Protein AF-A0A7D9LV31-F1 (afdb_monomer_lite)

pLDDT: mean 73.24, std 16.37, range [29.19, 95.69]

Secondary structure (DSSP, 8-state):
-HHHHHHHHHHHHHHSTTS-TTSEEEEEEE-TT-SS-EEPPPEEGGG--HHHHHHHHHHHHTTSS----STT-EEEEEEEPPPPS---S------HHHHHHH-TTEEPPP-SSS-HHHHHHHHHHHHHTT-TTHHHHH-TTSHHHHHHHHHHHHHTT--SS---HHHHHHHHHHSTTEEEEEEETTTTTEEEEE-S--SEEEEEEEETTEEEEES-HHHHTT-SEEETTTTEEESSGGG---TTB-TTT--BS---S--EEETTTTEEESSHHHHHHHHS-BTTBPPHHHHEEE-TTT--EEETGGGTT--TT-EE-TTT--EE-GGG-----PPPPP--PPPS-S--------------------PEEEEEEEE-TTSS-EEEEEEEEETT--EEEEEE---STTHHHH--

Radius of gyration: 28.64 Å; chains: 1; bounding box: 60×74×74 Å

Foldseek 3Di:
DVVQQVVVVVVLCVVCVPPDQQKWKKKWKDAPLAPDIQIDDTDRSVPDGSVVSVVSVVVRCVVHVDDDDDPRIDIDMDIDHDDDDDPDPDPCPVVVCNLQVVQPQWQDQDDPFQLQPLLQVQLQVCLQVVPPCSVQSSPPVHCNSVVSSVVLCVQLVHDGHQDDPVSVQSSLVSDPQEWEWEFEVVVVRDTPDIGDDHPHYWYWYDYPSGIIGRNDPCSSVVEPDADPQVRDGHHDPVVDLDPQADPQLRDGPQAQDDWDADPQQRDIARDVVSVVSQCDAPPPRHRVSQQWHQDPVQRDIDGPVCPVVDDRQFDQDPQPRDTHHPVPDQRQDHDDDDPPDPDPDDDDDDDDDDDDDDDDPDPCPFDKDKDFDFDCPPPDTDGQKIWIATPVRDTSDIDGDDPDPPVVVSND

Organism: Paramuricea clavata (NCBI:txid317549)

Structure (mmCIF, N/CA/C/O backbone):
data_AF-A0A7D9LV31-F1
#
_entry.id   AF-A0A7D9LV31-F1
#
loop_
_atom_site.group_PDB
_atom_site.id
_atom_site.type_symbol
_atom_site.label_atom_id
_atom_site.label_alt_id
_atom_site.label_comp_id
_atom_site.label_asym_id
_atom_site.label_entity_id
_atom_site.label_seq_id
_atom_site.pdbx_PDB_ins_code
_atom_site.Cartn_x
_atom_site.Cartn_y
_atom_site.Cartn_z
_atom_site.occupancy
_atom_site.B_iso_or_equiv
_atom_site.auth_seq_id
_atom_site.auth_comp_id
_atom_site.auth_asym_id
_atom_site.auth_atom_id
_atom_site.pdbx_PDB_model_num
ATOM 1 N N . MET A 1 1 ? -9.037 23.033 -27.165 1.00 48.22 1 MET A N 1
ATOM 2 C CA . MET A 1 1 ? -9.567 22.185 -26.073 1.00 48.22 1 MET A CA 1
ATOM 3 C C . MET A 1 1 ? -10.817 21.398 -26.486 1.00 48.22 1 MET A C 1
ATOM 5 O O . MET A 1 1 ? -10.790 20.183 -26.368 1.00 48.22 1 MET A O 1
ATOM 9 N N . SER A 1 2 ? -11.879 22.016 -27.028 1.00 57.06 2 SER A N 1
ATOM 10 C CA . SER A 1 2 ? -13.146 21.310 -27.339 1.00 57.06 2 SER A CA 1
ATOM 11 C C . SER A 1 2 ? -13.047 20.236 -28.438 1.00 57.06 2 SER A C 1
ATOM 13 O O . SER A 1 2 ? -13.648 19.173 -28.307 1.00 57.06 2 SER A O 1
ATOM 15 N N . THR A 1 3 ? -12.261 20.461 -29.496 1.00 66.38 3 THR A N 1
ATOM 16 C CA . THR A 1 3 ? -12.115 19.499 -30.608 1.00 66.38 3 THR A CA 1
ATOM 17 C C . THR A 1 3 ? -11.310 18.256 -30.217 1.00 66.38 3 THR A C 1
ATOM 19 O O . THR A 1 3 ? -11.654 17.151 -30.627 1.00 66.38 3 THR A O 1
ATOM 22 N N . LEU A 1 4 ? -10.277 18.428 -29.383 1.00 67.88 4 LEU A N 1
ATOM 23 C CA . LEU A 1 4 ? -9.414 17.343 -28.906 1.00 67.88 4 LEU A CA 1
ATOM 24 C C . LEU A 1 4 ? -10.154 16.453 -27.894 1.00 67.88 4 LEU A C 1
ATOM 26 O O . LEU A 1 4 ? -10.121 15.234 -28.022 1.00 67.88 4 LEU A O 1
ATOM 30 N N . ASN A 1 5 ? -10.903 17.059 -26.961 1.00 74.25 5 ASN A N 1
ATOM 31 C CA . ASN A 1 5 ? -11.783 16.322 -26.045 1.00 74.25 5 ASN A CA 1
ATOM 32 C C . ASN A 1 5 ? -12.792 15.469 -26.810 1.00 74.25 5 ASN A C 1
ATOM 34 O O . ASN A 1 5 ? -12.966 14.300 -26.490 1.00 74.25 5 ASN A O 1
ATOM 38 N N . ARG A 1 6 ? -13.415 16.025 -27.857 1.00 76.06 6 ARG A N 1
ATOM 39 C CA . ARG A 1 6 ? -14.379 15.292 -28.684 1.00 76.06 6 ARG A CA 1
ATOM 40 C C . ARG A 1 6 ? -13.727 14.139 -29.453 1.00 76.06 6 ARG A C 1
ATOM 42 O O . ARG A 1 6 ? -14.324 13.073 -29.551 1.00 76.06 6 ARG A O 1
ATOM 49 N N . ALA A 1 7 ? -12.509 14.326 -29.962 1.00 75.56 7 ALA A N 1
ATOM 50 C CA . ALA A 1 7 ? -11.762 13.265 -30.636 1.00 75.56 7 ALA A CA 1
ATOM 51 C C . ALA A 1 7 ? -11.414 12.111 -29.679 1.00 75.56 7 ALA A C 1
ATOM 53 O O . ALA A 1 7 ? -11.657 10.953 -30.011 1.00 75.56 7 ALA A O 1
ATOM 54 N N . PHE A 1 8 ? -10.922 12.416 -28.472 1.00 75.56 8 PHE A N 1
ATOM 55 C CA . PHE A 1 8 ? -10.635 11.395 -27.459 1.00 75.56 8 PHE A CA 1
ATOM 56 C C . PHE A 1 8 ? -11.897 10.755 -26.881 1.00 75.56 8 PHE A C 1
ATOM 58 O O . PHE A 1 8 ? -11.878 9.562 -26.603 1.00 75.56 8 PHE A O 1
ATOM 65 N N . GLN A 1 9 ? -13.002 11.495 -26.766 1.00 80.31 9 GLN A N 1
ATOM 66 C CA . GLN A 1 9 ? -14.296 10.930 -26.386 1.00 80.31 9 GLN A CA 1
ATOM 67 C C . GLN A 1 9 ? -14.746 9.887 -27.414 1.00 80.31 9 GLN A C 1
ATOM 69 O O . GLN A 1 9 ? -14.980 8.742 -27.048 1.00 80.31 9 GLN A O 1
ATOM 74 N N . HIS A 1 10 ? -14.748 10.228 -28.708 1.00 79.69 10 HIS A N 1
ATOM 75 C CA . HIS A 1 10 ? -15.073 9.268 -29.768 1.00 79.69 10 HIS A CA 1
ATOM 76 C C . HIS A 1 10 ? -14.109 8.078 -29.812 1.00 79.69 10 HIS A C 1
ATOM 78 O O . HIS A 1 10 ? -14.535 6.951 -30.061 1.00 79.69 10 HIS A O 1
ATOM 84 N N . LEU A 1 11 ? -12.817 8.314 -29.565 1.00 78.50 11 LEU A N 1
ATOM 85 C CA . LEU A 1 11 ? -11.822 7.253 -29.461 1.00 78.50 11 LEU A CA 1
ATOM 86 C C . LEU A 1 11 ? -12.159 6.307 -28.299 1.00 78.50 11 LEU A C 1
ATOM 88 O O . LEU A 1 11 ? -12.151 5.097 -28.486 1.00 78.50 11 LEU A O 1
ATOM 92 N N . PHE A 1 12 ? -12.483 6.829 -27.115 1.00 80.12 12 PHE A N 1
ATOM 93 C CA . PHE A 1 12 ? -12.803 6.017 -25.938 1.00 80.12 12 PHE A CA 1
ATOM 94 C C . PHE A 1 12 ? -14.126 5.285 -26.090 1.00 80.12 12 PHE A C 1
ATOM 96 O O . PHE A 1 12 ? -14.202 4.109 -25.745 1.00 80.12 12 PHE A O 1
ATOM 103 N N . ASP A 1 13 ? -15.136 5.929 -26.664 1.00 79.19 13 ASP A N 1
ATOM 104 C CA . ASP A 1 13 ? -16.427 5.303 -26.932 1.00 79.19 13 ASP A CA 1
ATOM 105 C C . ASP A 1 13 ? -16.269 4.136 -27.914 1.00 79.19 13 ASP A C 1
ATOM 107 O O . ASP A 1 13 ? -16.862 3.081 -27.712 1.00 79.19 13 ASP A O 1
ATOM 111 N N . ARG A 1 14 ? -15.403 4.280 -28.927 1.00 80.38 14 ARG A N 1
ATOM 112 C CA . ARG A 1 14 ? -15.098 3.215 -29.892 1.00 80.38 14 ARG A CA 1
ATOM 113 C C . ARG A 1 14 ? -14.195 2.120 -29.321 1.00 80.38 14 ARG A C 1
ATOM 115 O O . ARG A 1 14 ? -14.362 0.960 -29.666 1.00 80.38 14 ARG A O 1
ATOM 122 N N . LEU A 1 15 ? -13.227 2.476 -28.477 1.00 72.62 15 LEU A N 1
ATOM 123 C CA . LEU A 1 15 ? -12.304 1.519 -27.859 1.00 72.62 15 LEU A CA 1
ATOM 124 C C . LEU A 1 15 ? -12.939 0.755 -26.693 1.00 72.62 15 LEU A C 1
ATOM 126 O O . LEU A 1 15 ? -12.435 -0.302 -26.338 1.00 72.62 15 LEU A O 1
ATOM 130 N N . THR A 1 16 ? -14.002 1.288 -26.086 1.00 76.31 16 THR A N 1
ATOM 131 C CA . THR A 1 16 ? -14.674 0.700 -24.915 1.00 76.31 16 THR A CA 1
ATOM 132 C C . THR A 1 16 ? -16.132 0.317 -25.175 1.00 76.31 16 THR A C 1
ATOM 134 O O . THR A 1 16 ? -16.852 0.038 -24.217 1.00 76.31 16 THR A O 1
ATOM 137 N N . SER A 1 17 ? -16.582 0.300 -26.437 1.00 77.19 17 SER A N 1
ATOM 138 C CA . SER A 1 17 ? -17.966 -0.042 -26.812 1.00 77.19 17 SER A CA 1
ATOM 139 C C . SER A 1 17 ? -18.376 -1.435 -26.343 1.00 77.19 17 SER A C 1
ATOM 141 O O . SER A 1 17 ? -19.517 -1.638 -25.939 1.00 77.19 17 SER A O 1
ATOM 143 N N . ASP A 1 18 ? -17.419 -2.360 -26.345 1.00 77.19 18 ASP A N 1
ATOM 144 C CA . ASP A 1 18 ? -17.646 -3.781 -26.078 1.00 77.19 18 ASP A CA 1
ATOM 145 C C . ASP A 1 18 ? -17.313 -4.151 -24.618 1.00 77.19 18 ASP A C 1
ATOM 147 O O . ASP A 1 18 ? -17.292 -5.325 -24.257 1.00 77.19 18 ASP A O 1
ATOM 151 N N . MET A 1 19 ? -17.015 -3.153 -23.774 1.00 80.75 19 MET A N 1
ATOM 152 C CA . MET A 1 19 ? -16.568 -3.336 -22.389 1.00 80.75 19 MET A CA 1
ATOM 153 C C . MET A 1 19 ? -17.689 -3.012 -21.410 1.00 80.75 19 MET A C 1
ATOM 155 O O . MET A 1 19 ? -18.376 -1.992 -21.533 1.00 80.75 19 MET A O 1
ATOM 159 N N . ALA A 1 20 ? -17.842 -3.837 -20.378 1.00 77.12 20 ALA A N 1
ATOM 160 C CA . ALA A 1 20 ? -18.840 -3.573 -19.359 1.00 77.12 20 ALA A CA 1
ATOM 161 C C . ALA A 1 20 ? -18.429 -2.368 -18.483 1.00 77.12 20 ALA A C 1
ATOM 163 O O . ALA A 1 20 ? -17.237 -2.132 -18.267 1.00 77.12 20 ALA A O 1
ATOM 164 N N . PRO A 1 21 ? -19.382 -1.593 -17.924 1.00 75.00 21 PRO A N 1
ATOM 165 C CA . PRO A 1 21 ? -19.067 -0.409 -17.115 1.00 75.00 21 PRO A CA 1
ATOM 166 C C . PRO A 1 21 ? -18.146 -0.680 -15.915 1.00 75.00 21 PRO A C 1
ATOM 168 O O . PRO A 1 21 ? -17.398 0.207 -15.505 1.00 75.00 21 PRO A O 1
ATOM 171 N N . HIS A 1 22 ? -18.192 -1.896 -15.361 1.00 74.69 22 HIS A N 1
ATOM 172 C CA . HIS A 1 22 ? -17.414 -2.317 -14.193 1.00 74.69 22 HIS A CA 1
ATOM 173 C C . HIS A 1 22 ? -16.035 -2.898 -14.542 1.00 74.69 22 HIS A C 1
ATOM 175 O O . HIS A 1 22 ? -15.244 -3.147 -13.626 1.00 74.69 22 HIS A O 1
ATOM 181 N N . ASP A 1 23 ? -15.736 -3.096 -15.827 1.00 78.94 23 ASP A N 1
ATOM 182 C CA . ASP A 1 23 ? -14.451 -3.616 -16.287 1.00 78.94 23 ASP A CA 1
ATOM 183 C C . ASP A 1 23 ? -13.325 -2.618 -16.051 1.00 78.94 23 ASP A C 1
ATOM 185 O O . ASP A 1 23 ? -13.526 -1.399 -16.053 1.00 78.94 23 ASP A O 1
ATOM 189 N N . GLN A 1 24 ? -12.112 -3.137 -15.856 1.00 80.69 24 GLN A N 1
ATOM 190 C CA . GLN A 1 24 ? -10.940 -2.292 -15.690 1.00 80.69 24 GLN A CA 1
ATOM 191 C C . GLN A 1 24 ? -10.247 -2.068 -17.027 1.00 80.69 24 GLN A C 1
ATOM 193 O O . GLN A 1 24 ? -9.887 -3.001 -17.738 1.00 80.69 24 GLN A O 1
ATOM 198 N N . VAL A 1 25 ? -10.005 -0.801 -17.334 1.00 80.88 25 VAL A N 1
ATOM 199 C CA . VAL A 1 25 ? -9.359 -0.347 -18.557 1.00 80.88 25 VAL A CA 1
ATOM 200 C C . VAL A 1 25 ? -8.138 0.480 -18.186 1.00 80.88 25 VAL A C 1
ATOM 202 O O . VAL A 1 25 ? -8.165 1.322 -17.284 1.00 80.88 25 VAL A O 1
ATOM 205 N N . ARG A 1 26 ? -7.035 0.241 -18.887 1.00 80.81 26 ARG A N 1
ATOM 206 C CA . ARG A 1 26 ? -5.826 1.051 -18.804 1.00 80.81 26 ARG A CA 1
ATOM 207 C C . ARG A 1 26 ? -5.430 1.516 -20.193 1.00 80.81 26 ARG A C 1
ATOM 209 O O . ARG A 1 26 ? -5.242 0.702 -21.088 1.00 80.81 26 ARG A O 1
ATOM 216 N N . LEU A 1 27 ? -5.234 2.822 -20.331 1.00 78.00 27 LEU A N 1
ATOM 217 C CA . LEU A 1 27 ? -4.703 3.430 -21.545 1.00 78.00 27 LEU A CA 1
ATOM 218 C C . LEU A 1 27 ? -3.215 3.713 -21.394 1.00 78.00 27 LEU A C 1
ATOM 220 O O . LEU A 1 27 ? -2.770 4.256 -20.375 1.00 78.00 27 LEU A O 1
ATOM 224 N N . ILE A 1 28 ? -2.463 3.349 -22.423 1.00 77.88 28 ILE A N 1
ATOM 225 C CA . ILE A 1 28 ? -1.033 3.596 -22.532 1.00 77.88 28 ILE A CA 1
ATOM 226 C C . ILE A 1 28 ? -0.790 4.259 -23.881 1.00 77.88 28 ILE A C 1
ATOM 228 O O . ILE A 1 28 ? -0.985 3.634 -24.917 1.00 77.88 28 ILE A O 1
ATOM 232 N N . LEU A 1 29 ? -0.360 5.513 -23.862 1.00 78.06 29 LEU A N 1
ATOM 233 C CA . LEU A 1 29 ? 0.090 6.222 -25.050 1.00 78.06 29 LEU A CA 1
ATOM 234 C C . LEU A 1 29 ? 1.605 6.069 -25.163 1.00 78.06 29 LEU A C 1
ATOM 236 O O . LEU A 1 29 ? 2.346 6.417 -24.239 1.00 78.06 29 LEU A O 1
ATOM 240 N N . ASN A 1 30 ? 2.047 5.546 -26.298 1.00 77.56 30 ASN A N 1
ATOM 241 C CA . ASN A 1 30 ? 3.448 5.429 -26.664 1.00 77.56 30 ASN A CA 1
ATOM 242 C C . ASN A 1 30 ? 3.723 6.308 -27.879 1.00 77.56 30 ASN A C 1
ATOM 244 O O . ASN A 1 30 ? 2.879 6.459 -28.756 1.00 77.56 30 ASN A O 1
ATOM 248 N N . SER A 1 31 ? 4.916 6.875 -27.916 1.00 78.56 31 SER A N 1
ATOM 249 C CA . SER A 1 31 ? 5.453 7.591 -29.064 1.00 78.56 31 SER A CA 1
ATOM 250 C C . SER A 1 31 ? 6.965 7.540 -28.951 1.00 78.56 31 SER A C 1
ATOM 252 O O . SER A 1 31 ? 7.499 7.582 -27.839 1.00 78.56 31 SER A O 1
ATOM 254 N N . ASP A 1 32 ? 7.642 7.501 -30.089 1.00 75.31 32 ASP A N 1
ATOM 255 C CA . ASP A 1 32 ? 9.102 7.558 -30.151 1.00 75.31 32 ASP A CA 1
ATOM 256 C C . ASP A 1 32 ? 9.648 8.925 -29.689 1.00 75.31 32 ASP A C 1
ATOM 258 O O . ASP A 1 32 ? 10.826 9.050 -29.366 1.00 75.31 32 ASP A O 1
ATOM 262 N N . GLN A 1 33 ? 8.778 9.941 -29.590 1.00 71.19 33 GLN A N 1
ATOM 263 C CA . GLN A 1 33 ? 9.084 11.277 -29.060 1.00 71.19 33 GLN A CA 1
ATOM 264 C C . GLN A 1 33 ? 9.082 11.333 -27.517 1.00 71.19 33 GLN A C 1
ATOM 266 O O . GLN A 1 33 ? 9.409 12.365 -26.928 1.00 71.19 33 GLN A O 1
ATOM 271 N N . LEU A 1 34 ? 8.681 10.252 -26.835 1.00 68.38 34 LEU A N 1
ATOM 272 C CA . LEU A 1 34 ? 8.556 10.201 -25.378 1.00 68.38 34 LEU A CA 1
ATOM 273 C C . LEU A 1 34 ? 9.544 9.202 -24.764 1.00 68.38 34 LEU A C 1
ATOM 275 O O . LEU A 1 34 ? 9.443 7.998 -24.980 1.00 68.38 34 LEU A O 1
ATOM 279 N N . ASP A 1 35 ? 10.404 9.676 -23.855 1.00 67.12 35 ASP A N 1
ATOM 280 C CA . ASP A 1 35 ? 11.295 8.818 -23.050 1.00 67.12 35 ASP A CA 1
ATOM 281 C C . ASP A 1 35 ? 10.531 7.793 -22.190 1.00 67.12 35 ASP A C 1
ATOM 283 O O . ASP A 1 35 ? 11.081 6.779 -21.743 1.00 67.12 35 ASP A O 1
ATOM 287 N N . LYS A 1 36 ? 9.262 8.089 -21.881 1.00 65.12 36 LYS A N 1
ATOM 288 C CA . LYS A 1 36 ? 8.361 7.229 -21.111 1.00 65.12 36 LYS A CA 1
ATOM 289 C C . LYS A 1 36 ? 6.947 7.307 -21.665 1.00 65.12 36 LYS A C 1
ATOM 291 O O . LYS A 1 36 ? 6.395 8.391 -21.819 1.00 65.12 36 LYS A O 1
ATOM 296 N N . SER A 1 37 ? 6.330 6.140 -21.821 1.00 72.12 37 SER A N 1
ATOM 297 C CA . SER A 1 37 ? 4.913 6.005 -22.153 1.00 72.12 37 SER A CA 1
ATOM 298 C C . SER A 1 37 ? 4.020 6.747 -21.155 1.00 72.12 37 SER A C 1
ATOM 300 O O . SER A 1 37 ? 4.203 6.619 -19.936 1.00 72.12 37 SER A O 1
ATOM 302 N N . ILE A 1 38 ? 2.995 7.434 -21.649 1.00 74.31 38 ILE A N 1
ATOM 303 C CA . ILE A 1 38 ? 1.975 8.071 -20.815 1.00 74.31 38 ILE A CA 1
ATOM 304 C C . ILE A 1 38 ? 0.953 7.000 -20.465 1.00 74.31 38 ILE A C 1
ATOM 306 O O . ILE A 1 38 ? 0.135 6.609 -21.292 1.00 74.31 38 ILE A O 1
ATOM 310 N N . SER A 1 39 ? 1.012 6.489 -19.239 1.00 71.75 39 SER A N 1
ATOM 311 C CA . SER A 1 39 ? 0.064 5.474 -18.787 1.00 71.75 39 SER A CA 1
ATOM 312 C C . SER A 1 39 ? -0.865 6.024 -17.722 1.00 71.75 39 SER A C 1
ATOM 314 O O . SER A 1 39 ? -0.399 6.517 -16.689 1.00 71.75 39 SER A O 1
ATOM 316 N N . LEU A 1 40 ? -2.165 5.837 -17.916 1.00 69.56 40 LEU A N 1
ATOM 317 C CA . LEU A 1 40 ? -3.111 5.933 -16.815 1.00 69.56 40 LEU A CA 1
ATOM 318 C C . LEU A 1 40 ? -2.985 4.698 -15.902 1.00 69.56 40 LEU A C 1
ATOM 320 O O . LEU A 1 40 ? -2.510 3.642 -16.339 1.00 69.56 40 LEU A O 1
ATOM 324 N N . PRO A 1 41 ? -3.355 4.806 -14.614 1.00 70.31 41 PRO A N 1
ATOM 325 C CA . PRO A 1 41 ? -3.630 3.628 -13.798 1.00 70.31 41 PRO A CA 1
ATOM 326 C C . PRO A 1 41 ? -4.849 2.873 -14.353 1.00 70.31 41 PRO A C 1
ATOM 328 O O . PRO A 1 41 ? -5.601 3.421 -15.157 1.00 70.31 41 PRO A O 1
ATOM 331 N N . PHE A 1 42 ? -5.054 1.628 -13.914 1.00 73.31 42 PHE A N 1
ATOM 332 C CA . PHE A 1 42 ? -6.313 0.930 -14.183 1.00 73.31 42 PHE A CA 1
ATOM 333 C C . PHE A 1 42 ? -7.478 1.728 -13.595 1.00 73.31 42 PHE A C 1
ATOM 335 O O . PHE A 1 42 ? -7.457 2.105 -12.420 1.00 73.31 42 PHE A O 1
ATOM 342 N N . LEU A 1 43 ? -8.471 1.999 -14.432 1.00 74.25 43 LEU A N 1
ATOM 343 C CA . LEU A 1 43 ? -9.693 2.705 -14.083 1.00 74.25 43 LEU A CA 1
ATOM 344 C C . LEU A 1 43 ? -10.876 1.847 -14.506 1.00 74.25 43 LEU A C 1
ATOM 346 O O . LEU A 1 43 ? -10.790 1.122 -15.492 1.00 74.25 43 LEU A O 1
ATOM 350 N N . GLN A 1 44 ? -11.977 1.931 -13.768 1.00 79.31 44 GLN A N 1
ATOM 351 C CA . GLN A 1 44 ? -13.234 1.387 -14.270 1.00 79.31 44 GLN A CA 1
ATOM 352 C C . GLN A 1 44 ? -13.626 2.118 -15.556 1.00 79.31 44 GLN A C 1
ATOM 354 O O . GLN A 1 44 ? -13.333 3.312 -15.702 1.00 79.31 44 GLN A O 1
ATOM 359 N N . ARG A 1 45 ? -14.263 1.400 -16.483 1.00 80.69 45 ARG A N 1
ATOM 360 C CA . ARG A 1 45 ? -14.677 1.941 -17.782 1.00 80.69 45 ARG A CA 1
ATOM 361 C C . ARG A 1 45 ? -15.530 3.203 -17.631 1.00 80.69 45 ARG A C 1
ATOM 363 O O . ARG A 1 45 ? -15.335 4.153 -18.379 1.00 80.69 45 ARG A O 1
ATOM 370 N N . ASP A 1 46 ? -16.410 3.258 -16.634 1.00 80.06 46 ASP A N 1
ATOM 371 C CA . ASP A 1 46 ? -17.255 4.424 -16.320 1.00 80.06 46 ASP A CA 1
ATOM 372 C C . ASP A 1 46 ? -16.478 5.682 -15.870 1.00 80.06 46 ASP A C 1
ATOM 374 O O . ASP A 1 46 ? -16.966 6.805 -15.990 1.00 80.06 46 ASP A O 1
ATOM 378 N N . ARG A 1 47 ? -15.253 5.513 -15.362 1.00 77.44 47 ARG A N 1
ATOM 379 C CA . ARG A 1 47 ? -14.380 6.588 -14.863 1.00 77.44 47 ARG A CA 1
ATOM 380 C C . ARG A 1 47 ? -13.309 7.008 -15.863 1.00 77.44 47 ARG A C 1
ATOM 382 O O . ARG A 1 47 ? -12.492 7.882 -15.545 1.00 77.44 47 ARG A O 1
ATOM 389 N N . LEU A 1 48 ? -13.278 6.389 -17.040 1.00 77.31 48 LEU A N 1
ATOM 390 C CA . LEU A 1 48 ? -12.352 6.727 -18.108 1.00 77.31 48 LEU A CA 1
ATOM 391 C C . LEU A 1 48 ? -12.878 7.943 -18.879 1.00 77.31 48 LEU A C 1
ATOM 393 O O . LEU A 1 48 ? -13.646 7.801 -19.824 1.00 77.31 48 LEU A O 1
ATOM 397 N N . THR A 1 49 ? -12.462 9.143 -18.472 1.00 81.44 49 THR A N 1
ATOM 398 C CA . THR A 1 49 ? -12.866 10.386 -19.148 1.00 81.44 49 THR A CA 1
ATOM 399 C C . THR A 1 49 ? -11.706 11.018 -19.929 1.00 81.44 49 THR A C 1
ATOM 401 O O . THR A 1 49 ? -10.547 10.917 -19.491 1.00 81.44 49 THR A O 1
ATOM 404 N N . PRO A 1 50 ? -11.973 11.689 -21.068 1.00 78.88 50 PRO A N 1
ATOM 405 C CA . PRO A 1 50 ? -10.959 12.407 -21.845 1.00 78.88 50 PRO A CA 1
ATOM 406 C C . PRO A 1 50 ? -10.176 13.421 -21.020 1.00 78.88 50 PRO A C 1
ATOM 408 O O . PRO A 1 50 ? -8.966 13.540 -21.184 1.00 78.88 50 PRO A O 1
ATOM 411 N N . GLU A 1 51 ? -10.828 14.095 -20.072 1.00 80.19 51 GLU A N 1
ATOM 412 C CA . GLU A 1 51 ? -10.199 15.112 -19.226 1.00 80.19 51 GLU A CA 1
ATOM 413 C C . GLU A 1 51 ? -9.111 14.495 -18.346 1.00 80.19 51 GLU A C 1
ATOM 415 O O . GLU A 1 51 ? -8.032 15.061 -18.185 1.00 80.19 51 GLU A O 1
ATOM 420 N N . ARG A 1 52 ? -9.360 13.301 -17.794 1.00 75.31 52 ARG A N 1
ATOM 421 C CA . ARG A 1 52 ? -8.377 12.589 -16.965 1.00 75.31 52 ARG A CA 1
ATOM 422 C C . ARG A 1 52 ? -7.189 12.105 -17.783 1.00 75.31 52 ARG A C 1
ATOM 424 O O . ARG A 1 52 ? -6.063 12.113 -17.283 1.00 75.31 52 ARG A O 1
ATOM 431 N N . PHE A 1 53 ? -7.442 11.673 -19.014 1.00 77.25 53 PHE A N 1
ATOM 432 C CA . PHE A 1 53 ? -6.390 11.264 -19.934 1.00 77.25 53 PHE A CA 1
ATOM 433 C C . PHE A 1 53 ? -5.533 12.454 -20.360 1.00 77.25 53 PHE A C 1
ATOM 435 O O . PHE A 1 53 ? -4.314 12.408 -20.212 1.00 77.25 53 PHE A O 1
ATOM 442 N N . LEU A 1 54 ? -6.155 13.555 -20.774 1.00 78.75 54 LEU A N 1
ATOM 443 C CA . LEU A 1 54 ? -5.448 14.768 -21.169 1.00 78.75 54 LEU A CA 1
ATOM 444 C C . LEU A 1 54 ? -4.681 15.394 -20.008 1.00 78.75 54 LEU A C 1
ATOM 446 O O . LEU A 1 54 ? -3.533 15.762 -20.197 1.00 78.75 54 LEU A O 1
ATOM 450 N N . ALA A 1 55 ? -5.209 15.372 -18.783 1.00 79.69 55 ALA A N 1
ATOM 451 C CA . ALA A 1 55 ? -4.454 15.790 -17.600 1.00 79.69 55 ALA A CA 1
ATOM 452 C C . ALA A 1 55 ? -3.214 14.907 -17.328 1.00 79.69 55 ALA A C 1
ATOM 454 O O . ALA A 1 55 ? -2.237 15.339 -16.708 1.00 79.69 55 ALA A O 1
ATOM 455 N N . ALA A 1 56 ? -3.223 13.636 -17.743 1.00 71.69 56 ALA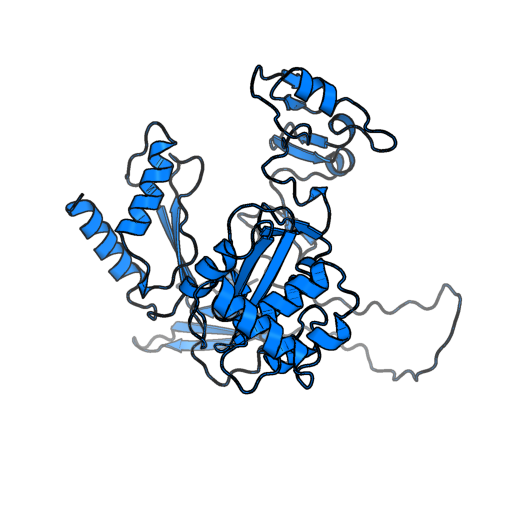 A N 1
ATOM 456 C CA . ALA A 1 56 ? -2.032 12.790 -17.688 1.00 71.69 56 ALA A CA 1
ATOM 457 C C . ALA A 1 56 ? 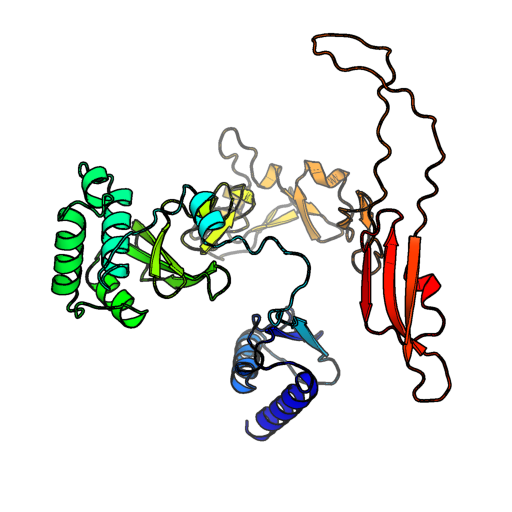-1.046 13.117 -18.814 1.00 71.69 56 ALA A C 1
ATOM 459 O O . ALA A 1 56 ? 0.156 13.129 -18.554 1.00 71.69 56 ALA A O 1
ATOM 460 N N . VAL A 1 57 ? -1.547 13.434 -20.010 1.00 74.19 57 VAL A N 1
ATOM 461 C CA . VAL A 1 57 ? -0.729 13.883 -21.141 1.00 74.19 57 VAL A CA 1
ATOM 462 C C . VAL A 1 57 ? -0.062 15.223 -20.831 1.00 74.19 57 VAL A C 1
ATOM 464 O O . VAL A 1 57 ? 1.157 15.321 -20.909 1.00 74.19 57 VAL A O 1
ATOM 467 N N . GLU A 1 58 ? -0.817 16.214 -20.361 1.00 73.50 58 GLU A N 1
ATOM 468 C CA . GLU A 1 58 ? -0.332 17.544 -19.976 1.00 73.50 58 GLU A CA 1
ATOM 469 C C . GLU A 1 58 ? 0.792 17.476 -18.940 1.00 73.50 58 GLU A C 1
ATOM 471 O O . GLU A 1 58 ? 1.799 18.160 -19.087 1.00 73.50 58 GLU A O 1
ATOM 476 N N . ARG A 1 59 ? 0.680 16.608 -17.926 1.00 72.19 59 ARG A N 1
ATOM 477 C CA . ARG A 1 59 ? 1.746 16.426 -16.924 1.00 72.19 59 ARG A CA 1
ATOM 478 C C . ARG A 1 59 ? 3.056 15.920 -17.520 1.00 72.19 59 ARG A C 1
ATOM 480 O O . ARG A 1 59 ? 4.114 16.248 -16.995 1.00 72.19 59 ARG A O 1
ATOM 487 N N . VAL A 1 60 ? 2.990 15.092 -18.560 1.00 68.25 60 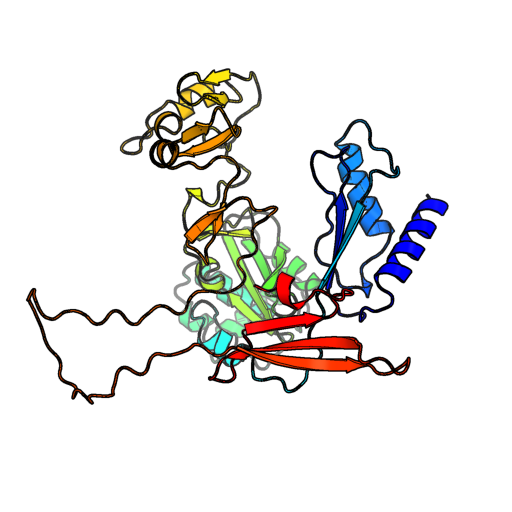VAL A N 1
ATOM 488 C CA . VAL A 1 60 ? 4.186 14.557 -19.224 1.00 68.25 60 VAL A CA 1
ATOM 489 C C . VAL A 1 60 ? 4.741 15.574 -20.217 1.00 68.25 60 VAL A C 1
ATOM 491 O O . VAL A 1 60 ? 5.949 15.792 -20.232 1.00 68.25 60 VAL A O 1
ATOM 494 N N . VAL A 1 61 ? 3.875 16.264 -20.962 1.00 68.19 61 VAL A N 1
ATOM 495 C CA . VAL A 1 61 ? 4.264 17.351 -21.874 1.00 68.19 61 VAL A CA 1
ATOM 496 C C . VAL A 1 61 ? 4.901 18.515 -21.111 1.00 68.19 61 VAL A C 1
ATOM 498 O O . VAL A 1 61 ? 5.914 19.034 -21.541 1.00 68.19 61 VAL A O 1
ATOM 501 N N . GLN A 1 62 ? 4.421 18.867 -19.916 1.00 62.09 62 GLN A N 1
ATOM 502 C CA . GLN A 1 62 ? 5.071 19.881 -19.067 1.00 62.09 62 GLN A CA 1
ATOM 503 C C . GLN A 1 62 ? 6.482 19.489 -18.595 1.00 62.09 62 GLN A C 1
ATOM 505 O O . GLN A 1 62 ? 7.212 20.333 -18.082 1.00 62.09 62 GLN A O 1
ATOM 510 N N . SER A 1 63 ? 6.863 18.216 -18.737 1.00 56.41 63 SER A N 1
ATOM 511 C CA . SER A 1 63 ? 8.199 17.713 -18.402 1.00 56.41 63 SER A CA 1
ATOM 512 C C . SER A 1 63 ? 9.087 17.425 -19.619 1.00 56.41 63 SER A C 1
ATOM 514 O O . SER A 1 63 ? 10.241 17.056 -19.418 1.00 56.41 63 SER A O 1
ATOM 516 N N . ASN A 1 64 ? 8.568 17.580 -20.844 1.00 55.47 64 ASN A N 1
ATOM 517 C CA . ASN A 1 64 ? 9.259 17.292 -22.102 1.00 55.47 64 ASN A CA 1
ATOM 518 C C . ASN A 1 64 ? 9.125 18.506 -23.041 1.00 55.47 64 ASN A C 1
ATOM 520 O O . ASN A 1 64 ? 8.010 18.874 -23.393 1.00 55.47 64 ASN A O 1
ATOM 524 N N . ASP A 1 65 ? 10.236 19.115 -23.468 1.00 53.62 65 ASP A N 1
ATOM 525 C CA . ASP A 1 65 ? 10.227 20.427 -24.151 1.00 53.62 65 ASP A CA 1
ATOM 526 C C . ASP A 1 65 ? 9.473 20.463 -25.500 1.00 53.62 65 ASP A C 1
ATOM 528 O O . ASP A 1 65 ? 9.113 21.544 -25.967 1.00 53.62 65 ASP A O 1
ATOM 532 N N . GLN A 1 66 ? 9.171 19.317 -26.130 1.00 60.81 66 GLN A N 1
ATOM 533 C CA . GLN A 1 66 ? 8.320 19.271 -27.325 1.00 60.81 66 GLN A CA 1
ATOM 534 C C . GLN A 1 66 ? 7.696 17.877 -27.527 1.00 60.81 66 GLN A C 1
ATOM 536 O O . GLN A 1 66 ? 8.405 16.874 -27.551 1.00 60.81 66 GLN A O 1
ATOM 541 N N . PHE A 1 67 ? 6.368 17.801 -27.672 1.00 67.94 67 PHE A N 1
ATOM 542 C CA . PHE A 1 67 ? 5.628 16.580 -28.023 1.00 67.94 67 PHE A CA 1
ATOM 543 C C . PHE A 1 67 ? 4.537 16.925 -29.036 1.00 67.94 67 PHE A C 1
ATOM 545 O O . PHE A 1 67 ? 3.754 17.852 -28.814 1.00 67.94 67 PHE A O 1
ATOM 552 N N . THR A 1 68 ? 4.473 16.167 -30.129 1.00 69.44 68 THR A N 1
ATOM 553 C CA . THR A 1 68 ? 3.463 16.328 -31.180 1.00 69.44 68 THR A CA 1
ATOM 554 C C . THR A 1 68 ? 2.636 15.058 -31.335 1.00 69.44 68 THR A C 1
ATOM 556 O O . THR A 1 68 ? 3.166 13.952 -31.348 1.00 69.44 68 THR A O 1
ATOM 559 N N . LEU A 1 69 ? 1.313 15.222 -31.421 1.00 67.50 69 LEU A N 1
ATOM 560 C CA . LEU A 1 69 ? 0.375 14.135 -31.706 1.00 67.50 69 LEU A CA 1
ATOM 561 C C . LEU A 1 69 ? 0.338 13.911 -33.222 1.00 67.50 69 LEU A C 1
ATOM 563 O O . LEU A 1 69 ? -0.453 14.550 -33.913 1.00 67.50 69 LEU A O 1
ATOM 567 N N . ASP A 1 70 ? 1.225 13.053 -33.714 1.00 71.50 70 ASP A N 1
ATOM 568 C CA . ASP A 1 70 ? 1.327 12.644 -35.118 1.00 71.50 70 ASP A CA 1
ATOM 569 C C . ASP A 1 70 ? 1.110 11.125 -35.282 1.00 71.50 70 ASP A C 1
ATOM 571 O O . ASP A 1 70 ? 0.751 10.421 -34.333 1.00 71.50 70 ASP A O 1
ATOM 575 N N . ASP A 1 71 ? 1.346 10.611 -36.490 1.00 64.12 71 ASP A N 1
ATOM 576 C CA . ASP A 1 71 ? 1.154 9.199 -36.839 1.00 64.12 71 ASP A CA 1
ATOM 577 C C . ASP A 1 71 ? 2.104 8.236 -36.090 1.00 64.12 71 ASP A C 1
ATOM 579 O O . ASP A 1 71 ? 1.913 7.021 -36.139 1.00 64.12 71 ASP A O 1
ATOM 583 N N . SER A 1 72 ? 3.112 8.746 -35.362 1.00 70.50 72 SER A N 1
ATOM 584 C CA . SER A 1 72 ? 3.999 7.934 -34.510 1.00 70.50 72 SER A CA 1
ATOM 585 C C . SER A 1 72 ? 3.363 7.548 -33.170 1.00 70.50 72 SER A C 1
ATOM 587 O O . SER A 1 72 ? 3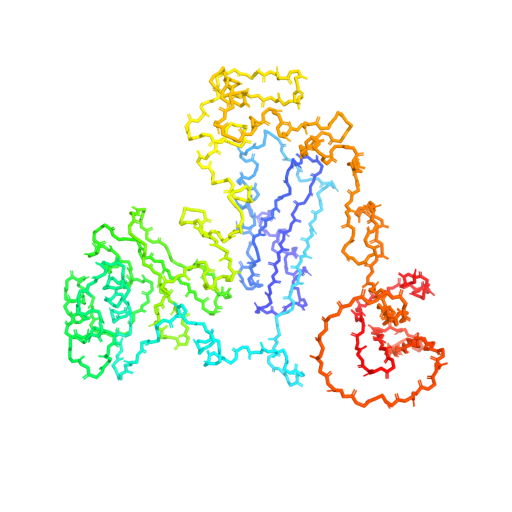.901 6.722 -32.426 1.00 70.50 72 SER A O 1
ATOM 589 N N . VAL A 1 73 ? 2.224 8.155 -32.825 1.00 73.69 73 VAL A N 1
ATOM 590 C CA . VAL A 1 73 ? 1.551 7.922 -31.549 1.00 73.69 73 VAL A CA 1
ATOM 591 C C . VAL A 1 73 ? 0.700 6.656 -31.615 1.00 73.69 73 VAL A C 1
ATOM 593 O O . VAL A 1 73 ? -0.293 6.583 -32.333 1.00 73.69 73 VAL A O 1
ATOM 596 N N . SER A 1 74 ? 1.031 5.674 -30.778 1.00 76.75 74 SER A N 1
ATOM 597 C CA . SER A 1 74 ? 0.222 4.468 -30.585 1.00 76.75 74 SER A CA 1
ATOM 598 C C . SER A 1 74 ? -0.484 4.487 -29.233 1.00 76.75 74 SER A C 1
ATOM 600 O O . SER A 1 74 ? 0.110 4.775 -28.191 1.00 76.75 74 SER A O 1
ATOM 602 N N . VAL A 1 75 ? -1.777 4.160 -29.234 1.00 75.62 75 VAL A N 1
ATOM 603 C CA . VAL A 1 75 ? -2.584 4.036 -28.015 1.00 75.62 75 VAL A CA 1
ATOM 604 C C . VAL A 1 75 ? -2.899 2.566 -27.784 1.00 75.62 75 VAL A C 1
ATOM 606 O O . VAL A 1 75 ? -3.681 1.962 -28.510 1.00 75.62 75 VAL A O 1
ATOM 609 N N . ASN A 1 76 ? -2.308 2.003 -26.736 1.00 76.00 76 ASN A N 1
ATOM 610 C CA . ASN A 1 76 ? -2.573 0.646 -26.287 1.00 76.00 76 ASN A CA 1
ATOM 611 C C . ASN A 1 76 ? -3.642 0.660 -25.197 1.00 76.00 76 ASN A C 1
ATOM 613 O O . ASN A 1 76 ? -3.500 1.336 -24.171 1.00 76.00 76 ASN A O 1
ATOM 617 N N . VAL A 1 77 ? -4.687 -0.134 -25.405 1.00 75.25 77 VAL A N 1
ATOM 618 C CA . VAL A 1 77 ? -5.746 -0.367 -24.424 1.00 75.25 77 VAL A CA 1
ATOM 619 C C . VAL A 1 77 ? -5.527 -1.729 -23.796 1.00 75.25 77 VAL A C 1
ATOM 621 O O . VAL A 1 77 ? -5.508 -2.745 -24.483 1.00 75.25 77 VAL A O 1
ATOM 624 N N . VAL A 1 78 ? -5.366 -1.754 -22.479 1.00 74.88 78 VAL A N 1
ATOM 625 C CA . VAL A 1 78 ? -5.377 -2.992 -21.705 1.00 74.88 78 VAL A CA 1
ATOM 626 C C . VAL A 1 78 ? -6.733 -3.085 -21.027 1.00 74.88 78 VAL A C 1
ATOM 628 O O . VAL A 1 78 ? -7.017 -2.331 -20.096 1.00 74.88 78 VAL A O 1
ATOM 631 N N . HIS A 1 79 ? -7.564 -3.996 -21.520 1.00 78.69 79 HIS A N 1
ATOM 632 C CA . HIS A 1 79 ? -8.856 -4.339 -20.938 1.00 78.69 79 HIS A CA 1
ATOM 633 C C . HIS A 1 79 ? -8.711 -5.580 -20.070 1.00 78.69 79 HIS A C 1
ATOM 635 O O . HIS A 1 79 ? -8.101 -6.572 -20.464 1.00 78.69 79 HIS A O 1
ATOM 641 N N . VAL A 1 80 ? -9.247 -5.489 -18.863 1.00 73.50 80 VAL A N 1
ATOM 642 C CA . VAL A 1 80 ? -9.397 -6.598 -17.935 1.00 73.50 80 VAL A CA 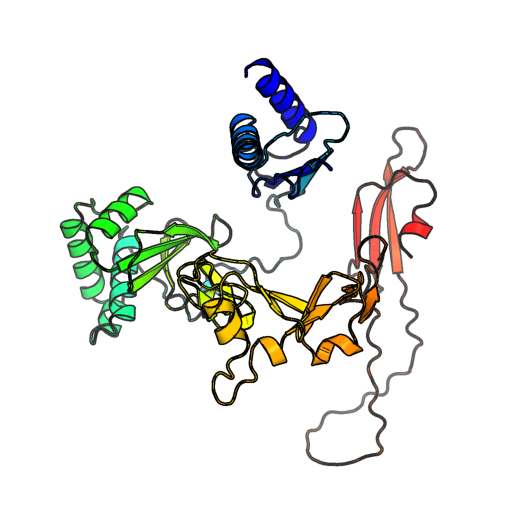1
ATOM 643 C C . VAL A 1 80 ? -10.887 -6.743 -17.687 1.00 73.50 80 VAL A C 1
ATOM 645 O O . VAL A 1 80 ? -11.485 -5.931 -16.974 1.00 73.50 80 VAL A O 1
ATOM 648 N N . GLU A 1 81 ? -11.465 -7.776 -18.294 1.00 67.75 81 GLU A N 1
ATOM 649 C CA . GLU A 1 81 ? -12.836 -8.186 -18.026 1.00 67.75 81 GLU A CA 1
ATOM 650 C C . GLU A 1 81 ? -12.941 -8.574 -16.550 1.00 67.75 81 GLU A C 1
ATOM 652 O O . GLU A 1 81 ? -12.239 -9.463 -16.048 1.00 67.75 81 GLU A O 1
ATOM 657 N N . MET A 1 82 ? -13.767 -7.834 -15.822 1.00 70.31 82 MET A N 1
ATOM 658 C CA . MET A 1 82 ? -13.968 -8.067 -14.407 1.00 70.31 82 MET A CA 1
ATOM 659 C C . MET A 1 82 ? -15.049 -9.135 -14.269 1.00 70.31 82 MET A C 1
ATOM 661 O O . MET A 1 82 ? -16.142 -8.967 -14.814 1.00 70.31 82 MET A O 1
ATOM 665 N N . PRO A 1 83 ? -14.778 -10.236 -13.545 1.00 50.72 83 PRO A N 1
ATOM 666 C CA . PRO A 1 83 ? -15.691 -11.366 -13.496 1.00 50.72 83 PRO A CA 1
ATOM 667 C C . PRO A 1 83 ? -17.057 -10.916 -12.971 1.00 50.72 83 PRO A C 1
ATOM 669 O O . PRO A 1 83 ? -17.167 -10.461 -11.831 1.00 50.72 83 PRO A O 1
ATOM 672 N N . GLN A 1 84 ? -18.095 -11.066 -13.792 1.00 46.75 84 GLN A N 1
ATOM 673 C CA . GLN A 1 84 ? -19.472 -11.051 -13.316 1.00 46.75 84 GLN A CA 1
ATOM 674 C C . GLN A 1 84 ? -19.724 -12.399 -12.643 1.00 46.75 84 GLN A C 1
ATOM 676 O O . GLN A 1 84 ? -19.376 -13.445 -13.190 1.00 46.75 84 GLN A O 1
ATOM 681 N N . GLY A 1 85 ? -20.226 -12.373 -11.408 1.00 39.28 85 GLY A N 1
ATOM 682 C CA . GLY A 1 85 ? -20.404 -13.575 -10.599 1.00 39.28 85 GLY A CA 1
ATOM 683 C C . GLY A 1 85 ? -21.164 -14.660 -11.364 1.00 39.28 85 GLY A C 1
ATOM 684 O O . GLY A 1 85 ? -22.342 -14.503 -11.660 1.00 39.28 85 GLY A O 1
ATOM 685 N N . GLY A 1 86 ? -20.472 -15.757 -11.654 1.00 34.22 86 GLY A N 1
ATOM 686 C CA . GLY A 1 86 ? -20.992 -16.953 -12.300 1.00 34.22 86 GLY A CA 1
ATOM 687 C C . GLY A 1 86 ? -20.242 -18.172 -11.775 1.00 34.22 86 GLY A C 1
ATOM 688 O O . GLY A 1 86 ? -19.085 -18.074 -11.356 1.00 34.22 86 GLY A O 1
ATOM 689 N N . THR A 1 87 ? -20.926 -19.312 -11.745 1.00 43.62 87 THR A N 1
ATOM 690 C CA . THR A 1 87 ? -20.478 -20.605 -11.207 1.00 43.62 87 THR A CA 1
ATOM 691 C C . THR A 1 87 ? -19.377 -21.244 -12.061 1.00 43.62 87 THR A C 1
ATOM 693 O O . THR A 1 87 ? -19.555 -22.307 -12.640 1.00 43.62 87 THR A O 1
ATOM 696 N N . GLY A 1 88 ? -18.215 -20.602 -12.137 1.00 37.72 88 GLY A N 1
ATOM 697 C CA . GLY A 1 88 ? -16.953 -21.255 -12.472 1.00 37.72 88 GLY A CA 1
ATOM 698 C C . GLY A 1 88 ? -16.324 -21.809 -11.197 1.00 37.72 88 GLY A C 1
ATOM 699 O O . GLY A 1 88 ? -16.506 -21.229 -10.121 1.00 37.72 88 GLY A O 1
ATOM 700 N N . ARG A 1 89 ? -15.606 -22.939 -11.298 1.00 42.81 89 ARG A N 1
ATOM 701 C CA . ARG A 1 89 ? -14.855 -23.543 -10.182 1.00 42.81 89 ARG A CA 1
ATOM 702 C C . ARG A 1 89 ? -14.203 -22.445 -9.358 1.00 42.81 89 ARG A C 1
ATOM 704 O O . ARG A 1 89 ? -13.524 -21.585 -9.916 1.00 42.81 89 ARG A O 1
ATOM 711 N N . LYS A 1 90 ? -14.438 -22.499 -8.043 1.00 38.53 90 LYS A N 1
ATOM 712 C CA . LYS A 1 90 ? -13.843 -21.614 -7.047 1.00 38.53 90 LYS A CA 1
ATOM 713 C C . LYS A 1 90 ? -12.368 -21.389 -7.415 1.00 38.53 90 LYS A C 1
ATOM 715 O O . LYS A 1 90 ? -11.506 -22.171 -7.030 1.00 38.53 90 LYS A O 1
ATOM 720 N N . ARG A 1 91 ? -12.054 -20.243 -8.043 1.00 40.00 91 ARG A N 1
ATOM 721 C CA . ARG A 1 91 ? -10.923 -19.457 -7.537 1.00 40.00 91 ARG A CA 1
ATOM 722 C C . ARG A 1 91 ? -11.141 -19.483 -6.035 1.00 40.00 91 ARG A C 1
ATOM 724 O O . ARG A 1 91 ? -12.301 -19.352 -5.637 1.00 40.00 91 ARG A O 1
ATOM 731 N N . ASP A 1 92 ? -10.118 -19.719 -5.223 1.00 41.94 92 ASP A N 1
ATOM 732 C CA . ASP A 1 92 ? -10.235 -19.462 -3.794 1.00 41.94 92 ASP A CA 1
ATOM 733 C C . ASP A 1 92 ? -10.630 -17.983 -3.662 1.00 41.94 92 ASP A C 1
ATOM 735 O O . ASP A 1 92 ? -9.793 -17.092 -3.532 1.00 41.94 92 ASP A O 1
ATOM 739 N N . VAL A 1 93 ? -11.933 -17.704 -3.779 1.00 43.81 93 VAL A N 1
ATOM 740 C CA . VAL A 1 93 ? -12.632 -16.583 -3.212 1.00 43.81 93 VAL A CA 1
ATOM 741 C C . VAL A 1 93 ? -12.230 -16.807 -1.794 1.00 43.81 93 VAL A C 1
ATOM 743 O O . VAL A 1 93 ? -12.708 -17.752 -1.163 1.00 43.81 93 VAL A O 1
ATOM 746 N N . VAL A 1 94 ? -11.190 -16.088 -1.381 1.00 52.09 94 VAL A N 1
ATOM 747 C CA . VAL A 1 94 ? -10.689 -16.203 -0.037 1.00 52.09 94 VAL A CA 1
ATOM 748 C C . VAL A 1 94 ? -11.896 -15.775 0.758 1.00 52.09 94 VAL A C 1
ATOM 750 O O . VAL A 1 94 ? -12.223 -14.590 0.780 1.00 52.09 94 VAL A O 1
ATOM 753 N N . ASN A 1 95 ? -12.656 -16.762 1.248 1.00 63.28 95 ASN A N 1
ATOM 754 C CA . ASN A 1 95 ? -13.849 -16.531 2.029 1.00 63.28 95 ASN A CA 1
ATOM 755 C C . ASN A 1 95 ? -13.365 -15.512 3.046 1.00 63.28 95 ASN A C 1
ATOM 757 O O . ASN A 1 95 ? -12.330 -15.762 3.664 1.00 63.28 95 ASN A O 1
ATOM 761 N N . LEU A 1 96 ? -13.985 -14.336 3.107 1.00 67.94 96 LEU A N 1
ATOM 762 C CA . LEU A 1 96 ? -13.460 -13.242 3.914 1.00 67.94 96 LEU A CA 1
ATOM 763 C C . LEU A 1 96 ? -13.178 -13.740 5.333 1.00 67.94 96 LEU A C 1
ATOM 765 O O . LEU A 1 96 ? -12.125 -13.465 5.891 1.00 67.94 96 LEU A O 1
ATOM 769 N N . GLU A 1 97 ? -14.055 -14.587 5.857 1.00 69.25 97 GLU A N 1
ATOM 770 C CA . GLU A 1 97 ? -13.877 -15.246 7.137 1.00 69.25 97 GLU A CA 1
ATOM 771 C C . GLU A 1 97 ? -12.622 -16.132 7.168 1.00 69.25 97 GLU A C 1
ATOM 773 O O . GLU A 1 97 ? -11.826 -16.047 8.097 1.00 69.25 97 GLU A O 1
ATOM 778 N N . SER A 1 98 ? -12.371 -16.917 6.118 1.00 72.62 98 SER A N 1
ATOM 779 C CA . SER A 1 98 ? -11.130 -17.685 5.956 1.00 72.62 98 SER A CA 1
ATOM 780 C C . SER A 1 98 ? -9.885 -16.808 5.764 1.00 72.62 98 SER A C 1
ATOM 782 O O . SER A 1 98 ? -8.825 -17.168 6.266 1.00 72.62 98 SER A O 1
ATOM 784 N N . PHE A 1 99 ? -9.984 -15.662 5.081 1.00 76.00 99 PHE A N 1
ATOM 785 C CA . PHE A 1 99 ? -8.885 -14.711 4.896 1.00 76.00 99 PHE A CA 1
ATOM 786 C C . PHE A 1 99 ? -8.512 -14.093 6.236 1.00 76.00 99 PHE A C 1
ATOM 788 O O . PHE A 1 99 ? -7.352 -14.146 6.640 1.00 76.00 99 PHE A O 1
ATOM 795 N N . LEU A 1 100 ? -9.512 -13.556 6.937 1.00 78.12 100 LEU A N 1
ATOM 796 C CA . LEU A 1 100 ? -9.346 -12.927 8.236 1.00 78.12 100 LEU A CA 1
ATOM 797 C C . LEU A 1 100 ? -8.869 -13.950 9.277 1.00 78.12 100 LEU A C 1
ATOM 799 O O . LEU A 1 100 ? -7.972 -13.641 10.050 1.00 78.12 100 LEU A O 1
ATOM 803 N N . ARG A 1 101 ? -9.385 -15.189 9.251 1.00 75.56 101 ARG A N 1
ATOM 804 C CA . ARG A 1 101 ? -8.953 -16.267 10.156 1.00 75.56 101 ARG A CA 1
ATOM 805 C C . ARG A 1 101 ? -7.530 -16.750 9.874 1.00 75.56 101 ARG A C 1
ATOM 807 O O . ARG A 1 101 ? -6.830 -17.110 10.808 1.00 75.56 101 ARG A O 1
ATOM 814 N N . LYS A 1 102 ? -7.098 -16.787 8.608 1.00 79.69 102 LYS A N 1
ATOM 815 C CA . LYS A 1 102 ? -5.727 -17.185 8.230 1.00 79.69 102 LYS A CA 1
ATOM 816 C C . LYS A 1 102 ? -4.701 -16.073 8.470 1.00 79.69 102 LYS A C 1
ATOM 818 O O . LYS A 1 102 ? -3.503 -16.346 8.495 1.00 79.69 102 LYS A O 1
ATOM 823 N N . LYS A 1 103 ? -5.134 -14.815 8.568 1.00 82.62 103 LYS A N 1
ATOM 824 C CA . LYS A 1 103 ? -4.259 -13.650 8.725 1.00 82.62 103 LYS A CA 1
ATOM 825 C C . LYS A 1 103 ? -4.233 -13.195 10.182 1.00 82.62 103 LYS A C 1
ATOM 827 O O . LYS A 1 103 ? -4.900 -12.231 10.539 1.00 82.62 103 LYS A O 1
ATOM 832 N N . ASP A 1 104 ? -3.342 -13.786 10.975 1.00 84.25 104 ASP A N 1
ATOM 833 C CA . ASP A 1 104 ? -3.119 -13.424 12.391 1.00 84.25 104 ASP A CA 1
ATOM 834 C C . ASP A 1 104 ? -2.778 -11.940 12.617 1.00 84.25 104 ASP A C 1
ATOM 836 O O . ASP A 1 104 ? -2.892 -11.409 13.721 1.00 84.25 104 ASP A O 1
ATOM 840 N N . CYS A 1 105 ? -2.338 -11.239 11.568 1.00 89.38 105 CYS A N 1
ATOM 841 C CA . CYS A 1 105 ? -2.062 -9.811 11.628 1.00 89.38 105 CYS A CA 1
ATOM 842 C C . CYS A 1 105 ? -3.322 -8.932 11.658 1.00 89.38 105 CYS A C 1
ATOM 844 O O . CYS A 1 105 ? -3.180 -7.726 11.874 1.00 89.38 105 CYS A O 1
ATOM 846 N N . ILE A 1 106 ? -4.515 -9.484 11.421 1.00 92.25 106 ILE A N 1
ATOM 847 C CA . ILE A 1 106 ? -5.777 -8.745 11.447 1.00 92.25 106 ILE A CA 1
ATOM 848 C C . ILE A 1 106 ? -6.499 -9.036 12.762 1.00 92.25 106 ILE A C 1
ATOM 850 O O . ILE A 1 106 ? -6.854 -10.173 13.056 1.00 92.25 106 ILE A O 1
ATOM 854 N N . VAL A 1 107 ? -6.733 -7.996 13.560 1.00 92.19 107 VAL A N 1
ATOM 855 C CA . VAL A 1 107 ? -7.570 -8.096 14.758 1.00 92.19 107 VAL A CA 1
ATOM 856 C C . VAL A 1 107 ? -8.991 -7.731 14.363 1.00 92.19 107 VAL A C 1
ATOM 858 O O . VAL A 1 107 ? -9.266 -6.573 14.042 1.00 92.19 107 VAL A O 1
ATOM 861 N N . GLN A 1 108 ? -9.866 -8.735 14.403 1.00 91.62 108 GLN A N 1
ATOM 862 C CA . GLN A 1 108 ? -11.282 -8.574 14.105 1.00 91.62 108 GLN A CA 1
ATOM 863 C C . GLN A 1 108 ? -11.997 -7.800 15.215 1.00 91.62 108 GLN A C 1
ATOM 865 O O . GLN A 1 108 ? -11.946 -8.193 16.388 1.00 91.62 108 GLN A O 1
ATOM 870 N N . ILE A 1 109 ? -12.691 -6.727 14.856 1.00 89.62 109 ILE A N 1
ATOM 871 C CA . ILE A 1 109 ? -13.514 -5.955 15.779 1.00 89.62 109 ILE A CA 1
ATOM 872 C C . ILE A 1 109 ? -14.909 -6.567 15.811 1.00 89.62 109 ILE A C 1
ATOM 874 O O . ILE A 1 109 ? -15.638 -6.601 14.832 1.00 89.62 109 ILE A O 1
ATOM 878 N N . LYS A 1 110 ? -15.307 -7.066 16.980 1.00 88.31 110 LYS A N 1
ATOM 879 C CA . LYS A 1 110 ? -16.664 -7.572 17.197 1.00 88.31 110 LYS A CA 1
ATOM 880 C C . LYS A 1 110 ? -17.488 -6.494 17.882 1.00 88.31 110 LYS A C 1
ATOM 882 O O . LYS A 1 110 ? -17.135 -6.045 18.970 1.00 88.31 110 LYS A O 1
ATOM 887 N N . ASN A 1 111 ? -18.590 -6.090 17.270 1.00 84.75 111 ASN A N 1
ATOM 888 C CA . ASN A 1 111 ? -19.481 -5.061 17.793 1.00 84.75 111 ASN A CA 1
ATOM 889 C C . ASN A 1 111 ? -20.928 -5.326 17.368 1.00 84.75 111 ASN A C 1
ATOM 891 O O . ASN A 1 111 ? -21.182 -5.966 16.355 1.00 84.75 111 ASN A O 1
ATOM 895 N N . LYS A 1 112 ? -21.865 -4.835 18.184 1.00 83.50 112 LYS A N 1
ATOM 896 C CA . LYS A 1 112 ? -23.308 -4.809 17.889 1.00 83.50 112 LYS A CA 1
ATOM 897 C C . LYS A 1 112 ? -23.824 -3.388 17.614 1.00 83.50 112 LYS A C 1
ATOM 899 O O . LYS A 1 112 ? -24.996 -3.221 17.319 1.00 83.50 112 LYS A O 1
ATOM 904 N N . ASP A 1 113 ? -22.970 -2.383 17.800 1.00 85.38 113 ASP A N 1
ATOM 905 C CA . ASP A 1 113 ? -23.244 -0.967 17.538 1.00 85.38 113 ASP A CA 1
ATOM 906 C C . ASP A 1 113 ? -22.565 -0.517 16.241 1.00 85.38 113 ASP A C 1
ATOM 908 O O . ASP A 1 113 ? -21.765 -1.260 15.695 1.00 85.38 113 ASP A O 1
ATOM 912 N N . ASP A 1 114 ? -22.788 0.706 15.770 1.00 86.19 114 ASP A N 1
ATOM 913 C CA . ASP A 1 114 ? -22.155 1.200 14.533 1.00 86.19 114 ASP A CA 1
ATOM 914 C C . ASP A 1 114 ? -20.774 1.848 14.759 1.00 86.19 114 ASP A C 1
ATOM 916 O O . ASP A 1 114 ? -20.284 2.612 13.933 1.00 86.19 114 ASP A O 1
ATOM 920 N N . LEU A 1 115 ? -20.107 1.550 15.883 1.00 88.56 115 LEU A N 1
ATOM 921 C CA . LEU A 1 115 ? -18.868 2.222 16.310 1.00 88.56 115 LEU A CA 1
ATOM 922 C C . LEU A 1 115 ? -17.585 1.468 15.913 1.00 88.56 115 LEU A C 1
ATOM 924 O O . LEU A 1 115 ? -16.526 1.694 16.509 1.00 88.56 115 LEU A O 1
ATOM 928 N N . CYS A 1 116 ? -17.652 0.558 14.935 1.00 91.50 116 CYS A N 1
ATOM 929 C CA . CYS A 1 116 ? -16.518 -0.288 14.535 1.00 91.50 116 CYS A CA 1
ATOM 930 C C . CYS A 1 116 ? -15.258 0.525 14.197 1.00 91.50 116 CYS A C 1
ATOM 932 O O . CYS A 1 116 ? -14.175 0.178 14.658 1.00 91.50 116 CYS A O 1
ATOM 934 N N . CYS A 1 117 ? -15.396 1.652 13.492 1.00 90.75 117 CYS A N 1
ATOM 935 C CA . CYS A 1 117 ? -14.271 2.511 13.119 1.00 90.75 117 CYS A CA 1
ATOM 936 C C . CYS A 1 117 ? -13.522 3.051 14.349 1.00 90.75 117 CYS A C 1
ATOM 938 O O . CYS A 1 117 ? -12.314 2.849 14.488 1.00 90.75 117 CYS A O 1
ATOM 940 N N . ALA A 1 118 ? -14.236 3.670 15.294 1.00 92.19 118 ALA A N 1
ATOM 941 C CA . ALA A 1 118 ? -13.629 4.199 16.512 1.00 92.19 118 ALA A CA 1
ATOM 942 C C . ALA A 1 118 ? -13.053 3.086 17.404 1.00 92.19 118 ALA A C 1
ATOM 944 O O . ALA A 1 118 ? -11.965 3.245 17.960 1.00 92.19 118 ALA A O 1
ATOM 945 N N . ARG A 1 119 ? -13.729 1.931 17.501 1.00 92.94 119 ARG A N 1
ATOM 946 C CA . ARG A 1 119 ? -13.210 0.747 18.210 1.00 92.94 119 ARG A CA 1
ATOM 947 C C . ARG A 1 119 ? -11.904 0.251 17.586 1.00 92.94 119 ARG A C 1
ATOM 949 O O . ARG A 1 119 ? -10.946 0.001 18.319 1.00 92.94 119 ARG A O 1
ATOM 956 N N . ALA A 1 120 ? -11.842 0.163 16.259 1.00 93.88 120 ALA A N 1
ATOM 957 C CA . ALA A 1 120 ? -10.650 -0.245 15.527 1.00 93.88 120 ALA A CA 1
ATOM 958 C C . ALA A 1 120 ? -9.487 0.726 15.778 1.00 93.88 120 ALA A C 1
ATOM 960 O O . ALA A 1 120 ? -8.384 0.299 16.110 1.00 93.88 120 ALA A O 1
ATOM 961 N N . ILE A 1 121 ? -9.737 2.037 15.726 1.00 94.31 121 ILE A N 1
ATOM 962 C CA . ILE A 1 121 ? -8.720 3.059 16.008 1.00 94.31 121 ILE A CA 1
ATOM 963 C C . ILE A 1 121 ? -8.168 2.923 17.434 1.00 94.31 121 ILE A C 1
ATOM 965 O O . ILE A 1 121 ? -6.951 2.933 17.627 1.00 94.31 121 ILE A O 1
ATOM 969 N N . VAL A 1 122 ? -9.040 2.755 18.432 1.00 94.38 122 VAL A N 1
ATOM 970 C CA . VAL A 1 122 ? -8.635 2.578 19.836 1.00 94.38 122 VAL A CA 1
ATOM 971 C C . VAL A 1 122 ? -7.793 1.313 20.017 1.00 94.38 122 VAL A C 1
ATOM 973 O O . VAL A 1 122 ? -6.757 1.359 20.679 1.00 94.38 122 VAL A O 1
ATOM 976 N N . VAL A 1 123 ? -8.202 0.194 19.413 1.00 94.25 123 VAL A N 1
ATOM 977 C CA . VAL A 1 123 ? -7.455 -1.072 19.471 1.00 94.25 123 VAL A CA 1
ATOM 978 C C . VAL A 1 123 ? -6.099 -0.949 18.774 1.00 94.25 123 VAL A C 1
ATOM 980 O O . VAL A 1 123 ? -5.088 -1.375 19.333 1.00 94.25 123 VAL A O 1
ATOM 983 N N . ALA A 1 124 ? -6.055 -0.332 17.591 1.00 94.62 124 ALA A N 1
ATOM 984 C CA . ALA A 1 124 ? -4.822 -0.096 16.847 1.00 94.62 124 ALA A CA 1
ATOM 985 C C . ALA A 1 124 ? -3.842 0.763 17.654 1.00 94.62 124 ALA A C 1
ATOM 987 O O . ALA A 1 124 ? -2.662 0.427 17.758 1.00 94.62 124 ALA A O 1
ATOM 988 N N . LYS A 1 125 ? -4.344 1.838 18.272 1.00 94.50 125 LYS A N 1
ATOM 989 C CA . LYS A 1 125 ? -3.552 2.721 19.129 1.00 94.50 125 LYS A CA 1
ATOM 990 C C . LYS A 1 125 ? -3.002 1.973 20.345 1.00 94.50 125 LYS A C 1
ATOM 992 O O . LYS A 1 125 ? -1.799 2.004 20.574 1.00 94.50 125 LYS A O 1
ATOM 997 N N . ALA A 1 126 ? -3.850 1.241 21.068 1.00 93.56 126 ALA A N 1
ATOM 998 C CA . ALA A 1 126 ? -3.436 0.463 22.236 1.00 93.56 126 ALA A CA 1
ATOM 999 C C . ALA A 1 126 ? -2.383 -0.605 21.889 1.00 93.56 126 ALA A C 1
ATOM 1001 O O . ALA A 1 126 ? -1.462 -0.843 22.669 1.00 93.56 126 ALA A O 1
ATOM 1002 N N . LYS A 1 127 ? -2.491 -1.231 20.706 1.00 93.19 127 LYS A N 1
ATOM 1003 C CA . LYS A 1 127 ? -1.484 -2.179 20.213 1.00 93.19 127 LYS A CA 1
ATOM 1004 C C . LYS A 1 127 ? -0.150 -1.495 19.931 1.00 93.19 127 LYS A C 1
ATOM 1006 O O . LYS A 1 127 ? 0.886 -2.045 20.287 1.00 93.19 127 LYS A O 1
ATOM 1011 N N . LEU A 1 128 ? -0.181 -0.338 19.269 1.00 92.62 128 LEU A N 1
ATOM 1012 C CA . LEU A 1 128 ? 1.022 0.393 18.875 1.00 92.62 128 LEU A CA 1
ATOM 1013 C C . LEU A 1 128 ? 1.765 0.976 20.084 1.00 92.62 128 LEU A C 1
ATOM 1015 O O . LEU A 1 128 ? 2.991 0.940 20.120 1.00 92.62 128 LEU A O 1
ATOM 1019 N N . ASP A 1 129 ? 1.025 1.470 21.076 1.00 92.06 129 ASP A N 1
ATOM 1020 C CA . ASP A 1 129 ? 1.577 2.062 22.298 1.00 92.06 129 ASP A CA 1
ATOM 1021 C C . ASP A 1 129 ? 1.987 1.017 23.354 1.00 92.06 129 ASP A C 1
ATOM 1023 O O . ASP A 1 129 ? 2.484 1.392 24.413 1.00 92.06 129 ASP A O 1
ATOM 1027 N N . ASN A 1 130 ? 1.805 -0.284 23.082 1.00 90.94 130 ASN A N 1
ATOM 1028 C CA . ASN A 1 130 ? 1.998 -1.375 24.048 1.00 90.94 130 ASN A CA 1
ATOM 1029 C C . ASN A 1 130 ? 1.248 -1.137 25.372 1.00 90.94 130 ASN A C 1
ATOM 1031 O O . ASN A 1 130 ? 1.794 -1.332 26.458 1.00 90.94 130 ASN A O 1
ATOM 1035 N N . ASP A 1 131 ? -0.017 -0.719 25.277 1.00 89.94 131 ASP A N 1
ATOM 1036 C CA . ASP A 1 131 ? -0.846 -0.403 26.440 1.00 89.94 131 ASP A CA 1
ATOM 1037 C C . ASP A 1 131 ? -0.976 -1.632 27.375 1.00 89.94 131 ASP A C 1
ATOM 1039 O O . ASP A 1 131 ? -1.387 -2.708 26.915 1.00 89.94 131 ASP A O 1
ATOM 1043 N N . PRO A 1 132 ? -0.687 -1.511 28.687 1.00 89.06 132 PRO A N 1
ATOM 1044 C CA . PRO A 1 132 ? -0.836 -2.608 29.649 1.00 89.06 132 PRO A CA 1
ATOM 1045 C C . PRO A 1 132 ? -2.248 -3.212 29.675 1.00 89.06 132 PRO A C 1
ATOM 1047 O O . PRO A 1 132 ? -2.438 -4.393 29.971 1.00 89.06 132 PRO A O 1
ATOM 1050 N N . GLN A 1 133 ? -3.261 -2.414 29.335 1.00 89.75 133 GLN A N 1
ATOM 1051 C CA . GLN A 1 133 ? -4.663 -2.808 29.290 1.00 89.75 133 GLN A CA 1
ATOM 1052 C C . GLN A 1 133 ? -5.098 -3.327 27.914 1.00 89.75 133 GLN A C 1
ATOM 1054 O O . GLN A 1 133 ? -6.285 -3.604 27.730 1.00 89.75 133 GLN A O 1
ATOM 1059 N N . TYR A 1 134 ? -4.181 -3.536 26.960 1.00 89.62 134 TYR A N 1
ATOM 1060 C CA . TYR A 1 134 ? -4.492 -3.977 25.595 1.00 89.62 134 TYR A CA 1
ATOM 1061 C C . TYR A 1 134 ? -5.444 -5.183 25.544 1.00 89.62 134 TYR A C 1
ATOM 1063 O O . TYR A 1 134 ? -6.447 -5.156 24.830 1.00 89.62 134 TYR A O 1
ATOM 1071 N N . ARG A 1 135 ? -5.207 -6.216 26.368 1.00 87.75 135 ARG A N 1
ATOM 1072 C CA . ARG A 1 135 ? -6.087 -7.403 26.445 1.00 87.75 135 ARG A CA 1
ATOM 1073 C C . ARG A 1 135 ? -7.525 -7.048 26.834 1.00 87.75 135 ARG A C 1
ATOM 1075 O O . ARG A 1 135 ? -8.468 -7.670 26.352 1.00 87.75 135 ARG A O 1
ATOM 1082 N N . SER A 1 136 ? -7.699 -6.039 27.685 1.00 86.88 136 SER A N 1
ATOM 1083 C CA . SER A 1 136 ? -9.016 -5.536 28.080 1.00 86.88 136 SER A CA 1
ATOM 1084 C C . SER A 1 136 ? -9.678 -4.699 26.989 1.00 86.88 136 SER A C 1
ATOM 1086 O O . SER A 1 136 ? -10.899 -4.704 26.895 1.00 86.88 136 SER A O 1
ATOM 1088 N N . ILE A 1 137 ? -8.883 -3.981 26.194 1.00 87.88 137 ILE A N 1
ATOM 1089 C CA . ILE A 1 137 ? -9.348 -3.091 25.122 1.00 87.88 137 ILE A CA 1
ATOM 1090 C C . ILE A 1 137 ? -9.771 -3.888 23.879 1.00 87.88 137 ILE A C 1
ATOM 1092 O O . ILE A 1 137 ? -10.725 -3.511 23.208 1.00 87.88 137 ILE A O 1
ATOM 1096 N N . VAL A 1 138 ? -9.100 -5.000 23.571 1.00 88.94 138 VAL A N 1
ATOM 1097 C CA . VAL A 1 1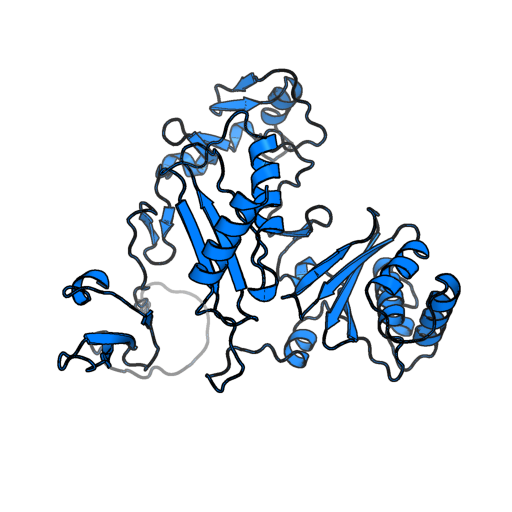38 ? -9.476 -5.882 22.448 1.00 88.94 138 VAL A CA 1
ATOM 1098 C C . VAL A 1 138 ? -10.734 -6.690 22.754 1.00 88.94 138 VAL A C 1
ATOM 1100 O O . VAL A 1 138 ? -11.507 -7.006 21.851 1.00 88.94 138 VAL A O 1
ATOM 1103 N N . ASN A 1 139 ? -10.954 -7.045 24.022 1.00 86.25 139 ASN A N 1
ATOM 1104 C CA . ASN A 1 139 ? -12.100 -7.858 24.397 1.00 86.25 139 ASN A CA 1
ATOM 1105 C C . ASN A 1 139 ? -13.407 -7.051 24.294 1.00 86.25 139 ASN A C 1
ATOM 1107 O O . ASN A 1 139 ? -13.744 -6.282 25.192 1.00 86.25 139 ASN A O 1
ATOM 1111 N N . HIS A 1 140 ? -14.165 -7.294 23.223 1.00 78.88 140 HIS A N 1
ATOM 1112 C CA . HIS A 1 140 ? -15.460 -6.665 22.946 1.00 78.88 140 HIS A CA 1
ATOM 1113 C C . HIS A 1 140 ? -16.504 -6.811 24.067 1.00 78.88 140 HIS A C 1
ATOM 1115 O O . HIS A 1 140 ? -17.402 -5.979 24.171 1.00 78.88 140 HIS A O 1
ATOM 1121 N N . GLN A 1 141 ? -16.396 -7.840 24.918 1.00 81.50 141 GLN A N 1
ATOM 1122 C CA . GLN A 1 141 ? -17.300 -8.042 26.057 1.00 81.50 141 GLN A CA 1
ATOM 1123 C C . GLN A 1 141 ? -17.052 -7.029 27.181 1.00 81.50 141 GLN A C 1
ATOM 1125 O O . GLN A 1 141 ? -17.903 -6.833 28.046 1.00 81.50 141 GLN A O 1
ATOM 1130 N N . ARG A 1 142 ? -15.884 -6.376 27.197 1.00 82.94 142 ARG A N 1
ATOM 1131 C CA . ARG A 1 142 ? -15.545 -5.378 28.210 1.00 82.94 142 ARG A CA 1
ATOM 1132 C C . ARG A 1 142 ? -15.991 -3.992 27.763 1.00 82.94 142 ARG A C 1
ATOM 1134 O O . ARG A 1 142 ? -15.691 -3.535 26.662 1.00 82.94 142 ARG A O 1
ATOM 1141 N N . ALA A 1 143 ? -16.603 -3.256 28.688 1.00 85.94 143 ALA A N 1
ATOM 1142 C CA . ALA A 1 143 ? -17.062 -1.885 28.458 1.00 85.94 143 ALA A CA 1
ATOM 1143 C C . ALA A 1 143 ? -15.929 -0.898 28.111 1.00 85.94 143 ALA A C 1
ATOM 1145 O O . ALA A 1 143 ? -16.192 0.177 27.574 1.00 85.94 143 ALA A O 1
ATOM 1146 N N . MET A 1 144 ? -14.668 -1.252 28.391 1.00 88.75 144 MET A N 1
ATOM 1147 C CA . MET A 1 144 ? -13.503 -0.401 28.140 1.00 88.75 144 MET A CA 1
ATOM 1148 C C . MET A 1 144 ? -13.352 -0.011 26.667 1.00 88.75 144 MET A C 1
ATOM 1150 O O . MET A 1 144 ? -13.137 1.167 26.390 1.00 88.75 144 MET A O 1
ATOM 1154 N N . GLN A 1 145 ? -13.524 -0.954 25.733 1.00 90.56 145 GLN A N 1
ATOM 1155 C CA . GLN A 1 145 ? -13.435 -0.663 24.299 1.00 90.56 145 GLN A CA 1
ATOM 1156 C C . GLN A 1 145 ? -14.510 0.346 23.876 1.00 90.56 145 GLN A C 1
ATOM 1158 O O . GLN A 1 145 ? -14.204 1.367 23.263 1.00 90.56 145 GLN A O 1
ATOM 1163 N N . THR A 1 146 ? -15.761 0.094 24.273 1.00 89.56 146 THR A N 1
ATOM 1164 C CA . THR A 1 146 ? -16.912 0.959 23.980 1.00 89.56 146 THR A CA 1
ATOM 1165 C C . THR A 1 146 ? -16.725 2.357 24.566 1.00 89.56 146 THR A C 1
ATOM 1167 O O . THR A 1 146 ? -16.964 3.354 23.890 1.00 89.56 146 THR A O 1
ATOM 1170 N N . ARG A 1 147 ? -16.272 2.447 25.822 1.00 91.62 147 ARG A N 1
ATOM 1171 C CA . ARG A 1 147 ? -16.068 3.720 26.524 1.00 91.62 147 ARG A CA 1
ATOM 1172 C C . ARG A 1 147 ? -14.999 4.572 25.846 1.00 91.62 147 ARG A C 1
ATOM 1174 O O . ARG A 1 147 ? -15.197 5.768 25.677 1.00 91.62 147 ARG A O 1
ATOM 1181 N N . LEU A 1 148 ? -13.876 3.967 25.461 1.00 92.12 148 LEU A N 1
ATOM 1182 C CA . LEU A 1 148 ? -12.804 4.671 24.755 1.00 92.12 148 LEU A CA 1
ATOM 1183 C C . LEU A 1 148 ? -13.231 5.087 23.341 1.00 92.12 148 LEU A C 1
ATOM 1185 O O . LEU A 1 148 ? -12.904 6.192 22.922 1.00 92.12 148 LEU A O 1
ATOM 1189 N N . ALA A 1 149 ? -14.000 4.250 22.637 1.00 91.38 149 ALA A N 1
ATOM 1190 C CA . ALA A 1 149 ? -14.537 4.586 21.321 1.00 91.38 149 ALA A CA 1
ATOM 1191 C C . ALA A 1 149 ? -15.493 5.792 21.380 1.00 91.38 149 ALA A C 1
ATOM 1193 O O . ALA A 1 149 ? -15.350 6.716 20.585 1.00 91.38 149 ALA A O 1
ATOM 1194 N N . ARG A 1 150 ? -16.411 5.842 22.356 1.00 92.31 150 ARG A N 1
ATOM 1195 C CA . ARG A 1 150 ? -17.308 7.000 22.556 1.00 92.31 150 ARG A CA 1
ATOM 1196 C C . ARG A 1 150 ? -16.541 8.277 22.897 1.00 92.31 150 ARG A C 1
ATOM 1198 O O . ARG A 1 150 ? -16.755 9.302 22.263 1.00 92.31 150 ARG A O 1
ATOM 1205 N N . LYS A 1 151 ? -15.558 8.187 23.799 1.00 94.00 151 LYS A N 1
ATOM 1206 C CA . LYS A 1 151 ? -14.660 9.315 24.098 1.00 94.00 151 LYS A CA 1
ATOM 1207 C C . LYS A 1 151 ? -13.926 9.825 22.857 1.00 94.00 151 LYS A C 1
ATOM 1209 O O . LYS A 1 151 ? -13.713 11.025 22.730 1.00 94.00 151 LYS A O 1
ATOM 1214 N N . LEU A 1 152 ? -13.539 8.931 21.944 1.00 93.38 152 LEU A N 1
ATOM 1215 C CA . LEU A 1 152 ? -12.906 9.324 20.687 1.00 93.38 152 LEU A CA 1
ATOM 1216 C C . LEU A 1 152 ? -13.883 10.102 19.789 1.00 93.38 152 LEU A C 1
ATOM 1218 O O . LEU A 1 152 ? -13.501 11.149 19.272 1.00 93.38 152 LEU A O 1
ATOM 1222 N N . HIS A 1 153 ? -15.130 9.640 19.653 1.00 92.50 153 HIS A N 1
ATOM 1223 C CA . HIS A 1 153 ? -16.195 10.361 18.939 1.00 92.50 153 HIS A CA 1
ATOM 1224 C C . HIS A 1 153 ? -16.426 11.765 19.508 1.00 92.50 153 HIS A C 1
ATOM 1226 O O . HIS A 1 153 ? -16.426 12.736 18.752 1.00 92.50 153 HIS A O 1
ATOM 1232 N N . GLU A 1 154 ? -16.535 11.876 20.833 1.00 93.00 154 GLU A N 1
ATOM 1233 C CA . GLU A 1 154 ? -16.686 13.151 21.541 1.00 93.00 154 GLU A CA 1
ATOM 1234 C C . GLU A 1 154 ? -15.488 14.078 21.284 1.00 93.00 154 GLU A C 1
ATOM 1236 O O . GLU A 1 154 ? -15.669 15.221 20.875 1.00 93.00 154 GLU A O 1
ATOM 1241 N N . SER A 1 155 ? -14.257 13.573 21.433 1.00 91.31 155 SER A N 1
ATOM 1242 C CA . SER A 1 155 ? -13.034 14.367 21.233 1.00 91.31 155 SER A CA 1
ATOM 1243 C C . SER A 1 155 ? -12.822 14.837 19.791 1.00 91.31 155 SER A C 1
ATOM 1245 O O . SER A 1 155 ? -12.207 15.875 19.565 1.00 91.31 155 SER A O 1
ATOM 1247 N N . ALA A 1 156 ? -13.320 14.076 18.813 1.00 91.12 156 ALA A N 1
ATOM 1248 C CA . ALA A 1 156 ? -13.185 14.380 17.393 1.00 91.12 156 ALA A CA 1
ATOM 1249 C C . ALA A 1 156 ? -14.397 15.134 16.822 1.00 91.12 156 ALA A C 1
ATOM 1251 O O . ALA A 1 156 ? -14.425 15.412 15.621 1.00 91.12 156 ALA A O 1
ATOM 1252 N N . CYS A 1 157 ? -15.403 15.438 17.653 1.00 90.94 157 CYS A N 1
ATOM 1253 C CA . CYS A 1 157 ? -16.680 16.014 17.232 1.00 90.94 157 CYS A CA 1
ATOM 1254 C C . CYS A 1 157 ? -17.328 15.222 16.074 1.00 90.94 157 CYS A C 1
ATOM 1256 O O . CYS A 1 157 ? -17.823 15.793 15.094 1.00 90.94 157 CYS A O 1
ATOM 1258 N N . VAL A 1 158 ? -17.286 13.888 16.164 1.00 88.50 158 VAL A N 1
ATOM 1259 C CA . VAL A 1 158 ? -17.894 12.964 15.197 1.00 88.50 158 VAL A CA 1
ATOM 1260 C C . VAL A 1 158 ? -19.149 12.356 15.824 1.00 88.50 158 VAL A C 1
ATOM 1262 O O . VAL A 1 158 ? -19.031 11.709 16.867 1.00 88.50 158 VAL A O 1
ATOM 1265 N N . PRO A 1 159 ? -20.340 12.498 15.210 1.00 86.12 159 PRO A N 1
ATOM 1266 C CA . PRO A 1 159 ? -21.553 11.851 15.702 1.00 86.12 159 PRO A CA 1
ATOM 1267 C C . PRO A 1 159 ? -21.366 10.343 15.883 1.00 86.12 159 PRO A C 1
ATOM 1269 O O . PRO A 1 159 ? -20.636 9.702 15.128 1.00 86.12 159 PRO A O 1
ATOM 1272 N N . HIS A 1 160 ? -22.018 9.766 16.890 1.00 85.19 160 HIS A N 1
ATOM 1273 C CA . HIS A 1 160 ? -22.026 8.317 17.063 1.00 85.19 160 HIS A CA 1
ATOM 1274 C C . HIS A 1 160 ? -22.741 7.658 15.879 1.00 85.19 160 HIS A C 1
ATOM 1276 O O . HIS A 1 160 ? -23.904 7.959 15.626 1.00 85.19 160 HIS A O 1
ATOM 1282 N N . GLY A 1 161 ? -22.056 6.756 15.180 1.00 81.88 161 GLY A N 1
ATOM 1283 C CA . GLY A 1 161 ? -22.612 6.054 14.028 1.00 81.88 161 GLY A CA 1
ATOM 1284 C C . GLY A 1 161 ? -21.535 5.522 13.088 1.00 81.88 161 GLY A C 1
ATOM 1285 O O . GLY A 1 161 ? -20.336 5.616 13.375 1.00 81.88 161 GLY A O 1
ATOM 1286 N N . SER A 1 162 ? -21.984 4.998 11.947 1.00 82.44 162 SER A N 1
ATOM 1287 C CA . SER A 1 162 ? -21.117 4.526 10.867 1.00 82.44 162 SER A CA 1
ATOM 1288 C C . SER A 1 162 ? -20.188 5.637 10.382 1.00 82.44 162 SER A C 1
ATOM 1290 O O . SER A 1 162 ? -20.607 6.783 10.228 1.00 82.44 162 SER A O 1
ATOM 1292 N N . CYS A 1 163 ? -18.933 5.293 10.108 1.00 83.12 163 CYS A N 1
ATOM 1293 C CA . CYS A 1 163 ? -17.903 6.259 9.738 1.00 83.12 163 CYS A CA 1
ATOM 1294 C C . CYS A 1 163 ? -17.340 5.956 8.349 1.00 83.12 163 CYS A C 1
ATOM 1296 O O . CYS A 1 163 ? -16.913 4.835 8.073 1.00 83.12 163 CYS A O 1
ATOM 1298 N N . GLY A 1 164 ? -17.273 6.974 7.497 1.00 83.75 164 GLY A N 1
ATOM 1299 C CA . GLY A 1 164 ? -16.562 6.942 6.229 1.00 83.75 164 GLY A CA 1
ATOM 1300 C C . GLY A 1 164 ? -15.255 7.732 6.283 1.00 83.75 164 GLY A C 1
ATOM 1301 O O . GLY A 1 164 ? -14.738 8.112 7.337 1.00 83.75 164 GLY A O 1
ATOM 1302 N N . ILE A 1 165 ? -14.711 8.023 5.101 1.00 85.25 165 ILE A N 1
ATOM 1303 C CA . ILE A 1 165 ? -13.512 8.860 4.956 1.00 85.25 165 ILE A CA 1
ATOM 1304 C C . ILE A 1 165 ? -13.659 10.265 5.588 1.00 85.25 165 ILE A C 1
ATOM 1306 O O . ILE A 1 165 ? -12.673 10.738 6.162 1.00 85.25 165 ILE A O 1
ATOM 1310 N N . PRO A 1 166 ? -14.816 10.962 5.523 1.00 85.56 166 PRO A N 1
ATOM 1311 C CA . PRO A 1 166 ? -14.980 12.264 6.178 1.00 85.56 166 PRO A CA 1
ATOM 1312 C C . PRO A 1 166 ? -14.780 12.205 7.697 1.00 85.56 166 PRO A C 1
ATOM 1314 O O . PRO A 1 166 ? -14.070 13.038 8.261 1.00 85.56 166 PRO A O 1
ATOM 1317 N N . GLU A 1 167 ? -15.335 11.192 8.356 1.00 88.25 167 GLU A N 1
ATOM 1318 C CA . GLU A 1 167 ? -15.195 10.967 9.795 1.00 88.25 167 GLU A CA 1
ATOM 1319 C C . GLU A 1 167 ? -13.757 10.572 10.144 1.00 88.25 167 GLU A C 1
ATOM 1321 O O . GLU A 1 167 ? -13.182 11.103 11.094 1.00 88.25 167 GLU A O 1
ATOM 1326 N N . ILE A 1 168 ? -13.118 9.731 9.323 1.00 90.44 168 ILE A N 1
ATOM 1327 C CA . ILE A 1 168 ? -11.700 9.369 9.477 1.00 90.44 168 ILE A CA 1
ATOM 1328 C C . ILE A 1 168 ? -10.793 10.608 9.439 1.00 90.44 168 ILE A C 1
ATOM 1330 O O . ILE A 1 168 ? -9.833 10.685 10.207 1.00 90.44 168 ILE A O 1
ATOM 1334 N N . LYS A 1 169 ? -11.089 11.605 8.595 1.00 90.69 169 LYS A N 1
ATOM 1335 C CA . LYS A 1 169 ? -10.340 12.875 8.576 1.00 90.69 169 LYS A CA 1
ATOM 1336 C C . LYS A 1 169 ? -10.484 13.649 9.889 1.00 90.69 169 LYS A C 1
ATOM 1338 O O . LYS A 1 169 ? -9.505 14.223 10.360 1.00 90.69 169 LYS A O 1
ATOM 1343 N N . LYS A 1 170 ? -11.669 13.635 10.504 1.00 92.50 170 LYS A N 1
ATOM 1344 C CA . LYS A 1 170 ? -11.899 14.261 11.817 1.00 92.50 170 LYS A CA 1
ATOM 1345 C C . LYS A 1 170 ? -11.168 13.509 12.931 1.00 92.50 170 LYS A C 1
ATOM 1347 O O . LYS A 1 170 ? -10.459 14.129 13.718 1.00 92.50 170 LYS A O 1
ATOM 1352 N N . PHE A 1 171 ? -11.225 12.176 12.939 1.00 92.56 171 PHE A N 1
ATOM 1353 C CA . PHE A 1 171 ? -10.439 11.362 13.874 1.00 92.56 171 PHE A CA 1
ATOM 1354 C C . PHE A 1 171 ? -8.933 11.575 13.713 1.00 92.56 171 PHE A C 1
ATOM 1356 O O . PHE A 1 171 ? -8.208 11.647 14.700 1.00 92.56 171 PHE A O 1
ATOM 1363 N N . GLN A 1 172 ? -8.458 11.724 12.476 1.00 93.38 172 GLN A N 1
ATOM 1364 C CA . GLN A 1 172 ? -7.066 12.053 12.192 1.00 93.38 172 GLN A CA 1
ATOM 1365 C C . GLN A 1 172 ? -6.657 13.401 12.804 1.00 93.38 172 GLN A C 1
ATOM 1367 O O . GLN A 1 172 ? -5.540 13.516 13.302 1.00 93.38 172 GLN A O 1
ATOM 1372 N N . ALA A 1 173 ? -7.532 14.408 12.774 1.00 92.06 173 ALA A N 1
ATOM 1373 C CA . ALA A 1 173 ? -7.261 15.702 13.395 1.00 92.06 173 ALA A CA 1
ATOM 1374 C C . ALA A 1 173 ? -7.198 15.607 14.931 1.00 92.06 173 ALA A C 1
ATOM 1376 O O . ALA A 1 173 ? -6.353 16.253 15.546 1.00 92.06 173 ALA A O 1
ATOM 1377 N N . ALA A 1 174 ? -8.033 14.760 15.542 1.00 91.44 174 ALA A N 1
ATOM 1378 C CA . ALA A 1 174 ? -8.035 14.525 16.989 1.00 91.44 174 ALA A CA 1
ATOM 1379 C C . ALA A 1 174 ? -6.828 13.701 17.488 1.00 91.44 174 ALA A C 1
ATOM 1381 O O . ALA A 1 174 ? -6.468 13.765 18.662 1.00 91.44 174 ALA A O 1
ATOM 1382 N N . LEU A 1 175 ? -6.186 12.924 16.610 1.00 90.38 175 LEU A N 1
ATOM 1383 C CA . LEU A 1 175 ? -5.047 12.059 16.934 1.00 90.38 175 LEU A CA 1
ATOM 1384 C C . LEU A 1 175 ? -3.721 12.691 16.500 1.00 90.38 175 LEU A C 1
ATOM 1386 O O . LEU A 1 175 ? -3.049 12.210 15.581 1.00 90.38 175 LEU A O 1
ATOM 1390 N N . SER A 1 176 ? -3.319 13.761 17.188 1.00 83.25 176 SER A N 1
ATOM 1391 C CA . SER A 1 176 ? -2.017 14.392 16.965 1.00 83.25 176 SER A CA 1
ATOM 1392 C C . SER A 1 176 ? -0.875 13.391 17.216 1.00 83.25 176 SER A C 1
ATOM 1394 O O . SER A 1 176 ? -0.833 12.684 18.223 1.00 83.25 176 SER A O 1
ATOM 1396 N N . GLY A 1 177 ? 0.035 13.270 16.245 1.00 88.69 177 GLY A N 1
ATOM 1397 C CA . GLY A 1 177 ? 1.178 12.349 16.304 1.00 88.69 177 GLY A CA 1
ATOM 1398 C C . GLY A 1 177 ? 0.952 10.952 15.712 1.00 88.69 177 GLY A C 1
ATOM 1399 O O . GLY A 1 177 ? 1.912 10.186 15.632 1.00 88.69 177 GLY A O 1
ATOM 1400 N N . TYR A 1 178 ? -0.257 10.626 15.240 1.00 93.88 178 TYR A N 1
ATOM 1401 C CA . TYR A 1 178 ? -0.547 9.368 14.540 1.00 93.88 178 TYR A CA 1
ATOM 1402 C C . TYR A 1 178 ? -0.898 9.625 13.075 1.00 93.88 178 TYR A C 1
ATOM 1404 O O . TYR A 1 178 ? -1.501 10.637 12.745 1.00 93.88 178 TYR A O 1
ATOM 1412 N N . GLN A 1 179 ? -0.572 8.688 12.189 1.00 94.81 179 GLN A N 1
ATOM 1413 C CA . GLN A 1 179 ? -1.031 8.655 10.804 1.00 94.81 179 GLN A CA 1
ATOM 1414 C C . GLN A 1 179 ? -2.016 7.496 10.641 1.00 94.81 179 GLN A C 1
ATOM 1416 O O . GLN A 1 179 ? -1.618 6.328 10.678 1.00 94.81 179 GLN A O 1
ATOM 1421 N N . LEU A 1 180 ? -3.290 7.811 10.419 1.00 94.44 180 LEU A N 1
ATOM 1422 C CA . LEU A 1 180 ? -4.314 6.846 10.035 1.00 94.44 180 LEU A CA 1
ATOM 1423 C C . LEU A 1 180 ? -4.119 6.438 8.571 1.00 94.44 180 LEU A C 1
ATOM 1425 O O . LEU A 1 180 ? -3.961 7.276 7.681 1.00 94.44 180 LEU A O 1
ATOM 1429 N N . ASN A 1 181 ? -4.141 5.135 8.324 1.00 93.00 181 ASN A N 1
ATOM 1430 C CA . ASN A 1 181 ? -4.058 4.519 7.009 1.00 93.00 181 ASN A CA 1
ATOM 1431 C C . ASN A 1 181 ? -5.222 3.536 6.876 1.00 93.00 181 ASN A C 1
ATOM 1433 O O . ASN A 1 181 ? -5.410 2.699 7.756 1.00 93.00 181 ASN A O 1
ATOM 1437 N N . VAL A 1 182 ? -5.981 3.610 5.785 1.00 89.88 182 VAL A N 1
ATOM 1438 C CA . VAL A 1 182 ? -7.135 2.727 5.563 1.00 89.88 182 VAL A CA 1
ATOM 1439 C C . VAL A 1 182 ? -6.929 1.931 4.292 1.00 89.88 182 VAL A C 1
ATOM 1441 O O . VAL A 1 182 ? -6.706 2.504 3.226 1.00 89.88 182 VAL A O 1
ATOM 1444 N N . ILE A 1 183 ? -6.999 0.612 4.420 1.00 87.44 183 ILE A N 1
ATOM 1445 C CA . ILE A 1 183 ? -6.900 -0.347 3.325 1.00 87.44 183 ILE A CA 1
ATOM 1446 C C . ILE A 1 183 ? -8.280 -0.939 3.090 1.00 87.44 183 ILE A C 1
ATOM 1448 O O . ILE A 1 183 ? -8.908 -1.358 4.053 1.00 87.44 183 ILE A O 1
ATOM 1452 N N . SER A 1 184 ? -8.747 -0.994 1.843 1.00 82.19 184 SER A N 1
ATOM 1453 C CA . SER A 1 184 ? -10.092 -1.498 1.537 1.00 82.19 184 SER A CA 1
ATOM 1454 C C . SER A 1 184 ? -10.074 -2.767 0.699 1.00 82.19 184 SER A C 1
ATOM 1456 O O . SER A 1 184 ? -9.444 -2.806 -0.359 1.00 82.19 184 SER A O 1
ATOM 1458 N N . LYS A 1 185 ? -10.823 -3.779 1.148 1.00 81.44 185 LYS A N 1
ATOM 1459 C CA . LYS A 1 185 ? -11.111 -5.014 0.403 1.00 81.44 185 LYS A CA 1
ATOM 1460 C C . LYS A 1 185 ? -11.778 -4.717 -0.940 1.00 81.44 185 LYS A C 1
ATOM 1462 O O . LYS A 1 185 ? -11.342 -5.239 -1.962 1.00 81.44 185 LYS A O 1
ATOM 1467 N N . GLU A 1 186 ? -12.786 -3.847 -0.938 1.00 72.94 186 GLU A N 1
ATOM 1468 C CA . GLU A 1 186 ? -13.567 -3.457 -2.126 1.00 72.94 186 GLU A CA 1
ATOM 1469 C C . GLU A 1 186 ? -12.691 -2.805 -3.201 1.00 72.94 186 GLU A C 1
ATOM 1471 O O . GLU A 1 186 ? -12.970 -2.893 -4.393 1.00 72.94 186 GLU A O 1
ATOM 1476 N N . HIS A 1 187 ? -11.573 -2.209 -2.783 1.00 68.31 187 HIS A N 1
ATOM 1477 C CA . HIS A 1 187 ? -10.575 -1.617 -3.664 1.00 68.31 187 HIS A CA 1
ATOM 1478 C C . HIS A 1 187 ? -9.328 -2.500 -3.805 1.00 68.31 187 HIS A C 1
ATOM 1480 O O . HIS A 1 187 ? -8.215 -1.987 -3.884 1.00 68.31 187 HIS A O 1
ATOM 1486 N N . LEU A 1 188 ? -9.491 -3.828 -3.823 1.00 75.88 188 LEU A N 1
ATOM 1487 C CA . LEU A 1 188 ? -8.410 -4.803 -4.042 1.00 75.88 188 LEU A CA 1
ATOM 1488 C C . LEU A 1 188 ? -7.265 -4.692 -3.017 1.00 75.88 188 LEU A C 1
ATOM 1490 O O . LEU A 1 188 ? -6.088 -4.810 -3.356 1.00 75.88 188 LEU A O 1
ATOM 1494 N N . ASN A 1 189 ? -7.608 -4.454 -1.748 1.00 82.44 189 ASN A N 1
ATOM 1495 C CA . ASN A 1 189 ? -6.663 -4.185 -0.659 1.00 82.44 189 ASN A CA 1
ATOM 1496 C C . ASN A 1 189 ? -5.756 -2.965 -0.923 1.00 82.44 189 ASN A C 1
ATOM 1498 O O . ASN A 1 189 ? -4.630 -2.899 -0.418 1.00 82.44 189 ASN A O 1
ATOM 1502 N N . ALA A 1 190 ? -6.232 -1.985 -1.697 1.00 75.31 190 ALA A N 1
ATOM 1503 C CA . ALA A 1 190 ? -5.538 -0.721 -1.895 1.00 75.31 190 ALA A CA 1
ATOM 1504 C C . ALA A 1 190 ? -5.677 0.202 -0.677 1.00 75.31 190 ALA A C 1
ATOM 1506 O O . ALA A 1 190 ? -6.668 0.173 0.057 1.00 75.31 190 ALA A O 1
ATOM 1507 N N . LEU A 1 191 ? -4.675 1.062 -0.497 1.00 82.00 191 LEU A N 1
ATOM 1508 C CA . LEU A 1 191 ? -4.696 2.150 0.474 1.00 82.00 191 LEU A CA 1
ATOM 1509 C C . LEU A 1 191 ? -5.612 3.271 -0.039 1.00 82.00 191 LEU A C 1
ATOM 1511 O O . LEU A 1 191 ? -5.242 3.994 -0.961 1.00 82.00 191 LEU A O 1
ATOM 1515 N N . ILE A 1 192 ? -6.788 3.421 0.566 1.00 83.31 192 ILE A N 1
ATOM 1516 C CA . ILE A 1 192 ? -7.800 4.411 0.166 1.00 83.31 192 ILE A CA 1
ATOM 1517 C C . ILE A 1 192 ? -7.676 5.741 0.906 1.00 83.31 192 ILE A C 1
ATOM 1519 O O . ILE A 1 192 ? -8.154 6.768 0.432 1.00 83.31 192 ILE A O 1
ATOM 1523 N N . TYR A 1 193 ? -7.017 5.737 2.064 1.00 88.25 193 TYR A N 1
ATOM 1524 C CA . TYR A 1 193 ? -6.762 6.941 2.840 1.00 88.25 193 TYR A CA 1
ATOM 1525 C C . TYR A 1 193 ? -5.418 6.854 3.554 1.00 88.25 193 TYR A C 1
ATOM 1527 O O . TYR A 1 193 ? -5.056 5.812 4.100 1.00 88.25 193 TYR A O 1
ATOM 1535 N N . SER A 1 194 ? -4.700 7.975 3.573 1.00 91.50 194 SER A N 1
ATOM 1536 C CA . SER A 1 194 ? -3.479 8.174 4.347 1.00 91.50 194 SER A CA 1
ATOM 1537 C C . SER A 1 194 ? -3.506 9.583 4.921 1.00 91.50 194 SER A C 1
ATOM 1539 O O . SER A 1 194 ? -3.559 10.553 4.168 1.00 91.50 194 SER A O 1
ATOM 1541 N N . GLY A 1 195 ? -3.446 9.692 6.245 1.00 88.81 195 GLY A N 1
ATOM 1542 C CA . GLY A 1 195 ? -3.346 10.970 6.941 1.00 88.81 195 GLY A CA 1
ATOM 1543 C C . GLY A 1 195 ? -2.010 11.695 6.710 1.00 88.81 195 GLY A C 1
ATOM 1544 O O . GLY A 1 195 ? -1.141 11.192 5.984 1.00 88.81 195 GLY A O 1
ATOM 1545 N N . PRO A 1 196 ? -1.806 12.863 7.345 1.00 89.75 196 PRO A N 1
ATOM 1546 C CA . PRO A 1 196 ? -0.537 13.586 7.325 1.00 89.75 196 PRO A CA 1
ATOM 1547 C C . PRO A 1 196 ? 0.620 12.722 7.848 1.00 89.75 196 PRO A C 1
ATOM 1549 O O . PRO A 1 196 ? 0.418 11.731 8.550 1.00 89.75 196 PRO A O 1
ATOM 1552 N N . LYS A 1 197 ? 1.853 13.073 7.465 1.00 87.81 197 LYS A N 1
ATOM 1553 C CA . LYS A 1 197 ? 3.049 12.329 7.884 1.00 87.81 197 LYS A CA 1
ATOM 1554 C C . LYS A 1 197 ? 3.199 12.405 9.406 1.00 87.81 197 LYS A C 1
ATOM 1556 O O . LYS A 1 197 ? 3.253 13.497 9.958 1.00 87.81 197 LYS A O 1
ATOM 1561 N N . ALA A 1 198 ? 3.313 11.247 10.044 1.00 89.69 198 ALA A N 1
ATOM 1562 C CA . ALA A 1 198 ? 3.597 11.106 11.466 1.00 89.69 198 ALA A CA 1
ATOM 1563 C C . ALA A 1 198 ? 4.494 9.880 11.688 1.00 89.69 198 ALA A C 1
ATOM 1565 O O . ALA A 1 198 ? 4.592 9.016 10.815 1.00 89.69 198 ALA A O 1
ATOM 1566 N N . GLU A 1 199 ? 5.154 9.793 12.841 1.00 85.94 199 GLU A N 1
ATOM 1567 C CA . GLU A 1 199 ? 6.029 8.656 13.160 1.00 85.94 199 GLU A CA 1
ATOM 1568 C C . GLU A 1 199 ? 5.238 7.386 13.490 1.00 85.94 199 GLU A C 1
ATOM 1570 O O . GLU A 1 199 ? 5.625 6.277 13.111 1.00 85.94 199 GLU A O 1
ATOM 1575 N N . LYS A 1 200 ? 4.095 7.541 14.163 1.00 91.94 200 LYS A N 1
ATOM 1576 C CA . LYS A 1 200 ? 3.231 6.432 14.564 1.00 91.94 200 LYS A CA 1
ATOM 1577 C C . LYS A 1 200 ? 2.188 6.161 13.490 1.00 91.94 200 LYS A C 1
ATOM 1579 O O . LYS A 1 200 ? 1.417 7.044 13.134 1.00 91.94 200 LYS A O 1
ATOM 1584 N N . HIS A 1 201 ? 2.137 4.934 12.982 1.00 93.62 201 HIS A N 1
ATOM 1585 C CA . HIS A 1 201 ? 1.266 4.561 11.867 1.00 93.62 201 HIS A CA 1
ATOM 1586 C C . HIS A 1 201 ? 0.199 3.574 12.334 1.00 93.62 201 HIS A C 1
ATOM 1588 O O . HIS A 1 201 ? 0.525 2.493 12.817 1.00 93.62 201 HIS A O 1
ATOM 1594 N N . LEU A 1 202 ? -1.070 3.926 12.149 1.00 95.56 202 LEU A N 1
ATOM 1595 C CA . LEU A 1 202 ? -2.212 3.065 12.443 1.00 95.56 202 LEU A CA 1
ATOM 1596 C C . LEU A 1 202 ? -2.816 2.583 11.125 1.00 95.56 202 LEU A C 1
ATOM 1598 O O . LEU A 1 202 ? -3.056 3.395 10.231 1.00 95.56 202 LEU A O 1
ATOM 1602 N N . TYR A 1 203 ? -3.051 1.277 11.004 1.00 95.69 203 TYR A N 1
ATOM 1603 C CA . TYR A 1 203 ? -3.615 0.660 9.805 1.00 95.69 203 TYR A CA 1
ATOM 1604 C C . TYR A 1 203 ? -4.965 0.018 10.115 1.00 95.69 203 TYR A C 1
ATOM 1606 O O . TYR A 1 203 ? -5.069 -0.835 10.996 1.00 95.69 203 TYR A O 1
ATOM 1614 N N . LEU A 1 204 ? -5.984 0.423 9.364 1.00 94.94 204 LEU A N 1
ATOM 1615 C CA . LEU A 1 204 ? -7.337 -0.116 9.429 1.00 94.94 204 LEU A CA 1
ATOM 1616 C C . LEU A 1 204 ? -7.644 -0.897 8.152 1.00 94.94 204 LEU A C 1
ATOM 1618 O O . LEU A 1 204 ? -7.210 -0.507 7.064 1.00 94.94 204 LEU A O 1
ATOM 1622 N N . TYR A 1 205 ? -8.411 -1.973 8.291 1.00 94.38 205 TYR A N 1
ATOM 1623 C CA . TYR A 1 205 ? -8.916 -2.767 7.182 1.00 94.38 205 TYR A CA 1
ATOM 1624 C C . TYR A 1 205 ? -10.421 -2.564 7.039 1.00 94.38 205 TYR A C 1
ATOM 1626 O O . TYR A 1 205 ? -11.179 -2.956 7.918 1.00 94.38 205 TYR A O 1
ATOM 1634 N N . HIS A 1 206 ? -10.837 -1.938 5.943 1.00 89.69 206 HIS A N 1
ATOM 1635 C CA . HIS A 1 206 ? -12.230 -1.703 5.600 1.00 89.69 206 HIS A CA 1
ATOM 1636 C C . HIS A 1 206 ? -12.754 -2.818 4.690 1.00 89.69 206 HIS A C 1
ATOM 1638 O O . HIS A 1 206 ? -12.181 -3.090 3.628 1.00 89.69 206 HIS A O 1
ATOM 1644 N N . HIS A 1 207 ? -13.849 -3.451 5.089 1.00 86.19 207 HIS A N 1
ATOM 1645 C CA . HIS A 1 207 ? -14.547 -4.469 4.306 1.00 86.19 207 HIS A CA 1
ATOM 1646 C C . HIS A 1 207 ? -16.006 -4.546 4.740 1.00 86.19 207 HIS A C 1
ATOM 1648 O O . HIS A 1 207 ? -16.275 -4.383 5.919 1.00 86.19 207 HIS A O 1
ATOM 1654 N N . ASP A 1 208 ? -16.930 -4.774 3.806 1.00 84.81 208 ASP A N 1
ATOM 1655 C CA . ASP A 1 208 ? -18.353 -5.015 4.083 1.00 84.81 208 ASP A CA 1
ATOM 1656 C C . ASP A 1 208 ? -18.963 -3.968 5.059 1.00 84.81 208 ASP A C 1
ATOM 1658 O O . ASP A 1 208 ? -19.695 -4.299 5.991 1.00 84.81 208 ASP A O 1
ATOM 1662 N N . ASN A 1 209 ? -18.610 -2.686 4.857 1.00 82.50 209 ASN A N 1
ATOM 1663 C CA . ASN A 1 209 ? -18.955 -1.538 5.718 1.00 82.50 209 ASN A CA 1
ATOM 1664 C C . ASN A 1 209 ? -18.526 -1.676 7.201 1.00 82.50 209 ASN A C 1
ATOM 1666 O O . ASN A 1 209 ? -19.143 -1.128 8.116 1.00 82.50 209 ASN A O 1
ATOM 1670 N N . HIS A 1 210 ? -17.451 -2.419 7.444 1.00 88.62 210 HIS A N 1
ATOM 1671 C CA . HIS A 1 210 ? -16.873 -2.712 8.747 1.00 88.62 210 HIS A CA 1
ATOM 1672 C C . HIS A 1 210 ? -15.373 -2.372 8.777 1.00 88.62 210 HIS A C 1
ATOM 1674 O O . HIS A 1 210 ? -14.701 -2.343 7.743 1.00 88.62 210 HIS A O 1
ATOM 1680 N N . TYR A 1 211 ? -14.838 -2.108 9.975 1.00 92.31 211 TYR A N 1
ATOM 1681 C CA . TYR A 1 211 ? -13.428 -1.777 10.185 1.00 92.31 211 TYR A CA 1
ATOM 1682 C C . TYR A 1 211 ? -12.756 -2.731 11.168 1.00 92.31 211 TYR A C 1
ATOM 1684 O O . TYR A 1 211 ? -13.070 -2.734 12.357 1.00 92.31 211 TYR A O 1
ATOM 1692 N N . ASP A 1 212 ? -11.734 -3.419 10.674 1.00 94.19 212 ASP A N 1
ATOM 1693 C CA . ASP A 1 212 ? -10.791 -4.207 11.459 1.00 94.19 212 ASP A CA 1
ATOM 1694 C C . ASP A 1 212 ? -9.437 -3.503 11.598 1.00 94.19 212 ASP A C 1
ATOM 1696 O O . ASP A 1 212 ? -9.155 -2.485 10.958 1.00 94.19 212 ASP A O 1
ATOM 1700 N N . VAL A 1 213 ? -8.560 -4.059 12.433 1.00 95.50 213 VAL A N 1
ATOM 1701 C CA . VAL A 1 213 ? -7.221 -3.511 12.675 1.00 95.50 213 VAL A CA 1
ATOM 1702 C C . VAL A 1 213 ? -6.157 -4.360 12.005 1.00 95.50 213 VAL A C 1
ATOM 1704 O O . VAL A 1 213 ? -6.076 -5.561 12.245 1.00 95.50 213 VAL A O 1
ATOM 1707 N N . ILE A 1 214 ? -5.262 -3.726 11.248 1.00 95.44 214 ILE A N 1
ATOM 1708 C CA . ILE A 1 214 ? -4.053 -4.369 10.727 1.00 95.44 214 ILE A CA 1
ATOM 1709 C C . ILE A 1 214 ? -2.901 -4.051 11.677 1.00 95.44 214 ILE A C 1
ATOM 1711 O O . ILE A 1 214 ? -2.426 -2.921 11.763 1.00 95.44 214 ILE A O 1
ATOM 1715 N N . THR A 1 215 ? -2.416 -5.068 12.379 1.00 93.38 215 THR A N 1
ATOM 1716 C CA . THR A 1 215 ? -1.309 -4.934 13.339 1.00 93.38 215 THR A CA 1
ATOM 1717 C C . THR A 1 215 ? 0.066 -4.955 12.673 1.00 93.38 215 THR A C 1
ATOM 1719 O O . THR A 1 215 ? 1.026 -4.424 13.223 1.00 93.38 215 THR A O 1
ATOM 1722 N N . SER A 1 216 ? 0.176 -5.558 11.485 1.00 92.88 216 SER A N 1
ATOM 1723 C CA . SER A 1 216 ? 1.436 -5.680 10.750 1.00 92.88 216 SER A CA 1
ATOM 1724 C C . SER A 1 216 ? 1.203 -5.657 9.242 1.00 92.88 216 SER A C 1
ATOM 1726 O O . SER A 1 216 ? 0.692 -6.610 8.654 1.00 92.88 216 SER A O 1
ATOM 1728 N N . MET A 1 217 ? 1.629 -4.566 8.601 1.00 92.31 217 MET A N 1
ATOM 1729 C CA . MET A 1 217 ? 1.591 -4.418 7.142 1.00 92.31 217 MET A CA 1
ATOM 1730 C C . MET A 1 217 ? 2.450 -5.438 6.377 1.00 92.31 217 MET A C 1
ATOM 1732 O O . MET A 1 217 ? 1.972 -5.955 5.365 1.00 92.31 217 MET A O 1
ATOM 1736 N N . PRO A 1 218 ? 3.685 -5.773 6.812 1.00 88.75 218 PRO A N 1
ATOM 1737 C CA . PRO A 1 218 ? 4.459 -6.840 6.179 1.00 88.75 218 PRO A CA 1
ATOM 1738 C C . PRO A 1 218 ? 3.706 -8.178 6.162 1.00 88.75 218 PRO A C 1
ATOM 1740 O O . PRO A 1 218 ? 3.585 -8.801 5.109 1.00 88.75 218 PRO A O 1
ATOM 1743 N N . ALA A 1 219 ? 3.121 -8.579 7.297 1.00 88.38 219 ALA A N 1
ATOM 1744 C CA . ALA A 1 219 ? 2.357 -9.823 7.402 1.00 88.38 219 ALA A CA 1
ATOM 1745 C C . ALA A 1 219 ? 1.076 -9.790 6.549 1.00 88.38 219 ALA A C 1
ATOM 1747 O O . ALA A 1 219 ? 0.753 -10.765 5.859 1.00 88.38 219 ALA A O 1
ATOM 1748 N N . PHE A 1 220 ? 0.392 -8.642 6.516 1.00 88.69 220 PHE A N 1
ATOM 1749 C CA . PHE A 1 220 ? -0.777 -8.431 5.666 1.00 88.69 220 PHE A CA 1
ATOM 1750 C C . PHE A 1 220 ? -0.441 -8.669 4.187 1.00 88.69 220 PHE A C 1
ATOM 1752 O O . PHE A 1 220 ? -1.101 -9.476 3.531 1.00 88.69 220 PHE A O 1
ATOM 1759 N N . LEU A 1 221 ? 0.658 -8.085 3.698 1.00 84.19 221 LEU A N 1
ATOM 1760 C CA . LEU A 1 221 ? 1.126 -8.221 2.313 1.00 84.19 221 LEU A CA 1
ATOM 1761 C C . LEU A 1 221 ? 1.936 -9.499 2.029 1.00 84.19 221 LEU A C 1
ATOM 1763 O O . LEU A 1 221 ? 2.392 -9.674 0.900 1.00 84.19 221 LEU A O 1
ATOM 1767 N N . ALA A 1 222 ? 2.137 -10.370 3.025 1.00 83.56 222 ALA A N 1
ATOM 1768 C CA . ALA A 1 222 ? 3.009 -11.546 2.937 1.00 83.56 222 ALA A CA 1
ATOM 1769 C C . ALA A 1 222 ? 4.437 -11.207 2.448 1.00 83.56 222 ALA A C 1
ATOM 1771 O O . ALA A 1 222 ? 5.003 -11.882 1.591 1.00 83.56 222 ALA A O 1
ATOM 1772 N N . ARG A 1 223 ? 5.015 -10.128 2.991 1.00 85.38 223 ARG A N 1
ATOM 1773 C CA . ARG A 1 223 ? 6.386 -9.664 2.724 1.00 85.38 223 ARG A CA 1
ATOM 1774 C C . ARG A 1 223 ? 7.182 -9.566 4.014 1.00 85.38 223 ARG A C 1
ATOM 1776 O O . ARG A 1 223 ? 6.611 -9.427 5.093 1.00 85.38 223 ARG A O 1
ATOM 1783 N N . LYS A 1 224 ? 8.513 -9.573 3.914 1.00 82.19 224 LYS A N 1
ATOM 1784 C CA . LYS A 1 224 ? 9.371 -9.448 5.108 1.00 82.19 224 LYS A CA 1
ATOM 1785 C C . LYS A 1 224 ? 9.385 -8.036 5.695 1.00 82.19 224 LYS A C 1
ATOM 1787 O O . LYS A 1 224 ? 9.580 -7.876 6.896 1.00 82.19 224 LYS A O 1
ATOM 1792 N N . LYS A 1 225 ? 9.238 -7.005 4.860 1.00 83.31 225 LYS A N 1
ATOM 1793 C CA . LYS A 1 225 ? 9.362 -5.594 5.249 1.00 83.31 225 LYS A CA 1
ATOM 1794 C C . LYS A 1 225 ? 8.328 -4.735 4.529 1.00 83.31 225 LYS A C 1
ATOM 1796 O O . LYS A 1 225 ? 7.779 -5.119 3.496 1.00 83.31 225 LYS A O 1
ATOM 1801 N N . TYR A 1 226 ? 8.069 -3.553 5.080 1.00 87.81 226 TYR A N 1
ATOM 1802 C CA . TYR A 1 226 ? 7.126 -2.593 4.521 1.00 87.81 226 TYR A CA 1
ATOM 1803 C C . TYR A 1 226 ? 7.638 -1.166 4.691 1.00 87.81 226 TYR A C 1
ATOM 1805 O O . TYR A 1 226 ? 8.117 -0.788 5.756 1.00 87.81 226 TYR A O 1
ATOM 1813 N N . CYS A 1 227 ? 7.536 -0.368 3.630 1.00 84.81 227 CYS A N 1
ATOM 1814 C CA . CYS A 1 227 ? 7.915 1.035 3.649 1.00 84.81 227 CYS A CA 1
ATOM 1815 C C . CYS A 1 227 ? 6.678 1.893 3.886 1.00 84.81 227 CYS A C 1
ATOM 1817 O O . CYS A 1 227 ? 5.829 2.019 3.004 1.00 84.81 227 CYS A O 1
ATOM 1819 N N . HIS A 1 228 ? 6.602 2.540 5.047 1.00 86.00 228 HIS A N 1
ATOM 1820 C CA . HIS A 1 228 ? 5.483 3.418 5.390 1.00 86.00 228 HIS A CA 1
ATOM 1821 C C . HIS A 1 228 ? 5.451 4.722 4.580 1.00 86.00 228 HIS A C 1
ATOM 1823 O O . HIS A 1 228 ? 4.383 5.315 4.438 1.00 86.00 228 HIS A O 1
ATOM 1829 N N . LYS A 1 229 ? 6.586 5.146 4.006 1.00 81.25 229 LYS A N 1
ATOM 1830 C CA . LYS A 1 229 ? 6.675 6.330 3.136 1.00 81.25 229 LYS A CA 1
ATOM 1831 C C . LYS A 1 229 ? 6.200 6.038 1.713 1.00 81.25 229 LYS A C 1
ATOM 1833 O O . LYS A 1 229 ? 5.342 6.742 1.198 1.00 81.25 229 LYS A O 1
ATOM 1838 N N . CYS A 1 230 ? 6.727 4.980 1.094 1.00 79.44 230 CYS A N 1
ATOM 1839 C CA . CYS A 1 230 ? 6.375 4.576 -0.273 1.00 79.44 230 CYS A CA 1
ATOM 1840 C C . CYS A 1 230 ? 5.139 3.668 -0.353 1.00 79.44 230 CYS A C 1
ATOM 1842 O O . CYS A 1 230 ? 4.731 3.313 -1.453 1.00 79.44 230 CYS A O 1
ATOM 1844 N N . LYS A 1 231 ? 4.589 3.254 0.795 1.00 83.75 231 LYS A N 1
ATOM 1845 C CA . LYS A 1 231 ? 3.443 2.343 0.923 1.00 83.75 231 LYS A CA 1
ATOM 1846 C C . LYS A 1 231 ? 3.638 1.028 0.145 1.00 83.75 231 LYS A C 1
ATOM 1848 O O . LYS A 1 231 ? 2.743 0.557 -0.547 1.00 83.75 231 LYS A O 1
ATOM 1853 N N . LYS A 1 232 ? 4.841 0.441 0.238 1.00 79.69 232 LYS A N 1
ATOM 1854 C CA . LYS A 1 232 ? 5.250 -0.746 -0.538 1.00 79.69 232 LYS A CA 1
ATOM 1855 C C . LYS A 1 232 ? 5.869 -1.831 0.342 1.00 79.69 232 LYS A C 1
ATOM 1857 O O . LYS A 1 232 ? 6.755 -1.543 1.145 1.00 79.69 232 LYS A O 1
ATOM 1862 N N . GLY A 1 233 ? 5.429 -3.077 0.158 1.00 82.25 233 GLY A N 1
ATOM 1863 C CA . GLY A 1 233 ? 6.047 -4.267 0.751 1.00 82.25 233 GLY A CA 1
ATOM 1864 C C . GLY A 1 233 ? 7.263 -4.743 -0.048 1.00 82.25 233 GLY A C 1
ATOM 1865 O O . GLY A 1 233 ? 7.276 -4.649 -1.276 1.00 82.25 233 GLY A O 1
ATOM 1866 N N . TYR A 1 234 ? 8.290 -5.237 0.638 1.00 81.12 234 TYR A N 1
ATOM 1867 C CA . TYR A 1 234 ? 9.534 -5.719 0.033 1.00 81.12 234 TYR A CA 1
ATOM 1868 C C . TYR A 1 234 ? 10.205 -6.770 0.920 1.00 81.12 234 TYR A C 1
ATOM 1870 O O . TYR A 1 234 ? 9.941 -6.832 2.120 1.00 81.12 234 TYR A O 1
ATOM 1878 N N . ASP A 1 235 ? 11.086 -7.591 0.345 1.00 76.69 235 ASP A N 1
ATOM 1879 C CA . ASP A 1 235 ? 11.702 -8.703 1.077 1.00 76.69 235 ASP A CA 1
ATOM 1880 C C . ASP A 1 235 ? 13.134 -8.393 1.527 1.00 76.69 235 ASP A C 1
ATOM 1882 O O . ASP A 1 235 ? 13.498 -8.673 2.674 1.00 76.69 235 ASP A O 1
ATOM 1886 N N . LYS A 1 236 ? 13.941 -7.742 0.680 1.00 74.69 236 LYS A N 1
ATOM 1887 C CA . LYS A 1 236 ? 15.293 -7.278 1.029 1.00 74.69 236 LYS A CA 1
ATOM 1888 C C . LYS A 1 236 ? 15.370 -5.757 0.975 1.00 74.69 236 LYS A C 1
ATOM 1890 O O . LYS A 1 236 ? 14.741 -5.126 0.136 1.00 74.69 236 LYS A O 1
ATOM 1895 N N . ILE A 1 237 ? 16.193 -5.152 1.839 1.00 67.81 237 ILE A N 1
ATOM 1896 C CA . ILE A 1 237 ? 16.400 -3.685 1.860 1.00 67.81 237 ILE A CA 1
ATOM 1897 C C . ILE A 1 237 ? 16.871 -3.176 0.487 1.00 67.81 237 ILE A C 1
ATOM 1899 O O . ILE A 1 237 ? 16.488 -2.093 0.061 1.00 67.81 237 ILE A O 1
ATOM 1903 N N . THR A 1 238 ? 17.637 -3.993 -0.235 1.00 65.12 238 THR A N 1
ATOM 1904 C CA . THR A 1 238 ? 18.104 -3.713 -1.598 1.00 65.12 238 THR A CA 1
ATOM 1905 C C . THR A 1 238 ? 16.988 -3.643 -2.636 1.00 65.12 238 THR A C 1
ATOM 1907 O O . THR A 1 238 ? 17.144 -2.950 -3.636 1.00 65.12 238 THR A O 1
ATOM 1910 N N . ASP A 1 239 ? 15.868 -4.334 -2.413 1.00 67.94 239 ASP A N 1
ATOM 1911 C CA . ASP A 1 239 ? 14.748 -4.393 -3.362 1.00 67.94 239 ASP A CA 1
ATOM 1912 C C . ASP A 1 239 ? 13.912 -3.104 -3.314 1.00 67.94 239 ASP A C 1
ATOM 1914 O O . ASP A 1 239 ? 13.131 -2.814 -4.225 1.00 67.94 239 ASP A O 1
ATOM 1918 N N . HIS A 1 240 ? 14.070 -2.318 -2.243 1.00 71.00 240 HIS A N 1
ATOM 1919 C CA . HIS A 1 240 ? 13.348 -1.075 -2.031 1.00 71.00 240 HIS A CA 1
ATOM 1920 C C . HIS A 1 240 ? 14.249 0.050 -1.490 1.00 71.00 240 HIS A C 1
ATOM 1922 O O . HIS A 1 240 ? 14.198 0.380 -0.302 1.00 71.00 240 HIS A O 1
ATOM 1928 N N . PRO A 1 241 ? 15.033 0.713 -2.359 1.00 67.25 241 PRO A N 1
ATOM 1929 C CA . PRO A 1 241 ? 15.598 2.016 -2.040 1.00 67.25 241 PRO A CA 1
ATOM 1930 C C . PRO A 1 241 ? 14.455 3.043 -2.005 1.00 67.25 241 PRO A C 1
ATOM 1932 O O . PRO A 1 241 ? 13.896 3.402 -3.045 1.00 67.25 241 PRO A O 1
ATOM 1935 N N . CYS A 1 242 ? 14.064 3.471 -0.800 1.00 63.22 242 CYS A N 1
ATOM 1936 C CA . CYS A 1 242 ? 13.055 4.516 -0.592 1.00 63.22 242 CYS A CA 1
ATOM 1937 C C . CYS A 1 242 ? 13.428 5.774 -1.399 1.00 63.22 242 CYS A C 1
ATOM 1939 O O . CYS A 1 242 ? 14.610 6.082 -1.519 1.00 63.22 242 CYS A O 1
ATOM 1941 N N . GLY A 1 243 ? 12.447 6.504 -1.944 1.00 61.69 243 GLY A N 1
ATOM 1942 C CA . GLY A 1 243 ? 12.693 7.654 -2.836 1.00 61.69 243 GLY A CA 1
ATOM 1943 C C . GLY A 1 243 ? 13.583 8.760 -2.246 1.00 61.69 243 GLY A C 1
ATOM 1944 O O . GLY A 1 243 ? 14.250 9.464 -2.997 1.00 61.69 243 GLY A O 1
ATOM 1945 N N . ASP A 1 244 ? 13.647 8.849 -0.915 1.00 59.91 244 ASP A N 1
ATOM 1946 C CA . ASP A 1 244 ? 14.502 9.785 -0.173 1.00 59.91 244 ASP A CA 1
ATOM 1947 C C . ASP A 1 244 ? 15.993 9.401 -0.208 1.00 59.91 244 ASP A C 1
ATOM 1949 O O . ASP A 1 244 ? 16.849 10.207 0.141 1.00 59.91 244 ASP A O 1
ATOM 1953 N N . LEU A 1 245 ? 16.316 8.162 -0.592 1.00 66.12 245 LEU A N 1
ATOM 1954 C CA . LEU A 1 245 ? 17.680 7.659 -0.683 1.00 66.12 245 LEU A CA 1
ATOM 1955 C C . LEU A 1 245 ? 18.186 7.805 -2.114 1.00 66.12 245 LEU A C 1
ATOM 1957 O O . LEU A 1 245 ? 17.561 7.379 -3.089 1.00 66.12 245 LEU A O 1
ATOM 1961 N N . CYS A 1 246 ? 19.380 8.363 -2.252 1.00 67.00 246 CYS A N 1
ATOM 1962 C CA . CYS A 1 246 ? 20.057 8.428 -3.529 1.00 67.00 246 CYS A CA 1
ATOM 1963 C C . CYS A 1 246 ? 20.293 7.015 -4.072 1.00 67.00 246 CYS A C 1
ATOM 1965 O O . CYS A 1 246 ? 21.013 6.227 -3.472 1.00 67.00 246 CYS A O 1
ATOM 1967 N N . LYS A 1 247 ? 19.778 6.697 -5.261 1.00 67.94 247 LYS A N 1
ATOM 1968 C CA . LYS A 1 247 ? 19.980 5.389 -5.923 1.00 67.94 247 LYS A CA 1
ATOM 1969 C C . LYS A 1 247 ? 21.449 5.080 -6.277 1.00 67.94 247 LYS A C 1
ATOM 1971 O O . LYS A 1 247 ? 21.752 4.008 -6.795 1.00 67.94 247 LYS A O 1
ATOM 1976 N N . LEU A 1 248 ? 22.357 6.034 -6.065 1.00 70.00 248 LEU A N 1
ATOM 1977 C CA . LEU A 1 248 ? 23.772 5.931 -6.419 1.00 70.00 248 LEU A CA 1
ATOM 1978 C C . LEU A 1 248 ? 24.640 5.620 -5.195 1.00 70.00 248 LEU A C 1
ATOM 1980 O O . LEU A 1 248 ? 25.403 4.658 -5.248 1.00 70.00 248 LEU A O 1
ATOM 1984 N N . CYS A 1 249 ? 24.469 6.379 -4.107 1.00 67.38 249 CYS A N 1
ATOM 1985 C CA . CYS A 1 249 ? 25.228 6.243 -2.855 1.00 67.38 249 CYS A CA 1
ATOM 1986 C C . CYS A 1 249 ? 24.389 5.776 -1.648 1.00 67.38 249 CYS A C 1
ATOM 1988 O O . CYS A 1 249 ? 24.916 5.658 -0.552 1.00 67.38 249 CYS A O 1
ATOM 1990 N N . HIS A 1 250 ? 23.088 5.530 -1.832 1.00 67.00 250 HIS A N 1
ATOM 1991 C CA . HIS A 1 250 ? 22.121 5.085 -0.815 1.00 67.00 250 HIS A CA 1
ATOM 1992 C C . HIS A 1 250 ? 21.981 6.000 0.417 1.00 67.00 250 HIS A C 1
ATOM 1994 O O . HIS A 1 250 ? 21.438 5.569 1.428 1.00 67.00 250 HIS A O 1
ATOM 2000 N N . THR A 1 251 ? 22.401 7.267 0.338 1.00 65.31 251 THR A N 1
ATOM 2001 C CA . THR A 1 251 ? 22.220 8.252 1.419 1.00 65.31 251 THR A CA 1
ATOM 2002 C C . THR A 1 251 ? 21.039 9.181 1.172 1.00 65.31 251 THR A C 1
ATOM 2004 O O . THR A 1 251 ? 20.670 9.437 0.022 1.00 65.31 251 THR A O 1
ATOM 2007 N N . GLN A 1 252 ? 20.467 9.710 2.255 1.00 66.00 252 GLN A N 1
ATOM 2008 C CA . GLN A 1 252 ? 19.476 10.786 2.189 1.00 66.00 252 GLN A CA 1
ATOM 2009 C C . GLN A 1 252 ? 20.122 12.101 1.735 1.00 66.00 252 GLN A C 1
ATOM 2011 O O . GLN A 1 252 ? 21.335 12.260 1.868 1.00 66.00 252 GLN A O 1
ATOM 2016 N N . ASN A 1 253 ? 19.314 13.015 1.184 1.00 66.81 253 ASN A N 1
ATOM 2017 C CA . ASN A 1 253 ? 19.712 14.381 0.817 1.00 66.81 253 ASN A CA 1
ATOM 2018 C C . ASN A 1 253 ? 21.013 14.441 0.001 1.00 66.81 253 ASN A C 1
ATOM 2020 O O . ASN A 1 253 ? 21.988 15.065 0.400 1.00 66.81 253 ASN A O 1
ATOM 2024 N N . CYS A 1 254 ? 21.036 13.758 -1.144 1.00 68.44 254 CYS A N 1
ATOM 2025 C CA . CYS A 1 254 ? 22.156 13.822 -2.080 1.00 68.44 254 CYS A CA 1
ATOM 2026 C C . CYS A 1 254 ? 21.873 14.892 -3.150 1.00 68.44 254 CYS A C 1
ATOM 2028 O O . CYS A 1 254 ? 21.157 14.579 -4.114 1.00 68.44 254 CYS A O 1
ATOM 2030 N N . PRO A 1 255 ? 22.402 16.123 -3.007 1.00 73.00 255 PRO A N 1
ATOM 2031 C CA . PRO A 1 255 ? 22.209 17.171 -3.999 1.00 73.00 255 PRO A CA 1
ATOM 2032 C C . PRO A 1 255 ? 22.887 16.804 -5.323 1.00 73.00 255 PRO A C 1
ATOM 2034 O O . PRO A 1 255 ? 23.816 15.992 -5.369 1.00 73.00 255 PRO A O 1
ATOM 2037 N N . ILE A 1 256 ? 22.388 17.393 -6.407 1.00 76.38 256 ILE A N 1
ATOM 2038 C CA . ILE A 1 256 ? 23.042 17.366 -7.715 1.00 76.38 256 ILE A CA 1
ATOM 2039 C C . ILE A 1 256 ? 23.917 18.613 -7.767 1.00 76.38 256 ILE A C 1
ATOM 2041 O O . ILE A 1 256 ? 23.386 19.718 -7.764 1.00 76.38 256 ILE A O 1
ATOM 2045 N N . VAL A 1 257 ? 25.234 18.422 -7.752 1.00 82.19 257 VAL A N 1
ATOM 2046 C CA . VAL A 1 257 ? 26.216 19.513 -7.829 1.00 82.19 257 VAL A CA 1
ATOM 2047 C C . VAL A 1 257 ? 27.029 19.350 -9.104 1.00 82.19 257 VAL A C 1
ATOM 2049 O O . VAL A 1 257 ? 26.963 20.185 -9.995 1.00 82.19 257 VAL A O 1
ATOM 2052 N N . GLU A 1 258 ? 27.723 18.221 -9.234 1.00 80.94 258 GLU A N 1
ATOM 2053 C CA . GLU A 1 258 ? 28.574 17.921 -10.380 1.00 80.94 258 GLU A CA 1
ATOM 2054 C C . GLU A 1 258 ? 28.574 16.413 -10.640 1.00 80.94 258 GLU A C 1
ATOM 2056 O O . GLU A 1 258 ? 28.724 15.601 -9.720 1.00 80.94 258 GLU A O 1
ATOM 2061 N N . TRP A 1 259 ? 28.409 16.018 -11.903 1.00 81.81 259 TRP A N 1
ATOM 2062 C CA . TRP A 1 259 ? 28.406 14.610 -12.276 1.00 81.81 259 TRP A CA 1
ATOM 2063 C C . TRP A 1 259 ? 29.824 14.049 -12.380 1.00 81.81 259 TRP A C 1
ATOM 2065 O O . TRP A 1 259 ? 30.560 14.372 -13.307 1.00 81.81 259 TRP A O 1
ATOM 2075 N N . LYS A 1 260 ? 30.180 13.119 -11.489 1.00 83.88 260 LYS A N 1
ATOM 2076 C CA . LYS A 1 260 ? 31.479 12.432 -11.515 1.00 83.88 260 LYS A CA 1
ATOM 2077 C C . LYS A 1 260 ? 31.378 10.997 -12.000 1.00 83.88 260 LYS A C 1
ATOM 2079 O O . LYS A 1 260 ? 30.562 10.206 -11.522 1.00 83.88 260 LYS A O 1
ATOM 2084 N N . PHE A 1 261 ? 32.240 10.647 -12.949 1.00 84.31 261 PHE A N 1
ATOM 2085 C CA . PHE A 1 261 ? 32.330 9.307 -13.517 1.00 84.31 261 PHE A CA 1
ATOM 2086 C C . PHE A 1 261 ? 33.335 8.439 -12.755 1.00 84.31 261 PHE A C 1
ATOM 2088 O O . PHE A 1 261 ? 34.503 8.790 -12.604 1.00 84.31 261 PHE A O 1
ATOM 2095 N N . CYS A 1 262 ? 32.896 7.262 -12.315 1.00 83.56 262 CYS A N 1
ATOM 2096 C CA . CYS A 1 262 ? 33.763 6.271 -11.689 1.00 83.56 262 CYS A CA 1
ATOM 2097 C C . CYS A 1 262 ? 34.252 5.246 -12.715 1.00 83.56 262 CYS A C 1
ATOM 2099 O O . CYS A 1 262 ? 33.464 4.438 -13.215 1.00 83.56 262 CYS A O 1
ATOM 2101 N N . LYS A 1 263 ? 35.564 5.232 -12.977 1.00 85.19 263 LYS A N 1
ATOM 2102 C CA . LYS A 1 263 ? 36.212 4.287 -13.905 1.00 85.19 263 LYS A CA 1
ATOM 2103 C C . LYS A 1 263 ? 36.109 2.825 -13.440 1.00 85.19 263 LYS A C 1
ATOM 2105 O O . LYS A 1 263 ? 36.030 1.926 -14.270 1.00 85.19 263 LYS A O 1
ATOM 2110 N N . ASP A 1 264 ? 36.022 2.593 -12.130 1.00 83.12 264 ASP A N 1
ATOM 2111 C CA . ASP A 1 264 ? 36.025 1.247 -11.538 1.00 83.12 264 ASP A CA 1
ATOM 2112 C C . ASP A 1 264 ? 34.693 0.507 -11.741 1.00 83.12 264 ASP A C 1
ATOM 2114 O O . ASP A 1 264 ? 34.666 -0.703 -11.983 1.00 83.12 264 ASP A O 1
ATOM 2118 N N . CYS A 1 265 ? 33.567 1.221 -11.634 1.00 81.00 265 CYS A N 1
ATOM 2119 C CA . CYS A 1 265 ? 32.220 0.651 -11.766 1.00 81.00 265 CYS A CA 1
ATOM 2120 C C . CYS A 1 265 ? 31.455 1.133 -13.010 1.00 81.00 265 CYS A C 1
ATOM 2122 O O . CYS A 1 265 ? 30.341 0.667 -13.253 1.00 81.00 265 CYS A O 1
ATOM 2124 N N . ASN A 1 266 ? 32.036 2.028 -13.815 1.00 82.88 266 ASN A N 1
ATOM 2125 C CA . ASN A 1 266 ? 31.428 2.652 -14.998 1.00 82.88 266 ASN A CA 1
ATOM 2126 C C . ASN A 1 266 ? 30.092 3.376 -14.712 1.00 82.88 266 ASN A C 1
ATOM 2128 O O . ASN A 1 266 ? 29.205 3.418 -15.569 1.00 82.88 266 ASN A O 1
ATOM 2132 N N . ARG A 1 267 ? 29.908 3.920 -13.502 1.00 81.81 267 ARG A N 1
ATOM 2133 C CA . ARG A 1 267 ? 28.691 4.644 -13.079 1.00 81.81 267 ARG A CA 1
ATOM 2134 C C . ARG A 1 267 ? 28.986 6.132 -12.872 1.00 81.81 267 ARG A C 1
ATOM 2136 O O . ARG A 1 267 ? 30.125 6.504 -12.605 1.00 81.81 267 ARG A O 1
ATOM 2143 N N . PHE A 1 268 ? 27.945 6.955 -12.982 1.00 81.50 268 PHE A N 1
ATOM 2144 C CA . PHE A 1 268 ? 27.984 8.396 -12.715 1.00 81.50 268 PHE A CA 1
ATOM 2145 C C . PHE A 1 268 ? 27.367 8.704 -11.346 1.00 81.50 268 PHE A C 1
ATOM 2147 O O . PHE A 1 268 ? 26.398 8.051 -10.953 1.00 81.50 268 PHE A O 1
ATOM 2154 N N . PHE A 1 269 ? 27.919 9.694 -10.646 1.00 82.19 269 PHE A N 1
ATOM 2155 C CA . PHE A 1 269 ? 27.549 10.120 -9.293 1.00 82.19 269 PHE A CA 1
ATOM 2156 C C . PHE A 1 269 ? 27.283 11.623 -9.268 1.00 82.19 269 PHE A C 1
ATOM 2158 O O . PHE A 1 269 ? 27.883 12.345 -10.046 1.00 82.19 269 PHE A O 1
ATOM 2165 N N . LYS A 1 270 ? 26.370 12.083 -8.408 1.00 77.75 270 LYS A N 1
ATOM 2166 C CA . LYS A 1 270 ? 25.793 13.445 -8.452 1.00 77.75 270 LYS A CA 1
ATOM 2167 C C . LYS A 1 270 ? 26.650 14.553 -7.819 1.00 77.75 270 LYS A C 1
ATOM 2169 O O . LYS A 1 270 ? 26.321 15.727 -7.967 1.00 77.75 270 LYS A O 1
ATOM 2174 N N . SER A 1 271 ? 27.659 14.177 -7.041 1.00 82.38 271 SER A N 1
ATOM 2175 C CA . SER A 1 271 ? 28.544 15.082 -6.302 1.00 82.38 271 SER A CA 1
ATOM 2176 C C . SER A 1 271 ? 29.795 14.331 -5.842 1.00 82.38 271 SER A C 1
ATOM 2178 O O . SER A 1 271 ? 29.822 13.094 -5.881 1.00 82.38 271 SER A O 1
ATOM 2180 N N . ASP A 1 272 ? 30.799 15.056 -5.345 1.00 82.00 272 ASP A N 1
ATOM 2181 C CA . ASP A 1 272 ? 31.977 14.454 -4.709 1.00 82.00 272 ASP A CA 1
ATOM 2182 C C . ASP A 1 272 ? 31.619 13.613 -3.489 1.00 82.00 272 ASP A C 1
ATOM 2184 O O . ASP A 1 272 ? 32.113 12.502 -3.340 1.00 82.00 272 ASP A O 1
ATOM 2188 N N . GLU A 1 273 ? 30.688 14.071 -2.653 1.00 80.75 273 GLU A N 1
ATOM 2189 C CA . GLU A 1 273 ? 30.214 13.276 -1.519 1.00 80.75 273 GLU A CA 1
ATOM 2190 C C . GLU A 1 273 ? 29.546 11.975 -1.976 1.00 80.75 273 GLU A C 1
ATOM 2192 O O . GLU A 1 273 ? 29.778 10.913 -1.404 1.00 80.75 273 GLU A O 1
ATOM 2197 N N . CYS A 1 274 ? 28.741 12.031 -3.042 1.00 77.88 274 CYS A N 1
ATOM 2198 C CA . CYS A 1 274 ? 28.131 10.847 -3.645 1.00 77.88 274 CYS A CA 1
ATOM 2199 C C . CYS A 1 274 ? 29.200 9.898 -4.216 1.00 77.88 274 CYS A C 1
ATOM 2201 O O . CYS A 1 274 ? 29.078 8.673 -4.114 1.00 77.88 274 CYS A O 1
ATOM 2203 N N . PHE A 1 275 ? 30.260 10.465 -4.799 1.00 82.50 275 PHE A N 1
ATOM 2204 C CA . PHE A 1 275 ? 31.391 9.731 -5.346 1.00 82.50 275 PHE A CA 1
ATOM 2205 C C . PHE A 1 275 ? 32.262 9.088 -4.253 1.00 82.50 275 PHE A C 1
ATOM 2207 O O . PHE A 1 275 ? 32.641 7.931 -4.376 1.00 82.50 275 PHE A O 1
ATOM 2214 N N . ASN A 1 276 ? 32.540 9.770 -3.152 1.00 82.19 276 ASN A N 1
ATOM 2215 C CA . ASN A 1 276 ? 33.357 9.203 -2.083 1.00 82.19 276 ASN A CA 1
ATOM 2216 C C . ASN A 1 276 ? 32.574 8.118 -1.336 1.00 82.19 276 ASN A C 1
ATOM 2218 O O . ASN A 1 276 ? 33.012 6.973 -1.272 1.00 82.19 276 ASN A O 1
ATOM 2222 N N . ARG A 1 277 ? 31.314 8.389 -0.975 1.00 78.50 277 ARG A N 1
ATOM 2223 C CA . ARG A 1 277 ? 30.480 7.427 -0.235 1.00 78.50 277 ARG A CA 1
ATOM 2224 C C . ARG A 1 277 ? 30.183 6.133 -0.981 1.00 78.50 277 ARG A C 1
ATOM 2226 O O . ARG A 1 277 ? 29.988 5.099 -0.353 1.00 78.50 277 ARG A O 1
ATOM 2233 N N . HIS A 1 278 ? 30.105 6.146 -2.316 1.00 81.94 278 HIS A N 1
ATOM 2234 C CA . HIS A 1 278 ? 29.933 4.880 -3.041 1.00 81.94 278 HIS A CA 1
ATOM 2235 C C . HIS A 1 278 ? 31.220 4.038 -3.062 1.00 81.94 278 HIS A C 1
ATOM 2237 O O . HIS A 1 278 ? 31.125 2.826 -3.278 1.00 81.94 278 HIS A O 1
ATOM 2243 N N . LYS A 1 279 ? 32.396 4.664 -2.891 1.00 81.25 279 LYS A N 1
ATOM 2244 C CA . LYS A 1 279 ? 33.702 4.000 -2.776 1.00 81.25 279 LYS A CA 1
ATOM 2245 C C . LYS A 1 279 ? 34.005 3.553 -1.350 1.00 81.25 279 LYS A C 1
ATOM 2247 O O . LYS A 1 279 ? 34.685 2.539 -1.209 1.00 81.25 279 LYS A O 1
ATOM 2252 N N . ASP A 1 280 ? 33.463 4.248 -0.356 1.00 79.25 280 ASP A N 1
ATOM 2253 C CA . ASP A 1 280 ? 33.629 3.911 1.053 1.00 79.25 280 ASP A CA 1
ATOM 2254 C C . ASP A 1 280 ? 33.109 2.497 1.349 1.00 79.25 280 ASP A C 1
ATOM 2256 O O . ASP A 1 280 ? 32.007 2.097 0.949 1.00 79.25 280 ASP A O 1
ATOM 2260 N N . ASP A 1 281 ? 33.933 1.714 2.042 1.00 66.00 281 ASP A N 1
ATOM 2261 C CA . ASP A 1 281 ? 33.543 0.413 2.569 1.00 66.00 281 ASP A CA 1
ATOM 2262 C C . ASP A 1 281 ? 32.725 0.649 3.853 1.00 66.00 281 ASP A C 1
ATOM 2264 O O . ASP A 1 281 ? 33.237 1.121 4.868 1.00 66.00 281 ASP A O 1
ATOM 2268 N N . ALA A 1 282 ? 31.425 0.346 3.816 1.00 55.81 282 ALA A N 1
ATOM 2269 C CA . ALA A 1 282 ? 30.546 0.462 4.979 1.00 55.81 282 ALA A CA 1
ATOM 2270 C C . ALA A 1 282 ? 30.713 -0.767 5.896 1.00 55.81 282 ALA A C 1
ATOM 2272 O O . ALA A 1 282 ? 29.853 -1.651 5.952 1.00 55.81 282 ALA A O 1
ATOM 2273 N N . GLY A 1 283 ? 31.850 -0.846 6.594 1.00 56.56 283 GLY A N 1
ATOM 2274 C CA . GLY A 1 283 ? 32.166 -1.922 7.541 1.00 56.56 283 GLY A CA 1
ATOM 2275 C C . GLY A 1 283 ? 32.381 -3.290 6.861 1.00 56.56 283 GLY A C 1
ATOM 2276 O O . GLY A 1 283 ? 33.071 -3.352 5.846 1.00 56.56 283 GLY A O 1
ATOM 2277 N N . PRO A 1 284 ? 31.813 -4.407 7.369 1.00 44.97 284 PRO A N 1
ATOM 2278 C CA . PRO A 1 284 ? 31.999 -5.741 6.777 1.00 44.97 284 PRO A CA 1
ATOM 2279 C C . PRO A 1 284 ? 31.321 -5.911 5.401 1.00 44.97 284 PRO A C 1
ATOM 2281 O O . PRO A 1 284 ? 31.505 -6.933 4.735 1.00 44.97 284 PRO A O 1
ATOM 2284 N N . ALA A 1 285 ? 30.525 -4.933 4.955 1.00 56.72 285 ALA A N 1
ATOM 2285 C CA . ALA A 1 285 ? 29.899 -4.927 3.641 1.00 56.72 285 ALA A CA 1
ATOM 2286 C C . ALA A 1 285 ? 30.811 -4.252 2.600 1.00 56.72 285 ALA A C 1
ATOM 2288 O O . ALA A 1 285 ? 31.233 -3.111 2.767 1.00 56.72 285 ALA A O 1
ATOM 2289 N N . LYS A 1 286 ? 31.069 -4.947 1.482 1.00 64.31 286 LYS A N 1
ATOM 2290 C CA . LYS A 1 286 ? 31.813 -4.402 0.331 1.00 64.31 286 LYS A CA 1
ATOM 2291 C C . LYS A 1 286 ? 31.175 -3.087 -0.141 1.00 64.31 286 LYS A C 1
ATOM 2293 O O . LYS A 1 286 ? 29.951 -3.040 -0.286 1.00 64.31 286 LYS A O 1
ATOM 2298 N N . SER A 1 287 ? 31.986 -2.072 -0.457 1.00 76.75 287 SER A N 1
ATOM 2299 C CA . SER A 1 287 ? 31.493 -0.805 -1.014 1.00 76.75 287 SER A CA 1
ATOM 2300 C C . SER A 1 287 ? 30.565 -0.995 -2.220 1.00 76.75 287 SER A C 1
ATOM 2302 O O . SER A 1 287 ? 30.674 -1.961 -2.988 1.00 76.75 287 SER A O 1
ATOM 2304 N N . LEU A 1 288 ? 29.649 -0.043 -2.438 1.00 76.31 288 LEU A N 1
ATOM 2305 C CA . LEU A 1 288 ? 28.746 -0.061 -3.599 1.00 76.31 288 LEU A CA 1
ATOM 2306 C C . LEU A 1 288 ? 29.530 -0.069 -4.915 1.00 76.31 288 LEU A C 1
ATOM 2308 O O . LEU A 1 288 ? 29.104 -0.707 -5.883 1.00 76.31 288 LEU A O 1
ATOM 2312 N N . CYS A 1 289 ? 30.689 0.597 -4.929 1.00 80.38 289 CYS A N 1
ATOM 2313 C CA . CYS A 1 289 ? 31.640 0.559 -6.025 1.00 80.38 289 CYS A CA 1
ATOM 2314 C C . CYS A 1 289 ? 32.093 -0.865 -6.304 1.00 80.38 289 CYS A C 1
ATOM 2316 O O . CYS A 1 289 ? 32.139 -1.221 -7.473 1.00 80.38 289 CYS A O 1
ATOM 2318 N N . ARG A 1 290 ? 32.397 -1.673 -5.270 1.00 79.31 290 ARG A N 1
ATOM 2319 C CA . ARG A 1 290 ? 32.845 -3.079 -5.346 1.00 79.31 290 ARG A CA 1
ATOM 2320 C C . ARG A 1 290 ? 31.726 -4.073 -5.689 1.00 79.31 290 ARG A C 1
ATOM 2322 O O . ARG A 1 290 ? 31.971 -5.056 -6.396 1.00 79.31 290 ARG A O 1
ATOM 2329 N N . ALA A 1 291 ? 30.503 -3.803 -5.251 1.00 78.69 291 ALA A N 1
ATOM 2330 C CA . ALA A 1 291 ? 29.362 -4.686 -5.471 1.00 78.69 291 ALA A CA 1
ATOM 2331 C C . ALA A 1 291 ? 28.743 -4.554 -6.873 1.00 78.69 291 ALA A C 1
ATOM 2333 O O . ALA A 1 291 ? 28.389 -5.567 -7.480 1.00 78.69 291 ALA A O 1
ATOM 2334 N N . LEU A 1 292 ? 28.615 -3.329 -7.394 1.00 81.31 292 LEU A N 1
ATOM 2335 C CA . LEU A 1 292 ? 27.832 -3.028 -8.597 1.00 81.31 292 LEU A CA 1
ATOM 2336 C C . LEU A 1 292 ? 28.705 -2.485 -9.729 1.00 81.31 292 LEU A C 1
ATOM 2338 O O . LEU A 1 292 ? 29.591 -1.666 -9.507 1.00 81.31 292 LEU A O 1
ATOM 2342 N N . ILE A 1 293 ? 28.408 -2.888 -10.962 1.00 83.19 293 ILE A N 1
ATOM 2343 C CA . ILE A 1 293 ? 29.086 -2.425 -12.175 1.00 83.19 293 ILE A CA 1
ATOM 2344 C C . ILE A 1 293 ? 28.068 -2.179 -13.289 1.00 83.19 293 ILE A C 1
ATOM 2346 O O . ILE A 1 293 ? 27.118 -2.941 -13.471 1.00 83.19 293 ILE A O 1
ATOM 2350 N N . LYS A 1 294 ? 28.255 -1.095 -14.041 1.00 82.19 294 LYS A N 1
ATOM 2351 C CA . LYS A 1 294 ? 27.486 -0.823 -15.254 1.00 82.19 294 LYS A CA 1
ATOM 2352 C C . LYS A 1 294 ? 28.111 -1.592 -16.413 1.00 82.19 294 LYS A C 1
ATOM 2354 O O . LYS A 1 294 ? 29.289 -1.407 -16.726 1.00 82.19 294 LYS A O 1
ATOM 2359 N N . CYS A 1 295 ? 27.330 -2.457 -17.050 1.00 80.62 295 CYS A N 1
ATOM 2360 C CA . CYS A 1 295 ? 27.776 -3.195 -18.223 1.00 80.62 295 CYS A CA 1
ATOM 2361 C C . CYS A 1 295 ? 28.056 -2.226 -19.382 1.00 80.62 295 CYS A C 1
ATOM 2363 O O . CYS A 1 295 ? 27.226 -1.379 -19.715 1.00 80.62 295 CYS A O 1
ATOM 2365 N N . LYS A 1 296 ? 29.219 -2.355 -20.032 1.00 80.94 296 LYS A N 1
ATOM 2366 C CA . LYS A 1 296 ? 29.606 -1.472 -21.145 1.00 80.94 296 LYS A CA 1
ATOM 2367 C C . LYS A 1 296 ? 28.729 -1.661 -22.391 1.00 80.94 296 LYS A C 1
ATOM 2369 O O . LYS A 1 296 ? 28.520 -0.677 -23.101 1.00 80.94 296 LYS A O 1
ATOM 2374 N N . LYS A 1 297 ? 28.205 -2.878 -22.606 1.00 77.88 297 LYS A N 1
ATOM 2375 C CA . LYS A 1 297 ? 27.382 -3.268 -23.766 1.00 77.88 297 LYS A CA 1
ATOM 2376 C C . LYS A 1 297 ? 25.926 -2.809 -23.624 1.00 77.88 297 LYS A C 1
ATOM 2378 O O . LYS A 1 297 ? 25.491 -1.956 -24.379 1.00 77.88 297 LYS A O 1
ATOM 2383 N N . CYS A 1 298 ? 25.194 -3.306 -22.624 1.00 75.06 298 CYS A N 1
ATOM 2384 C CA . CYS A 1 298 ? 23.762 -2.999 -22.450 1.00 75.06 298 CYS A CA 1
ATOM 2385 C C . CYS A 1 298 ? 23.464 -1.796 -21.543 1.00 75.06 298 CYS A C 1
ATOM 2387 O O . CYS A 1 298 ? 22.304 -1.460 -21.341 1.00 75.06 298 CYS A O 1
ATOM 2389 N N . LYS A 1 299 ? 24.483 -1.188 -20.921 1.00 77.56 299 LYS A N 1
ATOM 2390 C CA . LYS A 1 299 ? 24.344 -0.082 -19.953 1.00 77.56 299 LYS A CA 1
ATOM 2391 C C . LYS A 1 299 ? 23.539 -0.413 -18.682 1.00 77.56 299 LYS A C 1
ATOM 2393 O O . LYS A 1 299 ? 23.416 0.464 -17.826 1.00 77.56 299 LYS A O 1
ATOM 2398 N N . CYS A 1 300 ? 23.070 -1.649 -18.495 1.00 71.56 300 CYS A N 1
ATOM 2399 C CA . CYS A 1 300 ? 22.417 -2.096 -17.264 1.00 71.56 300 CYS A CA 1
ATOM 2400 C C . CYS A 1 300 ? 23.402 -2.144 -16.088 1.00 71.56 300 CYS A C 1
ATOM 2402 O O . CYS A 1 300 ? 24.585 -2.454 -16.256 1.00 71.56 300 CYS A O 1
ATOM 2404 N N . VAL A 1 301 ? 22.901 -1.868 -14.882 1.00 78.75 301 VAL A N 1
ATOM 2405 C CA . VAL A 1 301 ? 23.659 -2.022 -13.635 1.00 78.75 301 VAL A CA 1
ATOM 2406 C C . VAL A 1 301 ? 23.432 -3.431 -13.103 1.00 78.75 301 VAL A C 1
ATOM 2408 O O . VAL A 1 301 ? 22.297 -3.826 -12.857 1.00 78.75 301 VAL A O 1
ATOM 2411 N N . VAL A 1 302 ? 24.515 -4.180 -12.925 1.00 78.94 302 VAL A N 1
ATOM 2412 C CA . VAL A 1 302 ? 24.500 -5.563 -12.434 1.00 78.94 302 VAL A CA 1
ATOM 2413 C C . VAL A 1 302 ? 25.483 -5.719 -11.281 1.00 78.94 302 VAL A C 1
ATOM 2415 O O . VAL A 1 302 ? 26.350 -4.869 -11.069 1.00 78.94 302 VAL A O 1
ATOM 2418 N N . THR A 1 303 ? 25.376 -6.808 -10.523 1.00 80.81 303 THR A N 1
ATOM 2419 C CA . THR A 1 303 ? 26.417 -7.132 -9.538 1.00 80.81 303 THR A CA 1
ATOM 2420 C C . THR A 1 303 ? 27.687 -7.586 -10.258 1.00 80.81 303 THR A C 1
ATOM 2422 O O . THR A 1 303 ? 27.602 -8.221 -11.313 1.00 80.81 303 THR A O 1
ATOM 2425 N N . ARG A 1 304 ? 28.876 -7.299 -9.707 1.00 79.88 304 ARG A N 1
ATOM 2426 C CA . ARG A 1 304 ? 30.140 -7.776 -10.302 1.00 79.88 304 ARG A CA 1
ATOM 2427 C C . ARG A 1 304 ? 30.196 -9.299 -10.411 1.00 79.88 304 ARG A C 1
ATOM 2429 O O . ARG A 1 304 ? 30.728 -9.800 -11.394 1.00 79.88 304 ARG A O 1
ATOM 2436 N N . ALA A 1 305 ? 29.615 -10.019 -9.450 1.00 78.62 305 ALA A N 1
ATOM 2437 C CA . ALA A 1 305 ? 29.514 -11.477 -9.502 1.00 78.62 305 ALA A CA 1
ATOM 2438 C C . ALA A 1 305 ? 28.709 -11.935 -10.728 1.00 78.62 305 ALA A C 1
ATOM 2440 O O . ALA A 1 305 ? 29.184 -12.763 -11.497 1.00 78.62 305 ALA A O 1
ATOM 2441 N N . SER A 1 306 ? 27.550 -11.313 -10.964 1.00 78.25 306 SER A N 1
ATOM 2442 C CA . SER A 1 306 ? 26.681 -11.633 -12.100 1.00 78.25 306 SER A CA 1
ATOM 2443 C C . SER A 1 306 ? 27.168 -11.094 -13.445 1.00 78.25 306 SER A C 1
ATOM 2445 O O . SER A 1 306 ? 26.524 -11.371 -14.445 1.00 78.25 306 SER A O 1
ATOM 2447 N N . LEU A 1 307 ? 28.242 -10.293 -13.504 1.00 78.25 307 LEU A N 1
ATOM 2448 C CA . LEU A 1 307 ? 28.708 -9.720 -14.773 1.00 78.25 307 LEU A CA 1
ATOM 2449 C C . LEU A 1 307 ? 29.239 -10.801 -15.727 1.00 78.25 307 LEU A C 1
ATOM 2451 O O . LEU A 1 307 ? 29.076 -10.655 -16.934 1.00 78.25 307 LEU A O 1
ATOM 2455 N N . ARG A 1 308 ? 29.850 -11.869 -15.195 1.00 75.00 308 ARG A N 1
ATOM 2456 C CA . ARG A 1 308 ? 30.348 -12.995 -16.004 1.00 75.00 308 ARG A CA 1
ATOM 2457 C C . ARG A 1 308 ? 29.210 -13.727 -16.717 1.00 75.00 308 ARG A C 1
ATOM 2459 O O . ARG A 1 308 ? 29.298 -13.945 -17.918 1.00 75.00 308 ARG A O 1
ATOM 2466 N N . ASP A 1 309 ? 28.116 -13.963 -16.002 1.00 76.19 309 ASP A N 1
ATOM 2467 C CA . ASP A 1 309 ? 26.924 -14.658 -16.509 1.00 76.19 309 ASP A CA 1
ATOM 2468 C C . ASP A 1 309 ? 25.852 -13.680 -17.025 1.00 76.19 309 ASP A C 1
ATOM 2470 O O . ASP A 1 309 ? 24.673 -14.013 -17.171 1.00 76.19 309 ASP A O 1
ATOM 2474 N N . HIS A 1 310 ? 26.228 -12.418 -17.255 1.00 80.56 310 HIS A N 1
ATOM 2475 C CA . HIS A 1 310 ? 25.290 -11.398 -17.690 1.00 80.56 310 HIS A CA 1
ATOM 2476 C C . HIS A 1 310 ? 25.030 -11.505 -19.193 1.00 80.56 310 HIS A C 1
ATOM 2478 O O . HIS A 1 310 ? 25.862 -11.134 -20.023 1.00 80.56 310 HIS A O 1
ATOM 2484 N N . HIS A 1 311 ? 23.815 -11.909 -19.549 1.00 78.19 311 HIS A N 1
ATOM 2485 C CA . HIS A 1 311 ? 23.356 -11.915 -20.932 1.00 78.19 311 HIS A CA 1
ATOM 2486 C C . HIS A 1 311 ? 22.679 -10.583 -21.291 1.00 78.19 311 HIS A C 1
ATOM 2488 O O . HIS A 1 311 ? 21.519 -10.340 -20.962 1.00 78.19 311 HIS A O 1
ATOM 2494 N N . CYS A 1 312 ? 23.412 -9.701 -21.976 1.00 77.94 312 CYS A N 1
ATOM 2495 C CA . CYS A 1 312 ? 22.896 -8.411 -22.441 1.00 77.94 312 CYS A CA 1
ATOM 2496 C C . CYS A 1 312 ? 21.650 -8.572 -23.328 1.00 77.94 312 CYS A C 1
ATOM 2498 O O . CYS A 1 312 ? 21.665 -9.362 -24.269 1.00 77.94 312 CYS A O 1
ATOM 2500 N N . GLY A 1 313 ? 20.595 -7.798 -23.046 1.00 70.44 313 GLY A N 1
ATOM 2501 C CA . GLY A 1 313 ? 19.356 -7.792 -23.838 1.00 70.44 313 GLY A CA 1
ATOM 2502 C C . GLY A 1 313 ? 18.513 -9.067 -23.722 1.00 70.44 313 GLY A C 1
ATOM 2503 O O . GLY A 1 313 ? 17.542 -9.222 -24.456 1.00 70.44 313 GLY A O 1
ATOM 2504 N N . LYS A 1 314 ? 18.873 -9.987 -22.818 1.00 76.50 314 LYS A N 1
ATOM 2505 C CA . LYS A 1 314 ? 18.141 -11.231 -22.580 1.00 76.50 314 LYS A CA 1
ATOM 2506 C C . LYS A 1 314 ? 17.650 -11.293 -21.138 1.00 76.50 314 LYS A C 1
ATOM 2508 O O . LYS A 1 314 ? 18.356 -10.903 -20.211 1.00 76.50 314 LYS A O 1
ATOM 2513 N N . VAL A 1 315 ? 16.452 -11.825 -20.947 1.00 74.19 315 VAL A N 1
ATOM 2514 C CA . VAL A 1 315 ? 15.875 -12.139 -19.637 1.00 74.19 315 VAL A CA 1
ATOM 2515 C C . VAL A 1 315 ? 15.907 -13.645 -19.428 1.00 74.19 315 VAL A C 1
ATOM 2517 O O . VAL A 1 315 ? 15.834 -14.408 -20.387 1.00 74.19 315 VAL A O 1
ATOM 2520 N N . ARG A 1 316 ? 16.044 -14.097 -18.182 1.00 79.56 316 ARG A N 1
ATOM 2521 C CA . ARG A 1 316 ? 15.919 -15.521 -17.864 1.00 79.56 316 ARG A CA 1
ATOM 2522 C C . ARG A 1 316 ? 14.437 -15.871 -17.802 1.00 79.56 316 ARG A C 1
ATOM 2524 O O . ARG A 1 316 ? 13.732 -15.353 -16.941 1.00 79.56 316 ARG A O 1
ATOM 2531 N N . CYS A 1 317 ? 13.976 -16.738 -18.693 1.00 76.38 317 CYS A N 1
ATOM 2532 C CA . CYS A 1 317 ? 12.604 -17.224 -18.661 1.00 76.38 317 CYS A CA 1
ATOM 2533 C C . CYS A 1 317 ? 12.390 -18.141 -17.448 1.00 76.38 317 CYS A C 1
ATOM 2535 O O . CYS A 1 317 ? 13.179 -19.054 -17.215 1.00 76.38 317 CYS A O 1
ATOM 2537 N N . SER A 1 318 ? 11.324 -17.929 -16.675 1.00 70.50 318 SER A N 1
ATOM 2538 C CA . SER A 1 318 ? 10.970 -18.786 -15.533 1.00 70.50 318 SER A CA 1
ATOM 2539 C C . SER A 1 318 ? 10.523 -20.189 -15.951 1.00 70.50 318 SER A C 1
ATOM 2541 O O . SER A 1 318 ? 10.657 -21.130 -15.171 1.00 70.50 318 SER A O 1
ATOM 2543 N N . THR A 1 319 ? 10.018 -20.320 -17.176 1.00 69.56 319 THR A N 1
ATOM 2544 C CA . THR A 1 319 ? 9.463 -21.548 -17.750 1.00 69.56 319 THR A CA 1
ATOM 2545 C C . THR A 1 319 ? 10.572 -22.460 -18.274 1.00 69.56 319 THR A C 1
ATOM 2547 O O . THR A 1 319 ? 10.785 -23.539 -17.730 1.00 69.56 319 THR A O 1
ATOM 2550 N N . CYS A 1 320 ? 11.351 -22.011 -19.265 1.00 75.62 320 CYS A N 1
ATOM 2551 C CA . CYS A 1 320 ? 12.431 -22.819 -19.844 1.00 75.62 320 CYS A CA 1
ATOM 2552 C C . CYS A 1 320 ? 13.800 -22.628 -19.175 1.00 75.62 320 CYS A C 1
ATOM 2554 O O . CYS A 1 320 ? 14.756 -23.297 -19.556 1.00 75.62 320 CYS A O 1
ATOM 2556 N N . GLN A 1 321 ? 13.929 -21.701 -18.218 1.00 77.19 321 GLN A N 1
ATOM 2557 C CA . GLN A 1 321 ? 15.182 -21.380 -17.513 1.00 77.19 321 GLN A CA 1
ATOM 2558 C C . GLN A 1 321 ? 16.333 -20.888 -18.414 1.00 77.19 321 GLN A C 1
ATOM 2560 O O . GLN A 1 321 ? 17.440 -20.665 -17.922 1.00 77.19 321 GLN A O 1
ATOM 2565 N N . LYS A 1 322 ? 16.078 -20.648 -19.709 1.00 78.19 322 LYS A N 1
ATOM 2566 C CA . LYS A 1 322 ? 17.047 -20.114 -20.678 1.00 78.19 322 LYS A CA 1
ATOM 2567 C C . LYS A 1 322 ? 17.018 -18.583 -20.704 1.00 78.19 322 LYS A C 1
ATOM 2569 O O . LYS A 1 322 ? 15.992 -17.958 -20.433 1.00 78.19 322 LYS A O 1
ATOM 2574 N N . TYR A 1 323 ? 18.152 -17.976 -21.058 1.00 80.81 323 TYR A N 1
ATOM 2575 C CA . TYR A 1 323 ? 18.241 -16.540 -21.329 1.00 80.81 323 TYR A CA 1
ATOM 2576 C C . TYR A 1 323 ? 17.801 -16.245 -22.761 1.00 80.81 323 TYR A C 1
ATOM 2578 O O . TYR A 1 323 ? 18.417 -16.708 -23.722 1.00 80.81 323 TYR A O 1
ATOM 2586 N N . VAL A 1 324 ? 16.753 -15.443 -22.896 1.00 77.44 324 VAL A N 1
ATOM 2587 C CA . VAL A 1 324 ? 16.011 -15.228 -24.143 1.00 77.44 324 VAL A CA 1
ATOM 2588 C C . VAL A 1 324 ? 15.689 -13.753 -24.335 1.00 77.44 324 VAL A C 1
ATOM 2590 O O . VAL A 1 324 ? 15.630 -12.992 -23.370 1.00 77.44 324 VAL A O 1
ATOM 2593 N N . LYS A 1 325 ? 15.523 -13.329 -25.586 1.00 74.25 325 LYS A N 1
ATOM 2594 C CA . LYS A 1 325 ? 15.109 -11.959 -25.895 1.00 74.25 325 LYS A CA 1
ATOM 2595 C C . LYS A 1 325 ? 13.606 -11.814 -25.613 1.00 74.25 325 LYS A C 1
ATOM 2597 O O . LYS A 1 325 ? 12.859 -12.616 -26.165 1.00 74.25 325 LYS A O 1
ATOM 2602 N N . PRO A 1 326 ? 13.160 -10.839 -24.799 1.00 69.00 326 PRO A N 1
ATOM 2603 C CA . PRO A 1 326 ? 11.745 -10.700 -24.436 1.00 69.00 326 PRO A CA 1
ATOM 2604 C C . PRO A 1 326 ? 10.817 -10.549 -25.645 1.00 69.00 326 PRO A C 1
ATOM 2606 O O . PRO A 1 326 ? 9.741 -11.127 -25.656 1.00 69.00 326 PRO A O 1
ATOM 2609 N N . GLU A 1 327 ? 11.273 -9.805 -26.654 1.00 65.94 327 GLU A N 1
ATOM 2610 C CA . GLU A 1 327 ? 10.555 -9.500 -27.899 1.00 65.94 327 GLU A CA 1
ATOM 2611 C C . GLU A 1 327 ? 10.122 -10.746 -28.685 1.00 65.94 327 GLU A C 1
ATOM 2613 O O . GLU A 1 327 ? 9.034 -10.758 -29.245 1.00 65.94 327 GLU A O 1
ATOM 2618 N N . ASN A 1 328 ? 10.926 -11.816 -28.667 1.00 70.62 328 ASN A N 1
ATOM 2619 C CA . ASN A 1 328 ? 10.731 -12.978 -29.543 1.00 70.62 328 ASN A CA 1
ATOM 2620 C C . ASN A 1 328 ? 10.585 -14.291 -28.754 1.00 70.62 328 ASN A C 1
ATOM 2622 O O . ASN A 1 328 ? 10.832 -15.368 -29.295 1.00 70.62 328 ASN A O 1
ATOM 2626 N N . HIS A 1 329 ? 10.291 -14.235 -27.451 1.00 79.31 329 HIS A N 1
ATOM 2627 C CA . HIS A 1 329 ? 10.243 -15.439 -26.624 1.00 79.31 329 HIS A CA 1
ATOM 2628 C C . HIS A 1 329 ? 8.826 -15.988 -26.442 1.00 79.31 329 HIS A C 1
ATOM 2630 O O . HIS A 1 329 ? 8.068 -15.506 -25.605 1.00 79.31 329 HIS A O 1
ATOM 2636 N N . GLN A 1 330 ? 8.529 -17.069 -27.158 1.00 72.25 330 GLN A N 1
ATOM 2637 C CA . GLN A 1 330 ? 7.259 -17.795 -27.119 1.00 72.25 330 GLN A CA 1
ATOM 2638 C C . GLN A 1 330 ? 7.367 -19.044 -26.226 1.00 72.25 330 GLN A C 1
ATOM 2640 O O . GLN A 1 330 ? 7.414 -20.170 -26.700 1.00 72.25 330 GLN A O 1
ATOM 2645 N N . CYS A 1 331 ? 7.502 -18.869 -24.907 1.00 69.38 331 CYS A N 1
ATOM 2646 C CA . CYS A 1 331 ? 7.568 -19.998 -23.964 1.00 69.38 331 CYS A CA 1
ATOM 2647 C C . CYS A 1 331 ? 6.420 -19.932 -22.967 1.00 69.38 331 CYS A C 1
ATOM 2649 O O . CYS A 1 331 ? 6.551 -19.398 -21.861 1.00 69.38 331 CYS A O 1
ATOM 2651 N N . TYR A 1 332 ? 5.291 -20.477 -23.403 1.00 64.69 332 TYR A N 1
ATOM 2652 C CA . TYR A 1 332 ? 4.017 -20.412 -22.693 1.00 64.69 332 TYR A CA 1
ATOM 2653 C C . TYR A 1 332 ? 3.751 -21.648 -21.820 1.00 64.69 332 TYR A C 1
ATOM 2655 O O . TYR A 1 332 ? 2.972 -21.570 -20.874 1.00 64.69 332 TYR A O 1
ATOM 2663 N N . LEU A 1 333 ? 4.449 -22.763 -22.070 1.00 60.72 333 LEU A N 1
ATOM 2664 C CA . LEU A 1 333 ? 4.222 -24.051 -21.409 1.00 60.72 333 LEU A CA 1
ATOM 2665 C C . LEU A 1 333 ? 5.456 -24.523 -20.633 1.00 60.72 333 LEU A C 1
ATOM 2667 O O . LEU A 1 333 ? 6.573 -24.542 -21.153 1.00 60.72 333 LEU A O 1
ATOM 2671 N N . GLN A 1 334 ? 5.253 -24.916 -19.371 1.00 56.88 334 GLN A N 1
ATOM 2672 C CA . GLN A 1 334 ? 6.294 -25.566 -18.572 1.00 56.88 334 GLN A CA 1
ATOM 2673 C C . GLN A 1 334 ? 6.419 -27.039 -18.975 1.00 56.88 334 GLN A C 1
ATOM 2675 O O . GLN A 1 334 ? 5.406 -27.738 -18.979 1.00 56.88 334 GLN A O 1
ATOM 2680 N N . PRO A 1 335 ? 7.638 -27.545 -19.239 1.00 56.44 335 PRO A N 1
ATOM 2681 C CA . PRO A 1 335 ? 7.854 -28.979 -19.353 1.00 56.44 335 PRO A CA 1
ATOM 2682 C C . PRO A 1 335 ? 7.427 -29.655 -18.049 1.00 56.44 335 PRO A C 1
ATOM 2684 O O . PRO A 1 335 ? 7.810 -29.203 -16.963 1.00 56.44 335 PRO A O 1
ATOM 2687 N N . VAL A 1 336 ? 6.656 -30.739 -18.143 1.00 56.78 336 VAL A N 1
ATOM 2688 C CA . VAL A 1 336 ? 6.352 -31.571 -16.976 1.00 56.78 336 VAL A CA 1
ATOM 2689 C C . VAL A 1 336 ? 7.683 -32.088 -16.438 1.00 56.78 336 VAL A C 1
ATOM 2691 O O . VAL A 1 336 ? 8.478 -32.684 -17.166 1.00 56.78 336 VAL A O 1
ATOM 2694 N N . LYS A 1 337 ? 7.981 -31.793 -15.171 1.00 54.03 337 LYS A N 1
ATOM 2695 C CA . LYS A 1 337 ? 9.204 -32.290 -14.540 1.00 54.03 337 LYS A CA 1
ATOM 2696 C C . LYS A 1 337 ? 9.102 -33.812 -14.481 1.00 54.03 337 LYS A C 1
ATOM 2698 O O . LYS A 1 337 ? 8.234 -34.319 -13.775 1.00 54.03 337 LYS A O 1
ATOM 2703 N N . ALA A 1 338 ? 9.998 -34.521 -15.166 1.00 52.50 338 ALA A N 1
ATOM 2704 C CA . ALA A 1 338 ? 10.175 -35.949 -14.938 1.00 52.50 338 ALA A CA 1
ATOM 2705 C C . ALA A 1 338 ? 10.404 -36.168 -13.434 1.00 52.50 338 ALA A C 1
ATOM 2707 O O . ALA A 1 338 ? 11.247 -35.491 -12.827 1.00 52.50 338 ALA A O 1
ATOM 2708 N N . LYS A 1 339 ? 9.626 -37.063 -12.815 1.00 43.47 339 LYS A N 1
ATOM 2709 C CA . LYS A 1 339 ? 9.909 -37.514 -11.451 1.00 43.47 339 LYS A CA 1
ATOM 2710 C C . LYS A 1 339 ? 11.316 -38.104 -11.489 1.00 43.47 339 LYS A C 1
ATOM 2712 O O . LYS A 1 339 ? 11.544 -39.109 -12.149 1.00 43.47 339 LYS A O 1
ATOM 2717 N N . LYS A 1 340 ? 12.274 -37.445 -10.834 1.00 35.94 340 LYS A N 1
ATOM 2718 C CA . LYS A 1 340 ? 13.604 -38.019 -10.644 1.00 35.94 340 LYS A CA 1
ATOM 2719 C C . LYS A 1 340 ? 13.428 -39.242 -9.752 1.00 35.94 340 LYS A C 1
ATOM 2721 O O . LYS A 1 340 ? 13.245 -39.087 -8.547 1.00 35.94 340 LYS A O 1
ATOM 2726 N N . THR A 1 341 ? 13.458 -40.430 -10.338 1.00 37.19 341 THR A N 1
ATOM 2727 C CA . THR A 1 341 ? 13.766 -41.648 -9.600 1.00 37.19 341 THR A CA 1
ATOM 2728 C C . THR A 1 341 ? 15.159 -41.445 -9.010 1.00 37.19 341 THR A C 1
ATOM 2730 O O . THR A 1 341 ? 16.129 -41.184 -9.723 1.00 37.19 341 THR A O 1
ATOM 2733 N N . ARG A 1 342 ? 15.254 -41.434 -7.680 1.00 35.72 342 ARG A N 1
ATOM 2734 C CA . ARG A 1 342 ? 16.549 -41.560 -7.011 1.00 35.72 342 ARG A CA 1
ATOM 2735 C C . ARG A 1 342 ? 17.093 -42.935 -7.395 1.00 35.72 342 ARG A C 1
ATOM 2737 O O . ARG A 1 342 ? 16.443 -43.933 -7.108 1.00 35.72 342 ARG A O 1
ATOM 2744 N N . SER A 1 343 ? 18.241 -42.982 -8.063 1.00 36.69 343 SER A N 1
ATOM 2745 C CA . SER A 1 343 ? 19.032 -44.206 -8.166 1.00 36.69 343 SER A CA 1
ATOM 2746 C C . SER A 1 343 ? 19.530 -44.570 -6.760 1.00 36.69 343 SER A C 1
ATOM 2748 O O . SER A 1 343 ? 20.097 -43.697 -6.094 1.00 36.69 343 SER A O 1
ATOM 2750 N N . PRO A 1 344 ? 19.299 -45.798 -6.271 1.00 37.94 344 PRO A N 1
ATOM 2751 C CA . PRO A 1 344 ? 19.736 -46.218 -4.950 1.00 37.94 344 PRO A CA 1
ATOM 2752 C C . PRO A 1 344 ? 21.194 -46.672 -5.012 1.00 37.94 344 PRO A C 1
ATOM 2754 O O . PRO A 1 344 ? 21.458 -47.859 -5.022 1.00 37.94 344 PRO A O 1
ATOM 2757 N N . GLU A 1 345 ? 22.134 -45.735 -5.067 1.00 40.19 345 GLU A N 1
ATOM 2758 C CA . GLU A 1 345 ? 23.554 -46.000 -4.804 1.00 40.19 345 GLU A CA 1
ATOM 2759 C C . GLU A 1 345 ? 24.201 -44.687 -4.343 1.00 40.19 345 GLU A C 1
ATOM 2761 O O . GLU A 1 345 ? 24.749 -43.935 -5.137 1.00 40.19 345 GLU A O 1
ATOM 2766 N N . GLU A 1 346 ? 23.968 -44.359 -3.067 1.00 33.47 346 GLU A N 1
ATOM 2767 C CA . GLU A 1 346 ? 24.814 -43.577 -2.145 1.00 33.47 346 GLU A CA 1
ATOM 2768 C C . GLU A 1 346 ? 23.977 -43.310 -0.871 1.00 33.47 346 GLU A C 1
ATOM 2770 O O . GLU A 1 346 ? 23.102 -42.442 -0.843 1.00 33.47 346 GLU A O 1
ATOM 2775 N N . GLY A 1 347 ? 24.193 -44.125 0.175 1.00 29.81 347 GLY A N 1
ATOM 2776 C CA . GLY A 1 347 ? 23.651 -43.903 1.527 1.00 29.81 347 GLY A CA 1
ATOM 2777 C C . GLY A 1 347 ? 24.145 -42.568 2.113 1.00 29.81 347 GLY A C 1
ATOM 2778 O O . GLY A 1 347 ? 25.157 -42.033 1.675 1.00 29.81 347 GLY A O 1
ATOM 2779 N N . ASN A 1 348 ? 23.505 -41.952 3.105 1.00 29.19 348 ASN A N 1
ATOM 2780 C CA . ASN A 1 348 ? 22.994 -42.569 4.322 1.00 29.19 348 ASN A CA 1
ATOM 2781 C C . ASN A 1 348 ? 22.002 -41.634 5.055 1.00 29.19 348 ASN A C 1
ATOM 2783 O O . ASN A 1 348 ? 22.062 -40.414 4.902 1.00 29.19 348 ASN A O 1
ATOM 2787 N N . ASP A 1 349 ? 21.201 -42.258 5.922 1.00 30.33 349 ASP A N 1
ATOM 2788 C CA . ASP A 1 349 ? 20.554 -41.734 7.138 1.00 30.33 349 ASP A CA 1
ATOM 2789 C C . ASP A 1 349 ? 19.090 -41.220 7.105 1.00 30.33 349 ASP A C 1
ATOM 2791 O O . ASP A 1 349 ? 18.795 -40.040 6.924 1.00 30.33 349 ASP A O 1
ATOM 2795 N N . LEU A 1 350 ? 18.223 -42.182 7.477 1.00 33.88 350 LEU A N 1
ATOM 2796 C CA . LEU A 1 350 ? 17.113 -42.135 8.454 1.00 33.88 350 LEU A CA 1
ATOM 2797 C C . LEU A 1 350 ? 15.651 -41.979 7.962 1.00 33.88 350 LEU A C 1
ATOM 2799 O O . LEU A 1 350 ? 15.148 -40.876 7.777 1.00 33.88 350 LEU A O 1
ATOM 2803 N N . LEU A 1 351 ? 15.013 -43.162 7.859 1.00 37.94 351 LEU A N 1
ATOM 2804 C CA . LEU A 1 351 ? 13.687 -43.611 8.347 1.00 37.94 351 LEU A CA 1
ATOM 2805 C C . LEU A 1 351 ? 12.431 -42.770 8.035 1.00 37.94 351 LEU A C 1
ATOM 2807 O O . LEU A 1 351 ? 12.224 -41.714 8.622 1.00 37.94 351 LEU A O 1
ATOM 2811 N N . ASP A 1 352 ? 11.544 -43.297 7.182 1.00 30.81 352 ASP A N 1
ATOM 2812 C CA . ASP A 1 352 ? 10.303 -43.957 7.641 1.00 30.81 352 ASP A CA 1
ATOM 2813 C C . ASP A 1 352 ? 9.599 -44.694 6.484 1.00 30.81 352 ASP A C 1
ATOM 2815 O O . ASP A 1 352 ? 9.695 -44.297 5.319 1.00 30.81 352 ASP A O 1
ATOM 2819 N N . ASP A 1 353 ? 8.964 -45.810 6.848 1.00 35.47 353 ASP A N 1
ATOM 2820 C CA . ASP A 1 353 ? 8.219 -46.759 6.017 1.00 35.47 353 ASP A CA 1
ATOM 2821 C C . ASP A 1 353 ? 7.124 -46.100 5.165 1.00 35.47 353 ASP A C 1
ATOM 2823 O O . ASP A 1 353 ? 6.363 -45.284 5.671 1.00 35.47 353 ASP A O 1
ATOM 2827 N N . ASP A 1 354 ? 7.009 -46.510 3.894 1.00 31.42 354 ASP A N 1
ATOM 2828 C CA . ASP A 1 354 ? 5.718 -46.873 3.289 1.00 31.42 354 ASP A CA 1
ATOM 2829 C C . ASP A 1 354 ? 5.904 -47.516 1.895 1.00 31.42 354 ASP A C 1
ATOM 2831 O O . ASP A 1 354 ? 6.397 -46.920 0.937 1.00 31.42 354 ASP A O 1
ATOM 2835 N N . VAL A 1 355 ? 5.512 -48.791 1.857 1.00 32.41 355 VAL A N 1
ATOM 2836 C CA . VAL A 1 355 ? 5.220 -49.733 0.761 1.00 32.41 355 VAL A CA 1
ATOM 2837 C C . VAL A 1 355 ? 5.373 -49.217 -0.683 1.00 32.41 355 VAL A C 1
ATOM 2839 O O . VAL A 1 355 ? 4.586 -48.414 -1.186 1.00 32.41 355 VAL A O 1
ATOM 2842 N N . ALA A 1 356 ? 6.333 -49.809 -1.400 1.00 29.97 356 ALA A N 1
ATOM 2843 C CA . ALA A 1 356 ? 6.459 -49.724 -2.850 1.00 29.97 356 ALA A CA 1
ATOM 2844 C C . ALA A 1 356 ? 5.310 -50.478 -3.545 1.00 29.97 356 ALA A C 1
ATOM 2846 O O . ALA A 1 356 ? 5.162 -51.687 -3.382 1.00 29.97 356 ALA A O 1
ATOM 2847 N N . VAL A 1 357 ? 4.524 -49.765 -4.354 1.00 33.28 357 VAL A N 1
ATOM 2848 C CA . VAL A 1 357 ? 3.713 -50.362 -5.421 1.00 33.28 357 VAL A CA 1
ATOM 2849 C C . VAL A 1 357 ? 4.493 -50.165 -6.714 1.00 33.28 357 VAL A C 1
ATOM 2851 O O . VAL A 1 357 ? 4.666 -49.034 -7.173 1.00 33.28 357 VAL A O 1
ATOM 2854 N N . GLU A 1 358 ? 5.012 -51.263 -7.257 1.00 36.00 358 GLU A N 1
ATOM 2855 C CA . GLU A 1 358 ? 5.552 -51.327 -8.612 1.00 36.00 358 GLU A CA 1
ATOM 2856 C C . GLU A 1 358 ? 4.427 -50.970 -9.589 1.00 36.00 358 GLU A C 1
ATOM 2858 O O . GLU A 1 358 ? 3.395 -51.632 -9.609 1.00 36.00 358 GLU A O 1
ATOM 2863 N N . ASN A 1 359 ? 4.598 -49.903 -10.367 1.00 34.00 359 ASN A N 1
ATOM 2864 C CA . ASN A 1 359 ? 3.783 -49.664 -11.549 1.00 34.00 359 ASN A CA 1
ATOM 2865 C C . ASN A 1 359 ? 4.710 -49.291 -12.698 1.00 34.00 359 ASN A C 1
ATOM 2867 O O . ASN A 1 359 ? 5.573 -48.416 -12.566 1.00 34.00 359 ASN A O 1
ATOM 2871 N N . ASP A 1 360 ? 4.507 -50.022 -13.786 1.00 35.19 360 ASP A N 1
ATOM 2872 C CA . ASP A 1 360 ? 5.230 -50.000 -15.041 1.00 35.19 360 ASP A CA 1
ATOM 2873 C C . ASP A 1 360 ? 5.502 -48.590 -15.573 1.00 35.19 360 ASP A C 1
ATOM 2875 O O . ASP A 1 360 ? 4.687 -47.668 -15.482 1.00 35.19 360 ASP A O 1
ATOM 2879 N N . VAL A 1 361 ? 6.686 -48.435 -16.166 1.00 39.53 361 VAL A N 1
ATOM 2880 C CA . VAL A 1 361 ? 7.089 -47.242 -16.909 1.00 39.53 361 VAL A CA 1
ATOM 2881 C C . VAL A 1 361 ? 6.321 -47.229 -18.231 1.00 39.53 361 VAL A C 1
ATOM 2883 O O . VAL A 1 361 ? 6.832 -47.651 -19.265 1.00 39.53 361 VAL A O 1
ATOM 2886 N N . GLU A 1 362 ? 5.080 -46.749 -18.208 1.00 41.44 362 GLU A N 1
ATOM 2887 C CA . GLU A 1 362 ? 4.434 -46.276 -19.427 1.00 41.44 362 GLU A CA 1
ATOM 2888 C C . GLU A 1 362 ? 5.095 -44.959 -19.842 1.00 41.44 362 GLU A C 1
ATOM 2890 O O . GLU A 1 362 ? 5.133 -43.981 -19.087 1.00 41.44 362 GLU A O 1
ATOM 2895 N N . ASP A 1 363 ? 5.636 -44.948 -21.062 1.00 42.38 363 ASP A N 1
ATOM 2896 C CA . ASP A 1 363 ? 5.955 -43.739 -21.812 1.00 42.38 363 ASP A CA 1
ATOM 2897 C C . ASP A 1 363 ? 4.739 -42.805 -21.753 1.00 42.38 363 ASP A C 1
ATOM 2899 O O . ASP A 1 363 ? 3.779 -42.956 -22.511 1.00 42.38 363 ASP A O 1
ATOM 2903 N N . THR A 1 364 ? 4.768 -41.832 -20.843 1.00 45.62 364 THR A N 1
ATOM 2904 C CA . THR A 1 364 ? 3.754 -40.777 -20.762 1.00 45.62 364 THR A CA 1
ATOM 2905 C C . THR A 1 364 ? 3.924 -39.871 -21.976 1.00 45.62 364 THR A C 1
ATOM 2907 O O . THR A 1 364 ? 4.550 -38.809 -21.935 1.00 45.62 364 THR A O 1
ATOM 2910 N N . LYS A 1 365 ? 3.393 -40.318 -23.117 1.00 50.34 365 LYS A N 1
ATOM 2911 C CA . LYS A 1 365 ? 3.108 -39.459 -24.261 1.00 50.34 365 LYS A CA 1
ATOM 2912 C C . LYS A 1 365 ? 2.138 -38.409 -23.749 1.00 50.34 365 LYS A C 1
ATOM 2914 O O . LYS A 1 365 ? 0.959 -38.677 -23.661 1.00 50.34 365 LYS A O 1
ATOM 2919 N N . ASN A 1 366 ? 2.638 -37.235 -23.378 1.00 60.56 366 ASN A N 1
ATOM 2920 C CA . ASN A 1 366 ? 1.796 -36.135 -22.920 1.00 60.56 366 ASN A CA 1
ATOM 2921 C C . ASN A 1 366 ? 0.882 -35.688 -24.072 1.00 60.56 366 ASN A C 1
ATOM 2923 O O . ASN A 1 366 ? 1.280 -34.842 -24.879 1.00 60.56 366 ASN A O 1
ATOM 2927 N N . LEU A 1 367 ? -0.316 -36.267 -24.176 1.00 63.44 367 LEU A N 1
ATOM 2928 C CA . LEU A 1 367 ? -1.299 -35.865 -25.171 1.00 63.44 367 LEU A CA 1
ATOM 2929 C C . LEU A 1 367 ? -1.884 -34.501 -24.782 1.00 63.44 367 LEU A C 1
ATOM 2931 O O . LEU A 1 367 ? -2.300 -34.263 -23.645 1.00 63.44 367 LEU A O 1
ATOM 2935 N N . MET A 1 368 ? -1.875 -33.585 -25.748 1.00 63.97 368 MET A N 1
ATOM 2936 C CA . MET A 1 368 ? -2.580 -32.308 -25.682 1.00 63.97 368 MET A CA 1
ATOM 2937 C C . MET A 1 368 ? -3.837 -32.445 -26.536 1.00 63.97 368 MET A C 1
ATOM 2939 O O . MET A 1 368 ? -3.745 -32.746 -27.728 1.00 63.97 368 MET A O 1
ATOM 2943 N N . PHE A 1 369 ? -4.998 -32.225 -25.935 1.00 69.81 369 PHE A N 1
ATOM 2944 C CA . PHE A 1 369 ? -6.287 -32.246 -26.612 1.00 69.81 369 PHE A CA 1
ATOM 2945 C C . PHE A 1 369 ? -6.661 -30.817 -26.971 1.00 69.81 369 PHE A C 1
ATOM 2947 O O . PHE A 1 369 ? -6.712 -29.950 -26.099 1.00 69.81 369 PHE A O 1
ATOM 2954 N N . PHE A 1 370 ? -6.878 -30.578 -28.259 1.00 72.06 370 PHE A N 1
ATOM 2955 C CA . PHE A 1 370 ? -7.329 -29.295 -28.774 1.00 72.06 370 PHE A CA 1
ATOM 2956 C C . PHE A 1 370 ? -8.819 -29.399 -29.061 1.00 72.06 370 PHE A C 1
ATOM 2958 O O . PHE A 1 370 ? -9.223 -30.199 -29.905 1.00 72.06 370 PHE A O 1
ATOM 2965 N N . ASP A 1 371 ? -9.604 -28.590 -28.364 1.00 73.69 371 ASP A N 1
ATOM 2966 C CA . ASP A 1 371 ? -11.017 -28.402 -28.651 1.00 73.69 371 ASP A CA 1
ATOM 2967 C C . ASP A 1 371 ? -11.210 -27.068 -29.375 1.00 73.69 371 ASP A C 1
ATOM 2969 O O . ASP A 1 371 ? -10.646 -26.049 -28.963 1.00 73.69 371 ASP A O 1
ATOM 2973 N N . PHE A 1 372 ? -11.956 -27.089 -30.478 1.00 74.38 372 PHE A N 1
ATOM 2974 C CA . PHE A 1 372 ? -12.160 -25.941 -31.358 1.00 74.38 372 PHE A CA 1
ATOM 2975 C C . PHE A 1 372 ? -13.651 -25.644 -31.470 1.00 74.38 372 PHE A C 1
ATOM 2977 O O . PHE A 1 372 ? -14.387 -26.367 -32.140 1.00 74.38 372 PHE A O 1
ATOM 2984 N N . GLU A 1 373 ? -14.077 -24.520 -30.911 1.00 76.19 373 GLU A N 1
ATOM 2985 C CA . GLU A 1 373 ? -15.399 -23.972 -31.200 1.00 76.19 373 GLU A CA 1
ATOM 2986 C C . GLU A 1 373 ? -15.317 -23.160 -32.488 1.00 76.19 373 GLU A C 1
ATOM 2988 O O . GLU A 1 373 ? -14.379 -22.380 -32.684 1.00 76.19 373 GLU A O 1
ATOM 2993 N N . CYS A 1 374 ? -16.291 -23.342 -33.377 1.00 75.75 374 CYS A N 1
ATOM 2994 C CA . CYS A 1 374 ? -16.322 -22.691 -34.683 1.00 75.75 374 CYS A CA 1
ATOM 2995 C C . CYS A 1 374 ? -17.627 -21.916 -34.882 1.00 75.75 374 CYS A C 1
ATOM 2997 O O . CYS A 1 374 ? -18.707 -22.419 -34.588 1.00 75.75 374 CYS A O 1
ATOM 2999 N N . THR A 1 375 ? -17.542 -20.717 -35.459 1.00 71.81 375 THR A N 1
ATOM 3000 C CA . THR A 1 375 ? -18.698 -20.028 -36.056 1.00 71.81 375 THR A CA 1
ATOM 3001 C C . THR A 1 375 ? -18.903 -20.494 -37.494 1.00 71.81 375 THR A C 1
ATOM 3003 O O . THR A 1 375 ? -17.925 -20.791 -38.183 1.00 71.81 375 THR A O 1
ATOM 3006 N N . GLN A 1 376 ? -20.161 -20.541 -37.941 1.00 68.88 376 GLN A N 1
ATOM 3007 C CA . GLN A 1 376 ? -20.561 -20.950 -39.298 1.00 68.88 376 GLN A CA 1
ATOM 3008 C C . GLN A 1 376 ? -21.360 -19.862 -40.034 1.00 68.88 376 GLN A C 1
ATOM 3010 O O . GLN A 1 376 ? -22.091 -20.162 -40.977 1.00 68.88 376 GLN A O 1
ATOM 3015 N N . ASP A 1 377 ? -21.247 -18.604 -39.606 1.00 70.00 377 ASP A N 1
ATOM 3016 C CA . ASP A 1 377 ? -22.126 -17.514 -40.055 1.00 70.00 377 ASP A CA 1
ATOM 3017 C C . ASP A 1 377 ? -22.075 -17.263 -41.578 1.00 70.00 377 ASP A C 1
ATOM 3019 O O . ASP A 1 377 ? -23.031 -16.748 -42.153 1.00 70.00 377 ASP A O 1
ATOM 3023 N N . ASP A 1 378 ? -20.992 -17.659 -42.253 1.00 74.69 378 ASP A N 1
ATOM 3024 C CA . ASP A 1 378 ? -20.781 -17.542 -43.702 1.00 74.69 378 ASP A CA 1
ATOM 3025 C C . ASP A 1 378 ? -20.738 -18.902 -44.438 1.00 74.69 378 ASP A C 1
ATOM 3027 O O . ASP A 1 378 ? -20.334 -18.976 -45.602 1.00 74.69 378 ASP A O 1
ATOM 3031 N N . GLY A 1 379 ? -21.134 -19.994 -43.772 1.00 69.25 379 GLY A N 1
ATOM 3032 C CA . GLY A 1 379 ? -21.038 -21.356 -44.306 1.00 69.25 379 GLY A CA 1
ATOM 3033 C C . GLY A 1 379 ? -19.618 -21.937 -44.312 1.00 69.25 379 GLY A C 1
ATOM 3034 O O . GLY A 1 379 ? -19.415 -23.041 -44.821 1.00 69.25 379 GLY A O 1
ATOM 3035 N N . LYS A 1 380 ? -18.628 -21.236 -43.741 1.00 70.88 380 LYS A N 1
ATOM 3036 C CA . LYS A 1 380 ? -17.282 -21.759 -43.482 1.00 70.88 380 LYS A CA 1
ATOM 3037 C C . LYS A 1 380 ? -17.082 -21.937 -41.984 1.00 70.88 380 LYS A C 1
ATOM 3039 O O . LYS A 1 380 ? -17.488 -21.106 -41.183 1.00 70.88 380 LYS A O 1
ATOM 3044 N N . HIS A 1 381 ? -16.434 -23.030 -41.591 1.00 65.88 381 HIS A N 1
ATOM 3045 C CA . HIS A 1 381 ? -16.075 -23.244 -40.191 1.00 65.88 381 HIS A CA 1
ATOM 3046 C C . HIS A 1 381 ? -14.865 -22.375 -39.860 1.00 65.88 381 HIS A C 1
ATOM 3048 O O . HIS A 1 381 ? -13.755 -22.656 -40.316 1.00 65.88 381 HIS A O 1
ATOM 3054 N N . VAL A 1 382 ? -15.079 -21.324 -39.072 1.00 69.75 382 VAL A N 1
ATOM 3055 C CA . VAL A 1 382 ? -13.999 -20.466 -38.577 1.00 69.75 382 VAL A CA 1
ATOM 3056 C C . VAL A 1 382 ? -13.874 -20.666 -37.067 1.00 69.75 382 VAL A C 1
ATOM 3058 O O . VAL A 1 382 ? -14.806 -20.303 -36.345 1.00 69.75 382 VAL A O 1
ATOM 3061 N N . PRO A 1 383 ? -12.756 -21.232 -36.568 1.00 64.50 383 PRO A N 1
ATOM 3062 C CA . PRO A 1 383 ? -12.528 -21.373 -35.136 1.00 64.50 383 PRO A CA 1
ATOM 3063 C C . PRO A 1 383 ? -12.563 -20.012 -34.431 1.00 64.50 383 PRO A C 1
ATOM 3065 O O . PRO A 1 383 ? -11.807 -19.105 -34.780 1.00 64.50 383 PRO A O 1
ATOM 3068 N N . ASN A 1 384 ? -13.435 -19.853 -33.437 1.00 65.50 384 ASN A N 1
ATOM 3069 C CA . ASN A 1 384 ? -13.585 -18.623 -32.654 1.00 65.50 384 ASN A CA 1
ATOM 3070 C C . ASN A 1 384 ? -13.071 -18.777 -31.207 1.00 65.50 384 ASN A C 1
ATOM 3072 O O . ASN A 1 384 ? -12.736 -17.775 -30.560 1.00 65.50 384 ASN A O 1
ATOM 3076 N N . LEU A 1 385 ? -12.948 -20.016 -30.723 1.00 58.31 385 LEU A N 1
ATOM 3077 C CA . LEU A 1 385 ? -12.347 -20.377 -29.447 1.00 58.31 385 LEU A CA 1
ATOM 3078 C C . LEU A 1 385 ? -11.593 -21.701 -29.591 1.00 58.31 385 LEU A C 1
ATOM 3080 O O . LEU A 1 385 ? -12.030 -22.623 -30.267 1.00 58.31 385 LEU A O 1
ATOM 3084 N N . TRP A 1 386 ? -10.451 -21.775 -28.924 1.00 64.50 386 TRP A N 1
ATOM 3085 C CA . TRP A 1 386 ? -9.601 -22.949 -28.863 1.00 64.50 386 TRP A CA 1
ATOM 3086 C C . TRP A 1 386 ? -9.179 -23.149 -27.417 1.00 64.50 386 TRP A C 1
ATOM 3088 O O . TRP A 1 386 ? -8.730 -22.210 -26.746 1.00 64.50 386 TRP A O 1
ATOM 3098 N N . VAL A 1 387 ? -9.385 -24.370 -26.938 1.00 62.91 387 VAL A N 1
ATOM 3099 C CA . VAL A 1 387 ? -9.088 -24.792 -25.574 1.00 62.91 387 VAL A CA 1
ATOM 3100 C C . VAL A 1 387 ? -8.107 -25.948 -25.657 1.00 62.91 387 VAL A C 1
ATOM 3102 O O . VAL A 1 387 ? -8.338 -26.917 -26.374 1.00 62.91 387 VAL A O 1
ATOM 3105 N N . VAL A 1 388 ? -6.994 -25.834 -24.934 1.00 67.56 388 VAL A N 1
ATOM 3106 C CA . VAL A 1 388 ? -5.992 -26.902 -24.864 1.00 67.56 388 VAL A CA 1
ATOM 3107 C C . VAL A 1 388 ? -6.057 -27.548 -23.496 1.00 67.56 388 VAL A C 1
ATOM 3109 O O . VAL A 1 388 ? -5.851 -26.870 -22.489 1.00 67.56 388 VAL A O 1
ATOM 3112 N N . GLN A 1 389 ? -6.303 -28.852 -23.456 1.00 66.75 389 GLN A N 1
ATOM 3113 C CA . GLN A 1 389 ? -6.335 -29.651 -22.233 1.00 66.75 389 GLN A CA 1
ATOM 3114 C C . GLN A 1 389 ? -5.231 -30.710 -22.252 1.00 66.75 389 GLN A C 1
ATOM 3116 O O . GLN A 1 389 ? -4.853 -31.212 -23.309 1.00 66.75 389 GLN A O 1
ATOM 3121 N N . ASN A 1 390 ? -4.695 -31.053 -21.082 1.00 68.19 390 ASN A N 1
ATOM 3122 C CA . ASN A 1 390 ? -3.891 -32.270 -20.931 1.00 68.19 390 ASN A CA 1
ATOM 3123 C C . ASN A 1 390 ? -4.798 -33.490 -20.668 1.00 68.19 390 ASN A C 1
ATOM 3125 O O . ASN A 1 390 ? -5.998 -33.347 -20.448 1.00 68.19 390 ASN A O 1
ATOM 3129 N N . GLU A 1 391 ? -4.213 -34.686 -20.608 1.00 65.12 391 GLU A N 1
ATOM 3130 C CA . GLU A 1 391 ? -4.912 -35.937 -20.245 1.00 65.12 391 GLU A CA 1
ATOM 3131 C C . GLU A 1 391 ? -5.642 -35.888 -18.897 1.00 65.12 391 GLU A C 1
ATOM 3133 O O . GLU A 1 391 ? -6.616 -36.603 -18.686 1.00 65.12 391 GLU A O 1
ATOM 3138 N N . SER A 1 392 ? -5.202 -35.026 -17.978 1.00 61.84 392 SER A N 1
ATOM 3139 C CA . SER A 1 392 ? -5.853 -34.823 -16.679 1.00 61.84 392 SER A CA 1
ATOM 3140 C C . SER A 1 392 ? -7.062 -33.877 -16.742 1.00 61.84 392 SER A C 1
ATOM 3142 O O . SER A 1 392 ? -7.685 -33.624 -15.711 1.00 61.84 392 SER A O 1
ATOM 3144 N N . GLY A 1 393 ? -7.390 -33.333 -17.920 1.00 57.00 393 GLY A N 1
ATOM 3145 C CA . GLY A 1 393 ? -8.454 -32.344 -18.108 1.00 57.00 393 GLY A CA 1
ATOM 3146 C C . GLY A 1 393 ? -8.104 -30.946 -17.584 1.00 57.00 393 GLY A C 1
ATOM 3147 O O . GLY A 1 393 ? -8.990 -30.105 -17.430 1.00 57.00 393 GLY A O 1
ATOM 3148 N N . ASP A 1 394 ? -6.830 -30.676 -17.285 1.00 59.56 394 ASP A N 1
ATOM 3149 C CA . ASP A 1 394 ? -6.365 -29.336 -16.945 1.00 59.56 394 ASP A CA 1
ATOM 3150 C C . ASP A 1 394 ? -6.235 -28.500 -18.218 1.00 59.56 394 ASP A C 1
ATOM 3152 O O . ASP A 1 394 ? -5.409 -28.795 -19.088 1.00 59.56 394 ASP A O 1
ATOM 3156 N N . GLU A 1 395 ? -6.962 -27.391 -18.278 1.00 58.91 395 GLU A N 1
ATOM 3157 C CA . GLU A 1 395 ? -6.785 -26.384 -19.319 1.00 58.91 395 GLU A CA 1
ATOM 3158 C C . GLU A 1 395 ? -5.394 -25.735 -19.195 1.00 58.91 395 GLU A C 1
ATOM 3160 O O . GLU A 1 395 ? -5.047 -25.131 -18.175 1.00 58.91 395 GLU A O 1
ATOM 3165 N N . LYS A 1 396 ? -4.564 -25.879 -20.232 1.00 54.91 396 LYS A N 1
ATOM 3166 C CA . LYS A 1 396 ? -3.204 -25.321 -20.304 1.00 54.91 396 LYS A CA 1
ATOM 3167 C C . LYS A 1 396 ? -3.136 -23.992 -21.062 1.00 54.91 396 LYS A C 1
ATOM 3169 O O . LYS A 1 396 ? -2.106 -23.324 -20.999 1.00 54.91 396 LYS A O 1
ATOM 3174 N N . GLY A 1 397 ? -4.222 -23.582 -21.720 1.00 53.06 397 GLY A N 1
ATOM 3175 C CA . GLY A 1 397 ? -4.348 -22.290 -22.392 1.00 53.06 397 GLY A CA 1
ATOM 3176 C C . GLY A 1 397 ? -5.731 -22.082 -23.013 1.00 53.06 397 GLY A C 1
ATOM 3177 O O . GLY A 1 397 ? -6.377 -23.043 -23.428 1.00 53.06 397 GLY A O 1
ATOM 3178 N N . GLN A 1 398 ? -6.166 -20.821 -23.067 1.00 45.66 398 GLN A N 1
ATOM 3179 C CA . GLN A 1 398 ? -7.382 -20.373 -23.746 1.00 45.66 398 GLN A CA 1
ATOM 3180 C C . GLN A 1 398 ? -7.074 -19.056 -24.460 1.00 45.66 398 GLN A C 1
ATOM 3182 O O . GLN A 1 398 ? -6.562 -18.116 -23.847 1.00 45.66 398 GLN A O 1
ATOM 3187 N N . THR A 1 399 ? -7.401 -18.970 -25.743 1.00 46.06 399 THR A N 1
ATOM 3188 C CA . THR A 1 399 ? -7.179 -17.766 -26.554 1.00 46.06 399 THR A CA 1
ATOM 3189 C C . THR A 1 399 ? -8.439 -17.460 -27.352 1.00 46.06 399 THR A C 1
ATOM 3191 O O . THR A 1 399 ? -9.026 -18.342 -27.968 1.00 46.06 399 THR A O 1
ATOM 3194 N N . ARG A 1 400 ? -8.892 -16.204 -27.336 1.00 43.12 400 ARG A N 1
ATOM 3195 C CA . ARG A 1 400 ? -9.995 -15.737 -28.187 1.00 43.12 400 ARG A CA 1
ATOM 3196 C C . ARG A 1 400 ? -9.408 -14.898 -29.315 1.00 43.12 400 ARG A C 1
ATOM 3198 O O . ARG A 1 400 ? -8.710 -13.929 -29.035 1.00 43.12 400 ARG A O 1
ATOM 3205 N N . LYS A 1 401 ? -9.747 -15.269 -30.554 1.00 45.50 401 LYS A N 1
ATOM 3206 C CA . LYS A 1 401 ? -9.342 -14.655 -31.834 1.00 45.50 401 LYS A CA 1
ATOM 3207 C C . LYS A 1 401 ? -7.867 -14.818 -32.223 1.00 45.50 401 LYS A C 1
ATOM 3209 O O . LYS A 1 401 ? -6.999 -14.076 -31.776 1.00 45.50 401 LYS A O 1
ATOM 3214 N N . THR A 1 402 ? -7.637 -15.687 -33.199 1.00 44.16 402 THR A N 1
ATOM 3215 C CA . THR A 1 402 ? -6.511 -15.610 -34.136 1.00 44.16 402 THR A CA 1
ATOM 3216 C C . THR A 1 402 ? -7.099 -15.671 -35.545 1.00 44.16 402 THR A C 1
ATOM 3218 O O . THR A 1 402 ? -7.590 -16.700 -35.997 1.00 44.16 402 THR A O 1
ATOM 3221 N N . ASN A 1 403 ? -7.132 -14.529 -36.234 1.00 42.94 403 ASN A N 1
ATOM 3222 C CA . ASN A 1 403 ? -7.549 -14.475 -37.634 1.00 42.94 403 ASN A CA 1
ATOM 3223 C C . ASN A 1 403 ? -6.382 -14.975 -38.494 1.00 42.94 403 ASN A C 1
ATOM 3225 O O . ASN A 1 403 ? -5.552 -14.175 -38.921 1.00 42.94 403 ASN A O 1
ATOM 3229 N N . GLY A 1 404 ? -6.291 -16.282 -38.734 1.00 47.69 404 GLY A N 1
ATOM 3230 C CA . GLY A 1 404 ? -5.275 -16.816 -39.636 1.00 47.69 404 GLY A CA 1
ATOM 3231 C C . GLY A 1 404 ? -5.431 -18.310 -39.940 1.00 47.69 404 GLY A C 1
ATOM 3232 O O . GLY A 1 404 ? -5.809 -19.070 -39.055 1.00 47.69 404 GLY A O 1
ATOM 3233 N N . PRO A 1 405 ? -5.117 -18.760 -41.169 1.00 41.66 405 PRO A N 1
ATOM 3234 C CA . PRO A 1 405 ? -5.179 -20.173 -41.559 1.00 41.66 405 PRO A CA 1
ATOM 3235 C C . PRO A 1 405 ? -4.037 -21.048 -40.994 1.00 41.66 405 PRO A C 1
ATOM 3237 O O . PRO A 1 405 ? -4.053 -22.252 -41.220 1.00 41.66 405 PRO A O 1
ATOM 3240 N N . ASN A 1 406 ? -3.070 -20.477 -40.258 1.00 45.81 406 ASN A N 1
ATOM 3241 C CA . ASN A 1 406 ? -1.853 -21.158 -39.771 1.00 45.81 406 ASN A CA 1
ATOM 3242 C C . ASN A 1 406 ? -1.703 -21.162 -38.232 1.00 45.81 406 ASN A C 1
ATOM 3244 O O . ASN A 1 406 ? -0.606 -21.121 -37.682 1.00 45.81 406 ASN A O 1
ATOM 3248 N N . THR A 1 407 ? -2.814 -21.239 -37.508 1.00 46.66 407 THR A N 1
ATOM 3249 C CA . THR A 1 407 ? -2.867 -21.160 -36.034 1.00 46.66 407 THR A CA 1
ATOM 3250 C C . THR A 1 407 ? -2.227 -22.335 -35.294 1.00 46.66 407 THR A C 1
ATOM 3252 O O . THR A 1 407 ? -1.834 -22.189 -34.138 1.00 46.66 407 THR A O 1
ATOM 3255 N N . LYS A 1 408 ? -2.071 -23.494 -35.947 1.00 41.34 408 LYS A N 1
ATOM 3256 C CA . LYS A 1 408 ? -1.394 -24.667 -35.368 1.00 41.34 408 LYS A CA 1
ATOM 3257 C C . LYS A 1 408 ? 0.111 -24.440 -35.171 1.00 41.34 408 LYS A C 1
ATOM 3259 O O . LYS A 1 408 ? 0.668 -24.927 -34.191 1.00 41.34 408 LYS A O 1
ATOM 3264 N N . ASP A 1 409 ? 0.739 -23.681 -36.066 1.00 47.47 409 ASP A N 1
ATOM 3265 C CA . ASP A 1 409 ? 2.182 -23.423 -36.031 1.00 47.47 409 ASP A CA 1
ATOM 3266 C C . ASP A 1 409 ? 2.550 -22.296 -35.051 1.00 47.47 409 ASP A C 1
ATOM 3268 O O . ASP A 1 409 ? 3.687 -22.216 -34.602 1.00 47.47 409 ASP A O 1
ATOM 3272 N N . GLU A 1 410 ? 1.595 -21.438 -34.674 1.00 43.16 410 GLU A N 1
ATOM 3273 C CA . GLU A 1 410 ? 1.827 -20.323 -33.740 1.00 43.16 410 GLU A CA 1
ATOM 3274 C C . GLU A 1 410 ? 1.857 -20.750 -32.261 1.00 43.16 410 GLU A C 1
ATOM 3276 O O . GLU A 1 410 ? 2.351 -20.004 -31.413 1.00 43.16 410 GLU A O 1
ATOM 3281 N N . PHE A 1 411 ? 1.318 -21.930 -31.935 1.00 38.91 411 PHE A N 1
ATOM 3282 C CA . PHE A 1 411 ? 1.207 -22.420 -30.556 1.00 38.91 411 PHE A CA 1
ATOM 3283 C C . PHE A 1 411 ? 2.355 -23.360 -30.137 1.00 38.91 411 PHE A C 1
ATOM 3285 O O . PHE A 1 411 ? 2.507 -23.616 -28.940 1.00 38.91 411 PHE A O 1
ATOM 3292 N N . CYS A 1 412 ? 3.150 -23.876 -31.085 1.00 34.69 412 CYS A N 1
ATOM 3293 C CA . CYS A 1 412 ? 4.190 -24.881 -30.826 1.00 34.69 412 CYS A CA 1
ATOM 3294 C C . CYS A 1 412 ? 5.609 -24.305 -30.729 1.00 34.69 412 CYS A C 1
ATOM 3296 O O . CYS A 1 412 ? 5.987 -23.480 -31.588 1.00 34.69 412 CYS A O 1
#

Sequence (412 aa):
MSTLNRAFQHLFDRLTSDMAPHDQVRLILNSDQLDKSISLPFLQRDRLTPERFLAAVERVVQSNDQFTLDDSVSVNVVHVEMPQGGTGRKRDVVNLESFLRKKDCIVQIKNKDDLCCARAIVVAKAKLDNDPQYRSIVNHQRAMQTRLARKLHESACVPHGSCGIPEIKKFQAALSGYQLNVISKEHLNALIYSGPKAEKHLYLYHHDNHYDVITSMPAFLARKKYCHKCKKGYDKITDHPCGDLCKLCHTQNCPIVEWKFCKDCNRFFKSDECFNRHKDDAGPAKSLCRALIKCKKCKCVVTRASLRDHHCGKVRCSTCQKYVKPENHQCYLQPVKAKKTRSPEEGNDLLDDDVAVENDVEDTKNLMFFDFECTQDDGKHVPNLWVVQNESGDEKGQTRKTNGPNTKDEFC